Protein AF-0000000067512254 (afdb_homodimer)

Sequence (760 aa):
MDVDRLARFREVVAKAKAHPVYREKLRDVDPEKLTLKDLSSLPPTTREEWLAYLGENPKPPEGASLMHLTPSPVLGWMPEYLSQEDLHYQAEALAAHYRRLGLVGKKVLVAFSYHVFAGGWLFHQALWRAGNLVFPHGPGEAKRVAELGERYGFDVLVTNPSFALKVAQAGGRFPLLLAGGEPFTSVPGFRERVEEALGGVALDAYGTSELGIVAGERPEKDGLWEIPEMAVLEVLDPETLRPVADGEKGELVVTALSRTLMPMVRFRTGDLAVAERREGLTVLPRGVFGRTDQMVKVKGVKLYPTELAPVLAGFGLDPKGFQVVVERKLEGTDKLVLRLKAEKVPPGLFEAIQKATGLKVDEVELVETLEGGLLVDRRFMDVDRLARFREVVAKAKAHPVYREKLRDVDPEKLTLKDLSSLPPTTREEWLAYLGENPKPPEGASLMHLTPSPVLGWMPEYLSQEDLHYQAEALAAHYRRLGLVGKKVLVAFSYHVFAGGWLFHQALWRAGNLVFPHGPGEAKRVAELGERYGFDVLVTNPSFALKVAQAGGRFPLLLAGGEPFTSVPGFRERVEEALGGVALDAYGTSELGIVAGERPEKDGLWEIPEMAVLEVLDPETLRPVADGEKGELVVTALSRTLMPMVRFRTGDLAVAERREGLTVLPRGVFGRTDQMVKVKGVKLYPTELAPVLAGFGLDPKGFQVVVERKLEGTDKLVLRLKAEKVPPGLFEAIQKATGLKVDEVELVETLEGGLLVDRRF

Structure (mmCIF, N/CA/C/O backbone):
data_AF-0000000067512254-model_v1
#
loop_
_entity.id
_entity.type
_entity.pdbx_description
1 polymer 'Probable phenylaceate-CoA ligase/coenzyme F390 synthetase'
#
loop_
_atom_site.group_PDB
_atom_site.id
_atom_site.type_symbol
_atom_site.label_atom_id
_atom_site.label_alt_id
_atom_site.label_comp_id
_atom_site.label_asym_id
_atom_site.label_entity_id
_atom_site.label_seq_id
_atom_site.pdbx_PDB_ins_code
_atom_site.Cartn_x
_atom_site.Cartn_y
_atom_site.Cartn_z
_atom_site.occupancy
_atom_site.B_iso_or_equiv
_atom_site.auth_seq_id
_atom_site.auth_comp_id
_atom_site.auth_asym_id
_atom_site.auth_atom_id
_atom_site.pdbx_PDB_model_num
ATOM 1 N N . MET A 1 1 ? 7.281 -20.531 13.547 1 50.94 1 MET A N 1
ATOM 2 C CA . MET A 1 1 ? 6.059 -21.156 14.047 1 50.94 1 MET A CA 1
ATOM 3 C C . MET A 1 1 ? 6.008 -22.625 13.68 1 50.94 1 MET A C 1
ATOM 5 O O . MET A 1 1 ? 6.262 -23 12.531 1 50.94 1 MET A O 1
ATOM 9 N N . ASP A 1 2 ? 6.309 -23.438 14.492 1 59.41 2 ASP A N 1
ATOM 10 C CA . ASP A 1 2 ? 6.094 -24.844 14.234 1 59.41 2 ASP A CA 1
ATOM 11 C C . ASP A 1 2 ? 4.617 -25.156 13.992 1 59.41 2 ASP A C 1
ATOM 13 O O . ASP A 1 2 ? 3.822 -25.172 14.938 1 59.41 2 ASP A O 1
ATOM 17 N N . VAL A 1 3 ? 4.168 -24.781 12.734 1 67.31 3 VAL A N 1
ATOM 18 C CA . VAL A 1 3 ? 2.754 -24.984 12.438 1 67.31 3 VAL A CA 1
ATOM 19 C C . VAL A 1 3 ? 2.475 -26.484 12.297 1 67.31 3 VAL A C 1
ATOM 21 O O . VAL A 1 3 ? 3.207 -27.203 11.602 1 67.31 3 VAL A O 1
ATOM 24 N N . ASP A 1 4 ? 1.619 -26.984 13.211 1 86.56 4 ASP A N 1
ATOM 25 C CA . ASP A 1 4 ? 1.031 -28.297 12.969 1 86.56 4 ASP A CA 1
ATOM 26 C C . ASP A 1 4 ? 0.194 -28.297 11.688 1 86.56 4 ASP A C 1
ATOM 28 O O . ASP A 1 4 ? -0.979 -27.922 11.711 1 86.56 4 ASP A O 1
ATOM 32 N N . ARG A 1 5 ? 0.828 -28.734 10.625 1 93.19 5 ARG A N 1
ATOM 33 C CA . ARG A 1 5 ? 0.245 -28.703 9.289 1 93.19 5 ARG A CA 1
ATOM 34 C C . ARG A 1 5 ? -1.075 -29.469 9.242 1 93.19 5 ARG A C 1
ATOM 36 O O . ARG A 1 5 ? -2.041 -29.016 8.625 1 93.19 5 ARG A O 1
ATOM 43 N N . LEU A 1 6 ? -1.127 -30.578 9.914 1 94.81 6 LEU A N 1
ATOM 44 C CA . LEU A 1 6 ? -2.332 -31.406 9.922 1 94.81 6 LEU A CA 1
ATOM 45 C C . LEU A 1 6 ? -3.467 -30.703 10.656 1 94.81 6 LEU A C 1
ATOM 47 O O . LEU A 1 6 ? -4.602 -30.672 10.172 1 94.81 6 LEU A O 1
ATOM 51 N N . ALA A 1 7 ? -3.135 -30.141 11.789 1 96.06 7 ALA A N 1
ATOM 52 C CA . ALA A 1 7 ? -4.145 -29.406 12.547 1 96.06 7 ALA A CA 1
ATOM 53 C C . ALA A 1 7 ? -4.703 -28.25 11.727 1 96.06 7 ALA A C 1
ATOM 55 O O . ALA A 1 7 ? -5.914 -28 11.727 1 96.06 7 ALA A O 1
ATOM 56 N N . ARG A 1 8 ? -3.795 -27.547 11.094 1 96.75 8 ARG A N 1
ATOM 57 C CA . ARG A 1 8 ? -4.215 -26.406 10.281 1 96.75 8 ARG A CA 1
ATOM 58 C C . ARG A 1 8 ? -5.066 -26.875 9.102 1 96.75 8 ARG A C 1
ATOM 60 O O . ARG A 1 8 ? -6.066 -26.234 8.766 1 96.75 8 ARG A O 1
ATOM 67 N N . PHE A 1 9 ? -4.66 -27.984 8.5 1 97 9 PHE A N 1
ATOM 68 C CA . PHE A 1 9 ? -5.426 -28.562 7.41 1 97 9 PHE A CA 1
ATOM 69 C C . PHE A 1 9 ? -6.848 -28.891 7.855 1 97 9 PHE A C 1
ATOM 71 O O . PHE A 1 9 ? -7.812 -28.516 7.184 1 97 9 PHE A O 1
ATOM 78 N N . ARG A 1 10 ? -7 -29.453 8.984 1 97.69 10 ARG A N 1
ATOM 79 C CA . ARG A 1 10 ? -8.305 -29.812 9.516 1 97.69 10 ARG A CA 1
ATOM 80 C C . ARG A 1 10 ? -9.148 -28.562 9.797 1 97.69 10 ARG A C 1
ATOM 82 O O . ARG A 1 10 ? -10.352 -28.562 9.539 1 97.69 10 ARG A O 1
ATOM 89 N N . GLU A 1 11 ? -8.5 -27.562 10.281 1 97.62 11 GLU A N 1
ATOM 90 C CA . GLU A 1 11 ? -9.188 -26.297 10.539 1 97.62 11 GLU A CA 1
ATOM 91 C C . GLU A 1 11 ? -9.727 -25.688 9.25 1 97.62 11 GLU A C 1
ATOM 93 O O . GLU A 1 11 ? -10.867 -25.219 9.203 1 97.62 11 GLU A O 1
ATOM 98 N N . VAL A 1 12 ? -8.938 -25.688 8.195 1 98 12 VAL A N 1
ATOM 99 C CA . VAL A 1 12 ? -9.328 -25.125 6.91 1 98 12 VAL A CA 1
ATOM 100 C C . VAL A 1 12 ? -10.5 -25.906 6.332 1 98 12 VAL A C 1
ATOM 102 O O . VAL A 1 12 ? -11.477 -25.328 5.848 1 98 12 VAL A O 1
ATOM 105 N N . VAL A 1 13 ? -10.469 -27.219 6.422 1 98.25 13 VAL A N 1
ATOM 106 C CA . VAL A 1 13 ? -11.539 -28.062 5.891 1 98.25 13 VAL A CA 1
ATOM 107 C C . VAL A 1 13 ? -12.82 -27.844 6.691 1 98.25 13 VAL A C 1
ATOM 109 O O . VAL A 1 13 ? -13.914 -27.812 6.129 1 98.25 13 VAL A O 1
ATOM 112 N N . ALA A 1 14 ? -12.664 -27.688 8.016 1 98.31 14 ALA A N 1
ATOM 113 C CA . ALA A 1 14 ? -13.828 -27.422 8.852 1 98.31 14 ALA A CA 1
ATOM 114 C C . ALA A 1 14 ? -14.5 -26.109 8.453 1 98.31 14 ALA A C 1
ATOM 116 O O . ALA A 1 14 ? -15.727 -26.031 8.359 1 98.31 14 ALA A O 1
ATOM 117 N N . LYS A 1 15 ? -13.711 -25.094 8.242 1 98.19 15 LYS A N 1
ATOM 118 C CA . LYS A 1 15 ? -14.242 -23.812 7.793 1 98.19 15 LYS A CA 1
ATOM 119 C C . LYS A 1 15 ? -14.883 -23.922 6.414 1 98.19 15 LYS A C 1
ATOM 121 O O . LYS A 1 15 ? -15.922 -23.312 6.152 1 98.19 15 LYS A O 1
ATOM 126 N N . ALA A 1 16 ? -14.227 -24.75 5.527 1 98.31 16 ALA A N 1
ATOM 127 C CA . ALA A 1 16 ? -14.789 -24.984 4.203 1 98.31 16 ALA A CA 1
ATOM 128 C C . ALA A 1 16 ? -16.141 -25.672 4.301 1 98.31 16 ALA A C 1
ATOM 130 O O . ALA A 1 16 ? -17.109 -25.266 3.639 1 98.31 16 ALA A O 1
ATOM 131 N N . LYS A 1 17 ? -16.25 -26.641 5.125 1 98 17 LYS A N 1
ATOM 132 C CA . LYS A 1 17 ? -17.484 -27.391 5.285 1 98 17 LYS A CA 1
ATOM 133 C C . LYS A 1 17 ? -18.641 -26.484 5.707 1 98 17 LYS A C 1
ATOM 135 O O . LYS A 1 17 ? -19.781 -26.719 5.344 1 98 17 LYS A O 1
ATOM 140 N N . ALA A 1 18 ? -18.359 -25.438 6.422 1 97.19 18 ALA A N 1
ATOM 141 C CA . ALA A 1 18 ? -19.375 -24.5 6.918 1 97.19 18 ALA A CA 1
ATOM 142 C C . ALA A 1 18 ? -19.719 -23.469 5.859 1 97.19 18 ALA A C 1
ATOM 144 O O . ALA A 1 18 ? -20.719 -22.75 5.988 1 97.19 18 ALA A O 1
ATOM 145 N N . HIS A 1 19 ? -18.969 -23.344 4.844 1 97.75 19 HIS A N 1
ATOM 146 C CA . HIS A 1 19 ? -19.172 -22.328 3.82 1 97.75 19 HIS A CA 1
ATOM 147 C C . HIS A 1 19 ? -20.109 -22.812 2.727 1 97.75 19 HIS A C 1
ATOM 149 O O . HIS A 1 19 ? -20.031 -23.969 2.305 1 97.75 19 HIS A O 1
ATOM 155 N N . PRO A 1 20 ? -20.891 -21.938 2.137 1 97.38 20 PRO A N 1
ATOM 156 C CA . PRO A 1 20 ? -21.906 -22.328 1.146 1 97.38 20 PRO A CA 1
ATOM 157 C C . PRO A 1 20 ? -21.281 -22.953 -0.106 1 97.38 20 PRO A C 1
ATOM 159 O O . PRO A 1 20 ? -21.891 -23.828 -0.729 1 97.38 20 PRO A O 1
ATOM 162 N N . VAL A 1 21 ? -20.109 -22.609 -0.464 1 98 21 VAL A N 1
ATOM 163 C CA . VAL A 1 21 ? -19.469 -23.109 -1.672 1 98 21 VAL A CA 1
ATOM 164 C C . VAL A 1 21 ? -19.156 -24.594 -1.512 1 98 21 VAL A C 1
ATOM 166 O O . VAL A 1 21 ? -19.172 -25.344 -2.49 1 98 21 VAL A O 1
ATOM 169 N N . TYR A 1 22 ? -18.922 -25.047 -0.264 1 98.12 22 TYR A N 1
ATOM 170 C CA . TYR A 1 22 ? -18.406 -26.391 -0.027 1 98.12 22 TYR A CA 1
ATOM 171 C C . TYR A 1 22 ? -19.422 -27.234 0.715 1 98.12 22 TYR A C 1
ATOM 173 O O . TYR A 1 22 ? -19.297 -28.469 0.757 1 98.12 22 TYR A O 1
ATOM 181 N N . ARG A 1 23 ? -20.391 -26.656 1.334 1 96.25 23 ARG A N 1
ATOM 182 C CA . ARG A 1 23 ? -21.25 -27.297 2.316 1 96.25 23 ARG A CA 1
ATOM 183 C C . ARG A 1 23 ? -21.828 -28.594 1.767 1 96.25 23 ARG A C 1
ATOM 185 O O . ARG A 1 23 ? -21.812 -29.625 2.441 1 96.25 23 ARG A O 1
ATOM 192 N N . GLU A 1 24 ? -22.359 -28.578 0.513 1 96.62 24 GLU A N 1
ATOM 193 C CA . GLU A 1 24 ? -22.984 -29.766 -0.063 1 96.62 24 GLU A CA 1
ATOM 194 C C . GLU A 1 24 ? -21.938 -30.812 -0.409 1 96.62 24 GLU A C 1
ATOM 196 O O . GLU A 1 24 ? -22.109 -32 -0.099 1 96.62 24 GLU A O 1
ATOM 201 N N . LYS A 1 25 ? -20.828 -30.469 -0.958 1 95.5 25 LYS A N 1
ATOM 202 C CA . LYS A 1 25 ? -19.875 -31.453 -1.444 1 95.5 25 LYS A CA 1
ATOM 203 C C . LYS A 1 25 ? -19.047 -32.031 -0.3 1 95.5 25 LYS A C 1
ATOM 205 O O . LYS A 1 25 ? -18.469 -33.125 -0.421 1 95.5 25 LYS A O 1
ATOM 210 N N . LEU A 1 26 ? -18.984 -31.328 0.881 1 97.56 26 LEU A N 1
ATOM 211 C CA . LEU A 1 26 ? -18.234 -31.828 2.02 1 97.56 26 LEU A CA 1
ATOM 212 C C . LEU A 1 26 ? -19.156 -32.312 3.125 1 97.56 26 LEU A C 1
ATOM 214 O O . LEU A 1 26 ? -18.719 -32.531 4.258 1 97.56 26 LEU A O 1
ATOM 218 N N . ARG A 1 27 ? -20.438 -32.5 2.828 1 96.75 27 ARG A N 1
ATOM 219 C CA . ARG A 1 27 ? -21.453 -32.781 3.832 1 96.75 27 ARG A CA 1
ATOM 220 C C . ARG A 1 27 ? -21.109 -34.031 4.625 1 96.75 27 ARG A C 1
ATOM 222 O O . ARG A 1 27 ? -21.328 -34.094 5.836 1 96.75 27 ARG A O 1
ATOM 229 N N . ASP A 1 28 ? -20.469 -35 4.039 1 96.69 28 ASP A N 1
ATOM 230 C CA . ASP A 1 28 ? -20.219 -36.281 4.688 1 96.69 28 ASP A CA 1
ATOM 231 C C . ASP A 1 28 ? -18.781 -36.375 5.188 1 96.69 28 ASP A C 1
ATOM 233 O O . ASP A 1 28 ? -18.344 -37.438 5.625 1 96.69 28 ASP A O 1
ATOM 237 N N . VAL A 1 29 ? -18.078 -35.344 5.102 1 97.38 29 VAL A N 1
ATOM 238 C CA . VAL A 1 29 ? -16.672 -35.344 5.512 1 97.38 29 VAL A CA 1
ATOM 239 C C . VAL A 1 29 ? -16.578 -34.906 6.98 1 97.38 29 VAL A C 1
ATOM 241 O O . VAL A 1 29 ? -17.219 -33.969 7.41 1 97.38 29 VAL A O 1
ATOM 244 N N . ASP A 1 30 ? -15.867 -35.719 7.773 1 97.56 30 ASP A N 1
ATOM 245 C CA . ASP A 1 30 ? -15.508 -35.312 9.133 1 97.56 30 ASP A CA 1
ATOM 246 C C . ASP A 1 30 ? -14.086 -34.781 9.195 1 97.56 30 ASP A C 1
ATOM 248 O O . ASP A 1 30 ? -13.117 -35.531 9.195 1 97.56 30 ASP A O 1
ATOM 252 N N . PRO A 1 31 ? -13.953 -33.5 9.312 1 97.19 31 PRO A N 1
ATOM 253 C CA . PRO A 1 31 ? -12.625 -32.875 9.266 1 97.19 31 PRO A CA 1
ATOM 254 C C . PRO A 1 31 ? -11.672 -33.438 10.312 1 97.19 31 PRO A C 1
ATOM 256 O O . PRO A 1 31 ? -10.469 -33.562 10.07 1 97.19 31 PRO A O 1
ATOM 259 N N . GLU A 1 32 ? -12.133 -33.844 11.43 1 96.69 32 GLU A N 1
ATOM 260 C CA . GLU A 1 32 ? -11.297 -34.312 12.539 1 96.69 32 GLU A CA 1
ATOM 261 C C . GLU A 1 32 ? -10.648 -35.656 12.219 1 96.69 32 GLU A C 1
ATOM 263 O O . GLU A 1 32 ? -9.633 -36.031 12.812 1 96.69 32 GLU A O 1
ATOM 268 N N . LYS A 1 33 ? -11.172 -36.375 11.297 1 96.81 33 LYS A N 1
ATOM 269 C CA . LYS A 1 33 ? -10.68 -37.688 10.969 1 96.81 33 LYS A CA 1
ATOM 270 C C . LYS A 1 33 ? -9.758 -37.656 9.758 1 96.81 33 LYS A C 1
ATOM 272 O O . LYS A 1 33 ? -9.156 -38.688 9.398 1 96.81 33 LYS A O 1
ATOM 277 N N . LEU A 1 34 ? -9.609 -36.531 9.203 1 96.25 34 LEU A N 1
ATOM 278 C CA . LEU A 1 34 ? -8.82 -36.406 7.98 1 96.25 34 LEU A CA 1
ATOM 279 C C . LEU A 1 34 ? -7.328 -36.406 8.289 1 96.25 34 LEU A C 1
ATOM 281 O O . LEU A 1 34 ? -6.906 -35.875 9.328 1 96.25 34 LEU A O 1
ATOM 285 N N . THR A 1 35 ? -6.57 -37.031 7.473 1 94.94 35 THR A N 1
ATOM 286 C CA . THR A 1 35 ? -5.129 -36.844 7.352 1 94.94 35 THR A CA 1
ATOM 287 C C . THR A 1 35 ? -4.777 -36.219 6.004 1 94.94 35 THR A C 1
ATOM 289 O O . THR A 1 35 ? -5.645 -36.062 5.141 1 94.94 35 THR A O 1
ATOM 292 N N . LEU A 1 36 ? -3.559 -35.812 5.859 1 92.44 36 LEU A N 1
ATOM 293 C CA . LEU A 1 36 ? -3.145 -35.188 4.605 1 92.44 36 LEU A CA 1
ATOM 294 C C . LEU A 1 36 ? -3.25 -36.188 3.451 1 92.44 36 LEU A C 1
ATOM 296 O O . LEU A 1 36 ? -3.459 -35.781 2.303 1 92.44 36 LEU A O 1
ATOM 300 N N . LYS A 1 37 ? -3.207 -37.469 3.748 1 91.06 37 LYS A N 1
ATOM 301 C CA . LYS A 1 37 ? -3.311 -38.5 2.727 1 91.06 37 LYS A CA 1
ATOM 302 C C . LYS A 1 37 ? -4.73 -38.594 2.176 1 91.06 37 LYS A C 1
ATOM 304 O O . LYS A 1 37 ? -4.949 -39.125 1.091 1 91.06 37 LYS A O 1
ATOM 309 N N . ASP A 1 38 ? -5.648 -38.031 2.926 1 93.75 38 ASP A N 1
ATOM 310 C CA . ASP A 1 38 ? -7.055 -38.094 2.543 1 93.75 38 ASP A CA 1
ATOM 311 C C . ASP A 1 38 ? -7.418 -36.969 1.586 1 93.75 38 ASP A C 1
ATOM 313 O O . ASP A 1 38 ? -8.547 -36.906 1.092 1 93.75 38 ASP A O 1
ATOM 317 N N . LEU A 1 39 ? -6.473 -36.125 1.323 1 93.62 39 LEU A N 1
ATOM 318 C CA . LEU A 1 39 ? -6.742 -34.938 0.51 1 93.62 39 LEU A CA 1
ATOM 319 C C . LEU A 1 39 ? -7.324 -35.344 -0.843 1 93.62 39 LEU A C 1
ATOM 321 O O . LEU A 1 39 ? -8.266 -34.719 -1.327 1 93.62 39 LEU A O 1
ATOM 325 N N . SER A 1 40 ? -6.832 -36.438 -1.404 1 91.25 40 SER A N 1
ATOM 326 C CA . SER A 1 40 ? -7.242 -36.844 -2.742 1 91.25 40 SER A CA 1
ATOM 327 C C . SER A 1 40 ? -8.688 -37.312 -2.756 1 91.25 40 SER A C 1
ATOM 329 O O . SER A 1 40 ? -9.297 -37.438 -3.82 1 91.25 40 SER A O 1
ATOM 331 N N . SER A 1 41 ? -9.234 -37.594 -1.62 1 92.12 41 SER A N 1
ATOM 332 C CA . SER A 1 41 ? -10.609 -38.062 -1.537 1 92.12 41 SER A CA 1
ATOM 333 C C . SER A 1 41 ? -11.594 -36.906 -1.494 1 92.12 41 SER A C 1
ATOM 335 O O . SER A 1 41 ? -12.797 -37.094 -1.688 1 92.12 41 SER A O 1
ATOM 337 N N . LEU A 1 42 ? -11.133 -35.719 -1.23 1 96.62 42 LEU A N 1
ATOM 338 C CA . LEU A 1 42 ? -12 -34.562 -1.188 1 96.62 42 LEU A CA 1
ATOM 339 C C . LEU A 1 42 ? -12.266 -34.031 -2.594 1 96.62 42 LEU A C 1
ATOM 341 O O . LEU A 1 42 ? -11.375 -34.062 -3.447 1 96.62 42 LEU A O 1
ATOM 345 N N . PRO A 1 43 ? -13.445 -33.625 -2.838 1 95.94 43 PRO A N 1
ATOM 346 C CA . PRO A 1 43 ? -13.734 -33.062 -4.152 1 95.94 43 PRO A CA 1
ATOM 347 C C . PRO A 1 43 ? -12.984 -31.75 -4.418 1 95.94 43 PRO A C 1
ATOM 349 O O . PRO A 1 43 ? -12.805 -30.953 -3.504 1 95.94 43 PRO A O 1
ATOM 352 N N . PRO A 1 44 ? -12.523 -31.547 -5.629 1 97.12 44 PRO A N 1
ATOM 353 C CA . PRO A 1 44 ? -11.875 -30.266 -5.953 1 97.12 44 PRO A CA 1
ATOM 354 C C . PRO A 1 44 ? -12.875 -29.109 -6.059 1 97.12 44 PRO A C 1
ATOM 356 O O . PRO A 1 44 ? -14.086 -29.344 -6.082 1 97.12 44 PRO A O 1
ATOM 359 N N . THR A 1 45 ? -12.375 -27.953 -6.035 1 97.62 45 THR A N 1
ATOM 360 C CA . THR A 1 45 ? -13.148 -26.719 -6.199 1 97.62 45 THR A CA 1
ATOM 361 C C . THR A 1 45 ? -12.617 -25.906 -7.375 1 97.62 45 THR A C 1
ATOM 363 O O . THR A 1 45 ? -11.406 -25.859 -7.609 1 97.62 45 THR A O 1
ATOM 366 N N . THR A 1 46 ? -13.57 -25.25 -8.109 1 95.88 46 THR A N 1
ATOM 367 C CA . THR A 1 46 ? -13.18 -24.484 -9.289 1 95.88 46 THR A CA 1
ATOM 368 C C . THR A 1 46 ? -13.43 -23 -9.07 1 95.88 46 THR A C 1
ATOM 370 O O . THR A 1 46 ? -14.172 -22.609 -8.156 1 95.88 46 THR A O 1
ATOM 373 N N . ARG A 1 47 ? -12.781 -22.219 -9.867 1 94.81 47 ARG A N 1
ATOM 374 C CA . ARG A 1 47 ? -13 -20.781 -9.844 1 94.81 47 ARG A CA 1
ATOM 375 C C . ARG A 1 47 ? -14.453 -20.438 -10.172 1 94.81 47 ARG A C 1
ATOM 377 O O . ARG A 1 47 ? -15.023 -19.5 -9.609 1 94.81 47 ARG A O 1
ATOM 384 N N . GLU A 1 48 ? -15.062 -21.203 -11.07 1 95.06 48 GLU A N 1
ATOM 385 C CA . GLU A 1 48 ? -16.438 -20.984 -11.484 1 95.06 48 GLU A CA 1
ATOM 386 C C . GLU A 1 48 ? -17.406 -21.109 -10.297 1 95.06 48 GLU A C 1
ATOM 388 O O . GLU A 1 48 ? -18.375 -20.359 -10.203 1 95.06 48 GLU A O 1
ATOM 393 N N . GLU A 1 49 ? -17.109 -22.047 -9.445 1 97.06 49 GLU A N 1
ATOM 394 C CA . GLU A 1 49 ? -17.938 -22.219 -8.258 1 97.06 49 GLU A CA 1
ATOM 395 C C . GLU A 1 49 ? -17.875 -20.984 -7.355 1 97.06 49 GLU A C 1
ATOM 397 O O . GLU A 1 49 ? -18.891 -20.547 -6.836 1 97.06 49 GLU A O 1
ATOM 402 N N . TRP A 1 50 ? -16.719 -20.453 -7.18 1 96.88 50 TRP A N 1
ATOM 403 C CA . TRP A 1 50 ? -16.562 -19.25 -6.355 1 96.88 50 TRP A CA 1
ATOM 404 C C . TRP A 1 50 ? -17.188 -18.047 -7.027 1 96.88 50 TRP A C 1
ATOM 406 O O . TRP A 1 50 ? -17.828 -17.219 -6.367 1 96.88 50 TRP A O 1
ATOM 416 N N . LEU A 1 51 ? -17.016 -17.938 -8.32 1 96.56 51 LEU A N 1
ATOM 417 C CA . LEU A 1 51 ? -17.594 -16.812 -9.055 1 96.56 51 LEU A CA 1
ATOM 418 C C . LEU A 1 51 ? -19.109 -16.844 -8.969 1 96.56 51 LEU A C 1
ATOM 420 O O . LEU A 1 51 ? -19.75 -15.789 -8.836 1 96.56 51 LEU A O 1
ATOM 424 N N . ALA A 1 52 ? -19.672 -18.016 -9.086 1 97 52 ALA A N 1
ATOM 425 C CA . ALA A 1 52 ? -21.125 -18.141 -8.945 1 97 52 ALA A CA 1
ATOM 426 C C . ALA A 1 52 ? -21.594 -17.672 -7.574 1 97 52 ALA A C 1
ATOM 428 O O . ALA A 1 52 ? -22.547 -16.891 -7.469 1 97 52 ALA A O 1
ATOM 429 N N . TYR A 1 53 ? -20.906 -18.078 -6.559 1 97.5 53 TYR A N 1
ATOM 430 C CA . TYR A 1 53 ? -21.25 -17.688 -5.199 1 97.5 53 TYR A CA 1
ATOM 431 C C . TYR A 1 53 ? -21.109 -16.188 -5.012 1 97.5 53 TYR A C 1
ATOM 433 O O . TYR A 1 53 ? -22 -15.531 -4.473 1 97.5 53 TYR A O 1
ATOM 441 N N . LEU A 1 54 ? -20.016 -15.633 -5.449 1 96.88 54 LEU A N 1
ATOM 442 C CA . LEU A 1 54 ? -19.719 -14.211 -5.258 1 96.88 54 LEU A CA 1
ATOM 443 C C . LEU A 1 54 ? -20.672 -13.344 -6.066 1 96.88 54 LEU A C 1
ATOM 445 O O . LEU A 1 54 ? -21.016 -12.234 -5.652 1 96.88 54 LEU A O 1
ATOM 449 N N . GLY A 1 55 ? -21.062 -13.867 -7.25 1 95.88 55 GLY A N 1
ATOM 450 C CA . GLY A 1 55 ? -22.078 -13.172 -8.023 1 95.88 55 GLY A CA 1
ATOM 451 C C . GLY A 1 55 ? -23.406 -13.039 -7.293 1 95.88 55 GLY A C 1
ATOM 452 O O . GLY A 1 55 ? -24.047 -11.992 -7.363 1 95.88 55 GLY A O 1
ATOM 453 N N . GLU A 1 56 ? -23.734 -14.078 -6.547 1 96.69 56 GLU A N 1
ATOM 454 C CA . GLU A 1 56 ? -25 -14.109 -5.816 1 96.69 56 GLU A CA 1
ATOM 455 C C . GLU A 1 56 ? -24.875 -13.398 -4.473 1 96.69 56 GLU A C 1
ATOM 457 O O . GLU A 1 56 ? -25.891 -13.062 -3.848 1 96.69 56 GLU A O 1
ATOM 462 N N . ASN A 1 57 ? -23.672 -13.258 -4.043 1 96.38 57 ASN A N 1
ATOM 463 C CA . ASN A 1 57 ? -23.391 -12.617 -2.766 1 96.38 57 ASN A CA 1
ATOM 464 C C . ASN A 1 57 ? -22.344 -11.516 -2.92 1 96.38 57 ASN A C 1
ATOM 466 O O . ASN A 1 57 ? -21.219 -11.648 -2.436 1 96.38 57 ASN A O 1
ATOM 470 N N . PRO A 1 58 ? -22.688 -10.391 -3.416 1 93.75 58 PRO A N 1
ATOM 471 C CA . PRO A 1 58 ? -21.703 -9.375 -3.818 1 93.75 58 PRO A CA 1
ATOM 472 C C . PRO A 1 58 ? -21.141 -8.602 -2.631 1 93.75 58 PRO A C 1
ATOM 474 O O . PRO A 1 58 ? -20.078 -7.965 -2.754 1 93.75 58 PRO A O 1
ATOM 477 N N . LYS A 1 59 ? -21.766 -8.57 -1.478 1 95.81 59 LYS A N 1
ATOM 478 C CA . LYS A 1 59 ? -21.281 -7.809 -0.33 1 95.81 59 LYS A CA 1
ATOM 479 C C . LYS A 1 59 ? -20.203 -8.578 0.425 1 95.81 59 LYS A C 1
ATOM 481 O O . LYS A 1 59 ? -20.234 -9.812 0.483 1 95.81 59 LYS A O 1
ATOM 486 N N . PRO A 1 60 ? -19.266 -7.859 0.991 1 97.75 60 PRO A N 1
ATOM 487 C CA . PRO A 1 60 ? -18.234 -8.539 1.787 1 97.75 60 PRO A CA 1
ATOM 488 C C . PRO A 1 60 ? -18.828 -9.398 2.904 1 97.75 60 PRO A C 1
ATOM 490 O O . PRO A 1 60 ? -19.766 -8.977 3.574 1 97.75 60 PRO A O 1
ATOM 493 N N . PRO A 1 61 ? -18.297 -10.586 3.053 1 97.31 61 PRO A N 1
ATOM 494 C CA . PRO A 1 61 ? -18.797 -11.445 4.129 1 97.31 61 PRO A CA 1
ATOM 495 C C . PRO A 1 61 ? -18.422 -10.93 5.516 1 97.31 61 PRO A C 1
ATOM 497 O O . PRO A 1 61 ? -17.469 -10.172 5.664 1 97.31 61 PRO A O 1
ATOM 500 N N . GLU A 1 62 ? -19.203 -11.383 6.48 1 95.62 62 GLU A N 1
ATOM 501 C CA . GLU A 1 62 ? -18.891 -11.078 7.871 1 95.62 62 GLU A CA 1
ATOM 502 C C . GLU A 1 62 ? -17.5 -11.609 8.25 1 95.62 62 GLU A C 1
ATOM 504 O O . GLU A 1 62 ? -17.141 -12.719 7.871 1 95.62 62 GLU A O 1
ATOM 509 N N . GLY A 1 63 ? -16.734 -10.812 8.914 1 96.56 63 GLY A N 1
ATOM 510 C CA . GLY A 1 63 ? -15.414 -11.234 9.367 1 96.56 63 GLY A CA 1
ATOM 511 C C . GLY A 1 63 ? -14.297 -10.789 8.445 1 96.56 63 GLY A C 1
ATOM 512 O O . GLY A 1 63 ? -13.117 -10.906 8.781 1 96.56 63 GLY A O 1
ATOM 513 N N . ALA A 1 64 ? -14.695 -10.211 7.262 1 98.31 64 ALA A N 1
ATOM 514 C CA . ALA A 1 64 ? -13.68 -9.711 6.344 1 98.31 64 ALA A CA 1
ATOM 515 C C . ALA A 1 64 ? -12.945 -8.508 6.938 1 98.31 64 ALA A C 1
ATOM 517 O O . ALA A 1 64 ? -13.57 -7.633 7.551 1 98.31 64 ALA A O 1
ATOM 518 N N . SER A 1 65 ? -11.633 -8.5 6.797 1 98.19 65 SER A N 1
ATOM 519 C CA . SER A 1 65 ? -10.812 -7.414 7.34 1 98.19 65 SER A CA 1
ATOM 520 C C . SER A 1 65 ? -10.016 -6.723 6.238 1 98.19 65 SER A C 1
ATOM 522 O O . SER A 1 65 ? -9.617 -5.566 6.387 1 98.19 65 SER A O 1
ATOM 524 N N . LEU A 1 66 ? -9.711 -7.426 5.215 1 98.25 66 LEU A N 1
ATOM 525 C CA . LEU A 1 66 ? -9.008 -6.895 4.055 1 98.25 66 LEU A CA 1
ATOM 526 C C . LEU A 1 66 ? -9.617 -7.418 2.758 1 98.25 66 LEU A C 1
ATOM 528 O O . LEU A 1 66 ? -9.992 -8.586 2.674 1 98.25 66 LEU A O 1
ATOM 532 N N . MET A 1 67 ? -9.719 -6.543 1.82 1 97.88 67 MET A N 1
ATOM 533 C CA . MET A 1 67 ? -10.297 -6.863 0.517 1 97.88 67 MET A CA 1
ATOM 534 C C . MET A 1 67 ? -9.344 -6.469 -0.609 1 97.88 67 MET A C 1
ATOM 536 O O . MET A 1 67 ? -8.703 -5.418 -0.546 1 97.88 67 MET A O 1
ATOM 540 N N . HIS A 1 68 ? -9.141 -7.277 -1.557 1 97.94 68 HIS A N 1
ATOM 541 C CA . HIS A 1 68 ? -8.5 -6.988 -2.834 1 97.94 68 HIS A CA 1
ATOM 542 C C . HIS A 1 68 ? -9.375 -7.426 -4.004 1 97.94 68 HIS A C 1
ATOM 544 O O . HIS A 1 68 ? -10.398 -8.086 -3.805 1 97.94 68 HIS A O 1
ATOM 550 N N . LEU A 1 69 ? -9 -6.949 -5.16 1 96.88 69 LEU A N 1
ATOM 551 C CA . LEU A 1 69 ? -9.727 -7.32 -6.363 1 96.88 69 LEU A CA 1
ATOM 552 C C . LEU A 1 69 ? -8.789 -7.898 -7.414 1 96.88 69 LEU A C 1
ATOM 554 O O . LEU A 1 69 ? -7.637 -7.469 -7.527 1 96.88 69 LEU A O 1
ATOM 558 N N . THR A 1 70 ? -9.242 -8.844 -8.078 1 93.81 70 THR A N 1
ATOM 559 C CA . THR A 1 70 ? -8.547 -9.414 -9.227 1 93.81 70 THR A CA 1
ATOM 560 C C . THR A 1 70 ? -9.438 -9.391 -10.469 1 93.81 70 THR A C 1
ATOM 562 O O . THR A 1 70 ? -10.641 -9.625 -10.375 1 93.81 70 THR A O 1
ATOM 565 N N . PRO A 1 71 ? -8.891 -9.102 -11.562 1 89.44 71 PRO A N 1
ATOM 566 C CA . PRO A 1 71 ? -9.711 -9.07 -12.781 1 89.44 71 PRO A CA 1
ATOM 567 C C . PRO A 1 71 ? -10.422 -10.398 -13.047 1 89.44 71 PRO A C 1
ATOM 569 O O . PRO A 1 71 ? -9.844 -11.469 -12.82 1 89.44 71 PRO A O 1
ATOM 572 N N . SER A 1 72 ? -11.633 -10.32 -13.453 1 90.44 72 SER A N 1
ATOM 573 C CA . SER A 1 72 ? -12.477 -11.477 -13.75 1 90.44 72 SER A CA 1
ATOM 574 C C . SER A 1 72 ? -13.344 -11.211 -14.977 1 90.44 72 SER A C 1
ATOM 576 O O . SER A 1 72 ? -14.109 -10.25 -15.008 1 90.44 72 SER A O 1
ATOM 578 N N . PRO A 1 73 ? -13.195 -12.055 -16.031 1 84.75 73 PRO A N 1
ATOM 579 C CA . PRO A 1 73 ? -14.062 -11.875 -17.188 1 84.75 73 PRO A CA 1
ATOM 580 C C . PRO A 1 73 ? -15.547 -12.016 -16.844 1 84.75 73 PRO A C 1
ATOM 582 O O . PRO A 1 73 ? -16.406 -11.414 -17.5 1 84.75 73 PRO A O 1
ATOM 585 N N . VAL A 1 74 ? -15.844 -12.734 -15.773 1 86.19 74 VAL A N 1
ATOM 586 C CA . VAL A 1 74 ? -17.219 -13.047 -15.422 1 86.19 74 VAL A CA 1
ATOM 587 C C . VAL A 1 74 ? -17.812 -11.922 -14.57 1 86.19 74 VAL A C 1
ATOM 589 O O . VAL A 1 74 ? -18.891 -11.422 -14.852 1 86.19 74 VAL A O 1
ATOM 592 N N . LEU A 1 75 ? -17.109 -11.453 -13.664 1 90 75 LEU A N 1
ATOM 593 C CA . LEU A 1 75 ? -17.641 -10.492 -12.703 1 90 75 LEU A CA 1
ATOM 594 C C . LEU A 1 75 ? -17.047 -9.102 -12.938 1 90 75 LEU A C 1
ATOM 596 O O . LEU A 1 75 ? -17.469 -8.133 -12.312 1 90 75 LEU A O 1
ATOM 600 N N . GLY A 1 76 ? -16.125 -8.992 -13.961 1 90.25 76 GLY A N 1
ATOM 601 C CA . GLY A 1 76 ? -15.305 -7.793 -14.039 1 90.25 76 GLY A CA 1
ATOM 602 C C . GLY A 1 76 ? -14.156 -7.797 -13.047 1 90.25 76 GLY A C 1
ATOM 603 O O . GLY A 1 76 ? -12.984 -7.816 -13.438 1 90.25 76 GLY A O 1
ATOM 604 N N . TRP A 1 77 ? -14.578 -7.844 -11.727 1 92.25 77 TRP A N 1
ATOM 605 C CA . TRP A 1 77 ? -13.633 -8.008 -10.625 1 92.25 77 TRP A CA 1
ATOM 606 C C . TRP A 1 77 ? -14.078 -9.125 -9.688 1 92.25 77 TRP A C 1
ATOM 608 O O . TRP A 1 77 ? -15.242 -9.195 -9.305 1 92.25 77 TRP A O 1
ATOM 618 N N . MET A 1 78 ? -13.125 -9.945 -9.398 1 94.12 78 MET A N 1
ATOM 619 C CA . MET A 1 78 ? -13.383 -10.914 -8.336 1 94.12 78 MET A CA 1
ATOM 620 C C . MET A 1 78 ? -12.797 -10.438 -7.016 1 94.12 78 MET A C 1
ATOM 622 O O . MET A 1 78 ? -11.594 -10.188 -6.918 1 94.12 78 MET A O 1
ATOM 626 N N . PRO A 1 79 ? -13.641 -10.312 -6.023 1 96.94 79 PRO A N 1
ATOM 627 C CA . PRO A 1 79 ? -13.109 -9.898 -4.723 1 96.94 79 PRO A CA 1
ATOM 628 C C . PRO A 1 79 ? -12.453 -11.047 -3.957 1 96.94 79 PRO A C 1
ATOM 630 O O . PRO A 1 79 ? -12.891 -12.195 -4.078 1 96.94 79 PRO A O 1
ATOM 633 N N . GLU A 1 80 ? -11.469 -10.742 -3.305 1 96.38 80 GLU A N 1
ATOM 634 C CA . GLU A 1 80 ? -10.805 -11.609 -2.34 1 96.38 80 GLU A CA 1
ATOM 635 C C . GLU A 1 80 ? -10.836 -11.008 -0.938 1 96.38 80 GLU A C 1
ATOM 637 O O . GLU A 1 80 ? -10.477 -9.844 -0.747 1 96.38 80 GLU A O 1
ATOM 642 N N . TYR A 1 81 ? -11.297 -11.805 -0.001 1 97.69 81 TYR A N 1
ATOM 643 C CA . TYR A 1 81 ? -11.453 -11.344 1.373 1 97.69 81 TYR A CA 1
ATOM 644 C C . TYR A 1 81 ? -10.562 -12.141 2.322 1 97.69 81 TYR A C 1
ATOM 646 O O . TYR A 1 81 ? -10.43 -13.359 2.178 1 97.69 81 TYR A O 1
ATOM 654 N N . LEU A 1 82 ? -9.969 -11.477 3.215 1 98.06 82 LEU A N 1
ATOM 655 C CA . LEU A 1 82 ? -9.203 -12.102 4.289 1 98.06 82 LEU A CA 1
ATOM 656 C C . LEU A 1 82 ? -9.703 -11.641 5.652 1 98.06 82 LEU A C 1
ATOM 658 O O . LEU A 1 82 ? -10.039 -10.469 5.832 1 98.06 82 LEU A O 1
ATOM 662 N N . SER A 1 83 ? -9.789 -12.609 6.574 1 97.75 83 SER A N 1
ATOM 663 C CA . SER A 1 83 ? -10.07 -12.266 7.965 1 97.75 83 SER A CA 1
ATOM 664 C C . SER A 1 83 ? -8.805 -11.812 8.688 1 97.75 83 SER A C 1
ATOM 666 O O . SER A 1 83 ? -7.699 -11.945 8.164 1 97.75 83 SER A O 1
ATOM 668 N N . GLN A 1 84 ? -8.969 -11.305 9.891 1 96.62 84 GLN A N 1
ATOM 669 C CA . GLN A 1 84 ? -7.828 -10.969 10.734 1 96.62 84 GLN A CA 1
ATOM 670 C C . GLN A 1 84 ? -6.953 -12.195 10.984 1 96.62 84 GLN A C 1
ATOM 672 O O . GLN A 1 84 ? -5.723 -12.102 10.969 1 96.62 84 GLN A O 1
ATOM 677 N N . GLU A 1 85 ? -7.598 -13.25 11.195 1 96.44 85 GLU A N 1
ATOM 678 C CA . GLU A 1 85 ? -6.875 -14.492 11.453 1 96.44 85 GLU A CA 1
ATOM 679 C C . GLU A 1 85 ? -6.09 -14.938 10.219 1 96.44 85 GLU A C 1
ATOM 681 O O . GLU A 1 85 ? -4.938 -15.367 10.336 1 96.44 85 GLU A O 1
ATOM 686 N N . ASP A 1 86 ? -6.734 -14.852 9.031 1 97.25 86 ASP A N 1
ATOM 687 C CA . ASP A 1 86 ? -6.059 -15.203 7.789 1 97.25 86 ASP A CA 1
ATOM 688 C C . ASP A 1 86 ? -4.797 -14.359 7.594 1 97.25 86 ASP A C 1
ATOM 690 O O . ASP A 1 86 ? -3.74 -14.891 7.246 1 97.25 86 ASP A O 1
ATOM 694 N N . LEU A 1 87 ? -4.965 -13.094 7.867 1 96.38 87 LEU A N 1
ATOM 695 C CA . LEU A 1 87 ? -3.863 -12.156 7.68 1 96.38 87 LEU A CA 1
ATOM 696 C C . LEU A 1 87 ? -2.713 -12.469 8.633 1 96.38 87 LEU A C 1
ATOM 698 O O . LEU A 1 87 ? -1.551 -12.5 8.219 1 96.38 87 LEU A O 1
ATOM 702 N N . HIS A 1 88 ? -3.033 -12.711 9.828 1 95.62 88 HIS A N 1
ATOM 703 C CA . HIS A 1 88 ? -2.02 -13.039 10.828 1 95.62 88 HIS A CA 1
ATOM 704 C C . HIS A 1 88 ? -1.301 -14.344 10.469 1 95.62 88 HIS A C 1
ATOM 706 O O . HIS A 1 88 ? -0.069 -14.391 10.469 1 95.62 88 HIS A O 1
ATOM 712 N N . TYR A 1 89 ? -2.049 -15.336 10.148 1 97.06 89 TYR A N 1
ATOM 713 C CA . TYR A 1 89 ? -1.47 -16.625 9.82 1 97.06 89 TYR A CA 1
ATOM 714 C C . TYR A 1 89 ? -0.558 -16.531 8.602 1 97.06 89 TYR A C 1
ATOM 716 O O . TYR A 1 89 ? 0.584 -16.984 8.633 1 97.06 89 TYR A O 1
ATOM 724 N N . GLN A 1 90 ? -1.062 -15.93 7.582 1 97 90 GLN A N 1
ATOM 725 C CA . GLN A 1 90 ? -0.314 -15.812 6.332 1 97 90 GLN A CA 1
ATOM 726 C C . GLN A 1 90 ? 1.007 -15.078 6.547 1 97 90 GLN A C 1
ATOM 728 O O . GLN A 1 90 ? 2.051 -15.516 6.059 1 97 90 GLN A O 1
ATOM 733 N N . ALA A 1 91 ? 0.923 -13.992 7.266 1 96.38 91 ALA A N 1
ATOM 734 C CA . ALA A 1 91 ? 2.125 -13.203 7.52 1 96.38 91 ALA A CA 1
ATOM 735 C C . ALA A 1 91 ? 3.158 -14.008 8.305 1 96.38 91 ALA A C 1
ATOM 737 O O . ALA A 1 91 ? 4.34 -14.016 7.953 1 96.38 91 ALA A O 1
ATOM 738 N N . GLU A 1 92 ? 2.689 -14.703 9.305 1 96.88 92 GLU A N 1
ATOM 739 C CA . GLU A 1 92 ? 3.602 -15.492 10.133 1 96.88 92 GLU A CA 1
ATOM 740 C C . GLU A 1 92 ? 4.176 -16.672 9.352 1 96.88 92 GLU A C 1
ATOM 742 O O . GLU A 1 92 ? 5.367 -16.969 9.445 1 96.88 92 GLU A O 1
ATOM 747 N N . ALA A 1 93 ? 3.311 -17.297 8.617 1 96.94 93 ALA A N 1
ATOM 748 C CA . ALA A 1 93 ? 3.725 -18.469 7.844 1 96.94 93 ALA A CA 1
ATOM 749 C C . ALA A 1 93 ? 4.773 -18.094 6.801 1 96.94 93 ALA A C 1
ATOM 751 O O . ALA A 1 93 ? 5.824 -18.734 6.715 1 96.94 93 ALA A O 1
ATOM 752 N N . LEU A 1 94 ? 4.543 -17.078 6.105 1 97.38 94 LEU A N 1
ATOM 753 C CA . LEU A 1 94 ? 5.473 -16.656 5.062 1 97.38 94 LEU A CA 1
ATOM 754 C C . LEU A 1 94 ? 6.73 -16.047 5.668 1 97.38 94 LEU A C 1
ATOM 756 O O . LEU A 1 94 ? 7.82 -16.172 5.105 1 97.38 94 LEU A O 1
ATOM 760 N N . ALA A 1 95 ? 6.578 -15.383 6.801 1 97.81 95 ALA A N 1
ATOM 761 C CA . ALA A 1 95 ? 7.758 -14.891 7.504 1 97.81 95 ALA A CA 1
ATOM 762 C C . ALA A 1 95 ? 8.703 -16.031 7.867 1 97.81 95 ALA A C 1
ATOM 764 O O . ALA A 1 95 ? 9.922 -15.914 7.73 1 97.81 95 ALA A O 1
ATOM 765 N N . ALA A 1 96 ? 8.125 -17.125 8.359 1 96.56 96 ALA A N 1
ATOM 766 C CA . ALA A 1 96 ? 8.93 -18.297 8.695 1 96.56 96 ALA A CA 1
ATOM 767 C C . ALA A 1 96 ? 9.672 -18.812 7.465 1 96.56 96 ALA A C 1
ATOM 769 O O . ALA A 1 96 ? 10.852 -19.156 7.547 1 96.56 96 ALA A O 1
ATOM 770 N N . HIS A 1 97 ? 8.984 -18.844 6.371 1 96 97 HIS A N 1
ATOM 771 C CA . HIS A 1 97 ? 9.586 -19.25 5.109 1 96 97 HIS A CA 1
ATOM 772 C C . HIS A 1 97 ? 10.766 -18.359 4.742 1 96 97 HIS A C 1
ATOM 774 O O . HIS A 1 97 ? 11.859 -18.875 4.449 1 96 97 HIS A O 1
ATOM 780 N N . TYR A 1 98 ? 10.633 -17.094 4.828 1 97.75 98 TYR A N 1
ATOM 781 C CA . TYR A 1 98 ? 11.68 -16.172 4.41 1 97.75 98 TYR A CA 1
ATOM 782 C C . TYR A 1 98 ? 12.82 -16.156 5.414 1 97.75 98 TYR A C 1
ATOM 784 O O . TYR A 1 98 ? 13.984 -15.969 5.039 1 97.75 98 TYR A O 1
ATOM 792 N N . ARG A 1 99 ? 12.547 -16.375 6.707 1 97.44 99 ARG A N 1
ATOM 793 C CA . ARG A 1 99 ? 13.609 -16.531 7.688 1 97.44 99 ARG A CA 1
ATOM 794 C C . ARG A 1 99 ? 14.492 -17.734 7.352 1 97.44 99 ARG A C 1
ATOM 796 O O . ARG A 1 99 ? 15.711 -17.672 7.461 1 97.44 99 ARG A O 1
ATOM 803 N N . ARG A 1 100 ? 13.836 -18.812 6.906 1 95.31 100 ARG A N 1
ATOM 804 C CA . ARG A 1 100 ? 14.586 -20 6.523 1 95.31 100 ARG A CA 1
ATOM 805 C C . ARG A 1 100 ? 15.469 -19.719 5.312 1 95.31 100 ARG A C 1
ATOM 807 O O . ARG A 1 100 ? 16.516 -20.344 5.145 1 95.31 100 ARG A O 1
ATOM 814 N N . LEU A 1 101 ? 15.031 -18.797 4.512 1 95.75 101 LEU A N 1
ATOM 815 C CA . LEU A 1 101 ? 15.812 -18.422 3.336 1 95.75 101 LEU A CA 1
ATOM 816 C C . LEU A 1 101 ? 16.891 -17.406 3.695 1 95.75 101 LEU A C 1
ATOM 818 O O . LEU A 1 101 ? 17.609 -16.922 2.818 1 95.75 101 LEU A O 1
ATOM 822 N N . GLY A 1 102 ? 16.969 -17 4.953 1 96.56 102 GLY A N 1
ATOM 823 C CA . GLY A 1 102 ? 18 -16.078 5.426 1 96.56 102 GLY A CA 1
ATOM 824 C C . GLY A 1 102 ? 17.641 -14.625 5.246 1 96.56 102 GLY A C 1
ATOM 825 O O . GLY A 1 102 ? 18.5 -13.75 5.305 1 96.56 102 GLY A O 1
ATOM 826 N N . LEU A 1 103 ? 16.391 -14.336 5.016 1 97.62 103 LEU A N 1
ATOM 827 C CA . LEU A 1 103 ? 15.969 -12.961 4.797 1 97.62 103 LEU A CA 1
ATOM 828 C C . LEU A 1 103 ? 15.516 -12.32 6.105 1 97.62 103 LEU A C 1
ATOM 830 O O . LEU A 1 103 ? 14.32 -12.109 6.32 1 97.62 103 LEU A O 1
ATOM 834 N N . VAL A 1 104 ? 16.453 -11.953 6.898 1 97.62 104 VAL A N 1
ATOM 835 C CA . VAL A 1 104 ? 16.297 -11.258 8.172 1 97.62 104 VAL A CA 1
ATOM 836 C C . VAL A 1 104 ? 17.281 -10.094 8.25 1 97.62 104 VAL A C 1
ATOM 838 O O . VAL A 1 104 ? 18.453 -10.242 7.895 1 97.62 104 VAL A O 1
ATOM 841 N N . GLY A 1 105 ? 16.75 -8.922 8.68 1 97.88 105 GLY A N 1
ATOM 842 C CA . GLY A 1 105 ? 17.625 -7.766 8.812 1 97.88 105 GLY A CA 1
ATOM 843 C C . GLY A 1 105 ? 18.062 -7.191 7.48 1 97.88 105 GLY A C 1
ATOM 844 O O . GLY A 1 105 ? 19.109 -6.566 7.387 1 97.88 105 GLY A O 1
ATOM 845 N N . LYS A 1 106 ? 17.312 -7.492 6.441 1 98.56 106 LYS A N 1
ATOM 846 C CA . LYS A 1 106 ? 17.625 -6.992 5.105 1 98.56 106 LYS A CA 1
ATOM 847 C C . LYS A 1 106 ? 16.828 -5.719 4.801 1 98.56 106 LYS A C 1
ATOM 849 O O . LYS A 1 106 ? 15.859 -5.402 5.488 1 98.56 106 LYS A O 1
ATOM 854 N N . LYS A 1 107 ? 17.344 -4.957 3.863 1 98.75 107 LYS A N 1
ATOM 855 C CA . LYS A 1 107 ? 16.609 -3.84 3.277 1 98.75 107 LYS A CA 1
ATOM 856 C C . LYS A 1 107 ? 15.914 -4.258 1.985 1 98.75 107 LYS A C 1
ATOM 858 O O . LYS A 1 107 ? 16.578 -4.594 0.999 1 98.75 107 LYS A O 1
ATOM 863 N N . VAL A 1 108 ? 14.609 -4.191 2.008 1 98.88 108 VAL A N 1
ATOM 864 C CA . VAL A 1 108 ? 13.812 -4.762 0.925 1 98.88 108 VAL A CA 1
ATOM 865 C C . VAL A 1 108 ? 13.047 -3.656 0.208 1 98.88 108 VAL A C 1
ATOM 867 O O . VAL A 1 108 ? 12.352 -2.861 0.846 1 98.88 108 VAL A O 1
ATOM 870 N N . LEU A 1 109 ? 13.188 -3.545 -1.068 1 98.88 109 LEU A N 1
ATOM 871 C CA . LEU A 1 109 ? 12.383 -2.672 -1.917 1 98.88 109 LEU A CA 1
ATOM 872 C C . LEU A 1 109 ? 11.336 -3.473 -2.682 1 98.88 109 LEU A C 1
ATOM 874 O O . LEU A 1 109 ? 11.672 -4.355 -3.471 1 98.88 109 LEU A O 1
ATOM 878 N N . VAL A 1 110 ? 10.039 -3.203 -2.438 1 98.88 110 VAL A N 1
ATOM 879 C CA . VAL A 1 110 ? 8.953 -3.916 -3.1 1 98.88 110 VAL A CA 1
ATOM 880 C C . VAL A 1 110 ? 8.406 -3.072 -4.246 1 98.88 110 VAL A C 1
ATOM 882 O O . VAL A 1 110 ? 7.855 -1.99 -4.023 1 98.88 110 VAL A O 1
ATOM 885 N N . ALA A 1 111 ? 8.5 -3.602 -5.418 1 98.69 111 ALA A N 1
ATOM 886 C CA . ALA A 1 111 ? 8.07 -2.869 -6.605 1 98.69 111 ALA A CA 1
ATOM 887 C C . ALA A 1 111 ? 6.828 -3.504 -7.227 1 98.69 111 ALA A C 1
ATOM 889 O O . ALA A 1 111 ? 6.594 -3.383 -8.43 1 98.69 111 ALA A O 1
ATOM 890 N N . PHE A 1 112 ? 6.023 -4.23 -6.445 1 97.94 112 PHE A N 1
ATOM 891 C CA . PHE A 1 112 ? 4.676 -4.656 -6.801 1 97.94 112 PHE A CA 1
ATOM 892 C C . PHE A 1 112 ? 3.645 -3.631 -6.336 1 97.94 112 PHE A C 1
ATOM 894 O O . PHE A 1 112 ? 3.908 -2.848 -5.422 1 97.94 112 PHE A O 1
ATOM 901 N N . SER A 1 113 ? 2.518 -3.686 -7.008 1 97.12 113 SER A N 1
ATOM 902 C CA . SER A 1 113 ? 1.471 -2.727 -6.672 1 97.12 113 SER A CA 1
ATOM 903 C C . SER A 1 113 ? 0.832 -3.055 -5.324 1 97.12 113 SER A C 1
ATOM 905 O O . SER A 1 113 ? 0.621 -4.223 -5 1 97.12 113 SER A O 1
ATOM 907 N N . TYR A 1 114 ? 0.476 -1.972 -4.598 1 97.81 114 TYR A N 1
ATOM 908 C CA . TYR A 1 114 ? -0.284 -2.059 -3.357 1 97.81 114 TYR A CA 1
ATOM 909 C C . TYR A 1 114 ? -1.725 -1.606 -3.568 1 97.81 114 TYR A C 1
ATOM 911 O O . TYR A 1 114 ? -2.518 -1.58 -2.623 1 97.81 114 TYR A O 1
ATOM 919 N N . HIS A 1 115 ? -2.086 -1.218 -4.84 1 97.94 115 HIS A N 1
ATOM 920 C CA . HIS A 1 115 ? -3.414 -0.683 -5.117 1 97.94 115 HIS A CA 1
ATOM 921 C C . HIS A 1 115 ? -4.305 -1.733 -5.77 1 97.94 115 HIS A C 1
ATOM 923 O O . HIS A 1 115 ? -3.934 -2.32 -6.793 1 97.94 115 HIS A O 1
ATOM 929 N N . VAL A 1 116 ? -5.445 -1.968 -5.148 1 97.38 116 VAL A N 1
ATOM 930 C CA . VAL A 1 116 ? -6.504 -2.811 -5.695 1 97.38 116 VAL A CA 1
ATOM 931 C C . VAL A 1 116 ? -6.078 -4.277 -5.637 1 97.38 116 VAL A C 1
ATOM 933 O O . VAL A 1 116 ? -6.84 -5.133 -5.188 1 97.38 116 VAL A O 1
ATOM 936 N N . PHE A 1 117 ? -4.766 -4.57 -5.91 1 94.44 117 PHE A N 1
ATOM 937 C CA . PHE A 1 117 ? -4.246 -5.926 -6.012 1 94.44 117 PHE A CA 1
ATOM 938 C C . PHE A 1 117 ? -3.504 -6.32 -4.738 1 94.44 117 PHE A C 1
ATOM 940 O O . PHE A 1 117 ? -3.117 -5.457 -3.949 1 94.44 117 PHE A O 1
ATOM 947 N N . ALA A 1 118 ? -3.225 -7.625 -4.66 1 94.81 118 ALA A N 1
ATOM 948 C CA . ALA A 1 118 ? -2.654 -8.141 -3.42 1 94.81 118 ALA A CA 1
ATOM 949 C C . ALA A 1 118 ? -1.14 -8.297 -3.533 1 94.81 118 ALA A C 1
ATOM 951 O O . ALA A 1 118 ? -0.455 -8.516 -2.533 1 94.81 118 ALA A O 1
ATOM 952 N N . GLY A 1 119 ? -0.599 -8.133 -4.691 1 94.06 119 GLY A N 1
ATOM 953 C CA . GLY A 1 119 ? 0.766 -8.547 -4.973 1 94.06 119 GLY A CA 1
ATOM 954 C C . GLY A 1 119 ? 1.777 -7.98 -3.994 1 94.06 119 GLY A C 1
ATOM 955 O O . GLY A 1 119 ? 2.496 -8.734 -3.332 1 94.06 119 GLY A O 1
ATOM 956 N N . GLY A 1 120 ? 1.813 -6.66 -3.887 1 96.94 120 GLY A N 1
ATOM 957 C CA . GLY A 1 120 ? 2.756 -6.016 -2.984 1 96.94 120 GLY A CA 1
ATOM 958 C C . GLY A 1 120 ? 2.537 -6.387 -1.529 1 96.94 120 GLY A C 1
ATOM 959 O O . GLY A 1 120 ? 3.5 -6.57 -0.781 1 96.94 120 GLY A O 1
ATOM 960 N N . TRP A 1 121 ? 1.345 -6.602 -1.136 1 97 121 TRP A N 1
ATOM 961 C CA . TRP A 1 121 ? 0.959 -6.879 0.244 1 97 121 TRP A CA 1
ATOM 962 C C . TRP A 1 121 ? 1.475 -8.242 0.69 1 97 121 TRP A C 1
ATOM 964 O O . TRP A 1 121 ? 1.951 -8.398 1.817 1 97 121 TRP A O 1
ATOM 974 N N . LEU A 1 122 ? 1.411 -9.219 -0.175 1 95.75 122 LEU A N 1
ATOM 975 C CA . LEU A 1 122 ? 1.804 -10.586 0.159 1 95.75 122 LEU A CA 1
ATOM 976 C C . LEU A 1 122 ? 3.271 -10.648 0.565 1 95.75 122 LEU A C 1
ATOM 978 O O . LEU A 1 122 ? 3.615 -11.25 1.585 1 95.75 122 LEU A O 1
ATOM 982 N N . PHE A 1 123 ? 4.086 -9.969 -0.189 1 97.75 123 PHE A N 1
ATOM 983 C CA . PHE A 1 123 ? 5.512 -9.961 0.109 1 97.75 123 PHE A CA 1
ATOM 984 C C . PHE A 1 123 ? 5.812 -9.031 1.283 1 97.75 123 PHE A C 1
ATOM 986 O O . PHE A 1 123 ? 6.566 -9.398 2.188 1 97.75 123 PHE A O 1
ATOM 993 N N . HIS A 1 124 ? 5.199 -7.883 1.28 1 98.06 124 HIS A N 1
ATOM 994 C CA . HIS A 1 124 ? 5.465 -6.852 2.279 1 98.06 124 HIS A CA 1
ATOM 995 C C . HIS A 1 124 ? 5.23 -7.383 3.691 1 98.06 124 HIS A C 1
ATOM 997 O O . HIS A 1 124 ? 6.117 -7.301 4.543 1 98.06 124 HIS A O 1
ATOM 1003 N N . GLN A 1 125 ? 4.062 -7.918 3.961 1 96.81 125 GLN A N 1
ATOM 1004 C CA . GLN A 1 125 ? 3.695 -8.352 5.305 1 96.81 125 GLN A CA 1
ATOM 1005 C C . GLN A 1 125 ? 4.617 -9.461 5.797 1 96.81 125 GLN A C 1
ATOM 1007 O O . GLN A 1 125 ? 5.02 -9.469 6.965 1 96.81 125 GLN A O 1
ATOM 1012 N N . ALA A 1 126 ? 4.941 -10.352 4.867 1 97.5 126 ALA A N 1
ATOM 1013 C CA . ALA A 1 126 ? 5.789 -11.484 5.223 1 97.5 126 ALA A CA 1
ATOM 1014 C C . ALA A 1 126 ? 7.207 -11.031 5.551 1 97.5 126 ALA A C 1
ATOM 1016 O O . ALA A 1 126 ? 7.77 -11.414 6.578 1 97.5 126 ALA A O 1
ATOM 1017 N N . LEU A 1 127 ? 7.77 -10.211 4.695 1 98.5 127 LEU A N 1
ATOM 1018 C CA . LEU A 1 127 ? 9.156 -9.781 4.84 1 98.5 127 LEU A CA 1
ATOM 1019 C C . LEU A 1 127 ? 9.297 -8.805 6.004 1 98.5 127 LEU A C 1
ATOM 1021 O O . LEU A 1 127 ? 10.32 -8.812 6.703 1 98.5 127 LEU A O 1
ATOM 1025 N N . TRP A 1 128 ? 8.258 -7.996 6.16 1 97.88 128 TRP A N 1
ATOM 1026 C CA . TRP A 1 128 ? 8.219 -7.125 7.332 1 97.88 128 TRP A CA 1
ATOM 1027 C C . TRP A 1 128 ? 8.195 -7.945 8.617 1 97.88 128 TRP A C 1
ATOM 1029 O O . TRP A 1 128 ? 8.992 -7.699 9.531 1 97.88 128 TRP A O 1
ATOM 1039 N N . ARG A 1 129 ? 7.316 -8.938 8.727 1 96.94 129 ARG A N 1
ATOM 1040 C CA . ARG A 1 129 ? 7.176 -9.797 9.898 1 96.94 129 ARG A CA 1
ATOM 1041 C C . ARG A 1 129 ? 8.445 -10.602 10.141 1 96.94 129 ARG A C 1
ATOM 1043 O O . ARG A 1 129 ? 8.773 -10.93 11.281 1 96.94 129 ARG A O 1
ATOM 1050 N N . ALA A 1 130 ? 9.188 -10.867 9.109 1 97.81 130 ALA A N 1
ATOM 1051 C CA . ALA A 1 130 ? 10.422 -11.641 9.219 1 97.81 130 ALA A CA 1
ATOM 1052 C C . ALA A 1 130 ? 11.539 -10.797 9.836 1 97.81 130 ALA A C 1
ATOM 1054 O O . ALA A 1 130 ? 12.602 -11.32 10.156 1 97.81 130 ALA A O 1
ATOM 1055 N N . GLY A 1 131 ? 11.328 -9.484 9.984 1 97.5 131 GLY A N 1
ATOM 1056 C CA . GLY A 1 131 ? 12.297 -8.648 10.672 1 97.5 131 GLY A CA 1
ATOM 1057 C C . GLY A 1 131 ? 13.117 -7.789 9.734 1 97.5 131 GLY A C 1
ATOM 1058 O O . GLY A 1 131 ? 14.234 -7.391 10.078 1 97.5 131 GLY A O 1
ATOM 1059 N N . ASN A 1 132 ? 12.594 -7.52 8.539 1 98.62 132 ASN A N 1
ATOM 1060 C CA . ASN A 1 132 ? 13.305 -6.719 7.555 1 98.62 132 ASN A CA 1
ATOM 1061 C C . ASN A 1 132 ? 12.789 -5.285 7.516 1 98.62 132 ASN A C 1
ATOM 1063 O O . ASN A 1 132 ? 11.719 -4.992 8.039 1 98.62 132 ASN A O 1
ATOM 1067 N N . LEU A 1 133 ? 13.625 -4.355 6.965 1 98.75 133 LEU A N 1
ATOM 1068 C CA . LEU A 1 133 ? 13.148 -3.053 6.516 1 98.75 133 LEU A CA 1
ATOM 1069 C C . LEU A 1 133 ? 12.492 -3.16 5.141 1 98.75 133 LEU A C 1
ATOM 1071 O O . LEU A 1 133 ? 13.086 -3.699 4.203 1 98.75 133 LEU A O 1
ATOM 1075 N N . VAL A 1 134 ? 11.273 -2.684 5.02 1 98.88 134 VAL A N 1
ATOM 1076 C CA . VAL A 1 134 ? 10.578 -2.773 3.74 1 98.88 134 VAL A CA 1
ATOM 1077 C C . VAL A 1 134 ? 10.219 -1.373 3.246 1 98.88 134 VAL A C 1
ATOM 1079 O O . VAL A 1 134 ? 9.789 -0.522 4.027 1 98.88 134 VAL A O 1
ATOM 1082 N N . PHE A 1 135 ? 10.5 -1.104 1.984 1 98.88 135 PHE A N 1
ATOM 1083 C CA . PHE A 1 135 ? 10.125 0.116 1.279 1 98.88 135 PHE A CA 1
ATOM 1084 C C . PHE A 1 135 ? 9.109 -0.181 0.186 1 98.88 135 PHE A C 1
ATOM 1086 O O . PHE A 1 135 ? 9.438 -0.794 -0.83 1 98.88 135 PHE A O 1
ATOM 1093 N N . PRO A 1 136 ? 7.824 0.304 0.39 1 98.62 136 PRO A N 1
ATOM 1094 C CA . PRO A 1 136 ? 6.789 0.072 -0.619 1 98.62 136 PRO A CA 1
ATOM 1095 C C . PRO A 1 136 ? 6.883 1.041 -1.795 1 98.62 136 PRO A C 1
ATOM 1097 O O . PRO A 1 136 ? 6.125 2.012 -1.861 1 98.62 136 PRO A O 1
ATOM 1100 N N . HIS A 1 137 ? 7.711 0.737 -2.73 1 98.56 137 HIS A N 1
ATOM 1101 C CA . HIS A 1 137 ? 7.941 1.61 -3.877 1 98.56 137 HIS A CA 1
ATOM 1102 C C . HIS A 1 137 ? 6.75 1.6 -4.828 1 98.56 137 HIS A C 1
ATOM 1104 O O . HIS A 1 137 ? 6.328 2.65 -5.316 1 98.56 137 HIS A O 1
ATOM 1110 N N . GLY A 1 138 ? 6.215 0.425 -5.09 1 97.88 138 GLY A N 1
ATOM 1111 C CA . GLY A 1 138 ? 5.207 0.298 -6.129 1 97.88 138 GLY A CA 1
ATOM 1112 C C . GLY A 1 138 ? 5.797 0.112 -7.516 1 97.88 138 GLY A C 1
ATOM 1113 O O . GLY A 1 138 ? 7.016 0.188 -7.691 1 97.88 138 GLY A O 1
ATOM 1114 N N . PRO A 1 139 ? 4.961 -0.176 -8.445 1 96 139 PRO A N 1
ATOM 1115 C CA . PRO A 1 139 ? 5.445 -0.49 -9.789 1 96 139 PRO A CA 1
ATOM 1116 C C . PRO A 1 139 ? 5.926 0.747 -10.547 1 96 139 PRO A C 1
ATOM 1118 O O . PRO A 1 139 ? 5.629 1.875 -10.148 1 96 139 PRO A O 1
ATOM 1121 N N . GLY A 1 140 ? 6.75 0.476 -11.539 1 92.75 140 GLY A N 1
ATOM 1122 C CA . GLY A 1 140 ? 7.18 1.508 -12.469 1 92.75 140 GLY A CA 1
ATOM 1123 C C . GLY A 1 140 ? 8.391 2.279 -11.984 1 92.75 140 GLY A C 1
ATOM 1124 O O . GLY A 1 140 ? 9.031 1.891 -11.008 1 92.75 140 GLY A O 1
ATOM 1125 N N . GLU A 1 141 ? 8.883 3.174 -12.797 1 95.94 141 GLU A N 1
ATOM 1126 C CA . GLU A 1 141 ? 9.984 4.086 -12.523 1 95.94 141 GLU A CA 1
ATOM 1127 C C . GLU A 1 141 ? 11.273 3.318 -12.227 1 95.94 141 GLU A C 1
ATOM 1129 O O . GLU A 1 141 ? 11.883 3.494 -11.164 1 95.94 141 GLU A O 1
ATOM 1134 N N . ALA A 1 142 ? 11.727 2.57 -13.188 1 98.44 142 ALA A N 1
ATOM 1135 C CA . ALA A 1 142 ? 12.914 1.732 -13.055 1 98.44 142 ALA A CA 1
ATOM 1136 C C . ALA A 1 142 ? 14.125 2.562 -12.648 1 98.44 142 ALA A C 1
ATOM 1138 O O . ALA A 1 142 ? 14.938 2.127 -11.828 1 98.44 142 ALA A O 1
ATOM 1139 N N . LYS A 1 143 ? 14.219 3.75 -13.242 1 98.19 143 LYS A N 1
ATOM 1140 C CA . LYS A 1 143 ? 15.344 4.621 -12.914 1 98.19 143 LYS A CA 1
ATOM 1141 C C . LYS A 1 143 ? 15.32 5.012 -11.438 1 98.19 143 LYS A C 1
ATOM 1143 O O . LYS A 1 143 ? 16.359 5.016 -10.781 1 98.19 143 LYS A O 1
ATOM 1148 N N . ARG A 1 144 ? 14.156 5.352 -10.906 1 97.44 144 ARG A N 1
ATOM 1149 C CA . ARG A 1 144 ? 14.047 5.688 -9.492 1 97.44 144 ARG A CA 1
ATOM 1150 C C . ARG A 1 144 ? 14.445 4.508 -8.609 1 97.44 144 ARG A C 1
ATOM 1152 O O . ARG A 1 144 ? 15.148 4.68 -7.617 1 97.44 144 ARG A O 1
ATOM 1159 N N . VAL A 1 145 ? 13.992 3.352 -9 1 98.62 145 VAL A N 1
ATOM 1160 C CA . VAL A 1 145 ? 14.32 2.148 -8.242 1 98.62 145 VAL A CA 1
ATOM 1161 C C . VAL A 1 145 ? 15.836 1.953 -8.211 1 98.62 145 VAL A C 1
ATOM 1163 O O . VAL A 1 145 ? 16.406 1.659 -7.16 1 98.62 145 VAL A O 1
ATOM 1166 N N . ALA A 1 146 ? 16.469 2.117 -9.367 1 98.62 146 ALA A N 1
ATOM 1167 C CA . ALA A 1 146 ? 17.922 1.979 -9.453 1 98.62 146 ALA A CA 1
ATOM 1168 C C . ALA A 1 146 ? 18.625 2.984 -8.547 1 98.62 146 ALA A C 1
ATOM 1170 O O . ALA A 1 146 ? 19.516 2.619 -7.781 1 98.62 146 ALA A O 1
ATOM 1171 N N . GLU A 1 147 ? 18.141 4.199 -8.602 1 97.06 147 GLU A N 1
ATOM 1172 C CA . GLU A 1 147 ? 18.75 5.27 -7.809 1 97.06 147 GLU A CA 1
ATOM 1173 C C . GLU A 1 147 ? 18.562 5.023 -6.312 1 97.06 147 GLU A C 1
ATOM 1175 O O . GLU A 1 147 ? 19.5 5.188 -5.531 1 97.06 147 GLU A O 1
ATOM 1180 N N . LEU A 1 148 ? 17.406 4.66 -5.926 1 97.25 148 LEU A N 1
ATOM 1181 C CA . LEU A 1 148 ? 17.125 4.402 -4.52 1 97.25 148 LEU A CA 1
ATOM 1182 C C . LEU A 1 148 ? 17.906 3.195 -4.016 1 97.25 148 LEU A C 1
ATOM 1184 O O . LEU A 1 148 ? 18.375 3.184 -2.875 1 97.25 148 LEU A O 1
ATOM 1188 N N . GLY A 1 149 ? 17.953 2.18 -4.891 1 97.62 149 GLY A N 1
ATOM 1189 C CA . GLY A 1 149 ? 18.734 1.003 -4.535 1 97.62 149 GLY A CA 1
ATOM 1190 C C . GLY A 1 149 ? 20.156 1.326 -4.145 1 97.62 149 GLY A C 1
ATOM 1191 O O . GLY A 1 149 ? 20.656 0.827 -3.133 1 97.62 149 GLY A O 1
ATOM 1192 N N . GLU A 1 150 ? 20.734 2.115 -4.941 1 96.38 150 GLU A N 1
ATOM 1193 C CA . GLU A 1 150 ? 22.125 2.518 -4.691 1 96.38 150 GLU A CA 1
ATOM 1194 C C . GLU A 1 150 ? 22.219 3.443 -3.482 1 96.38 150 GLU A C 1
ATOM 1196 O O . GLU A 1 150 ? 23.047 3.229 -2.596 1 96.38 150 GLU A O 1
ATOM 1201 N N . ARG A 1 151 ? 21.391 4.422 -3.369 1 95.81 151 ARG A N 1
ATOM 1202 C CA . ARG A 1 151 ? 21.453 5.465 -2.354 1 95.81 151 ARG A CA 1
ATOM 1203 C C . ARG A 1 151 ? 21.266 4.883 -0.957 1 95.81 151 ARG A C 1
ATOM 1205 O O . ARG A 1 151 ? 21.984 5.242 -0.025 1 95.81 151 ARG A O 1
ATOM 1212 N N . TYR A 1 152 ? 20.312 3.949 -0.826 1 97.19 152 TYR A N 1
ATOM 1213 C CA . TYR A 1 152 ? 19.953 3.475 0.506 1 97.19 152 TYR A CA 1
ATOM 1214 C C . TYR A 1 152 ? 20.516 2.08 0.756 1 97.19 152 TYR A C 1
ATOM 1216 O O . TYR A 1 152 ? 20.422 1.554 1.867 1 97.19 152 TYR A O 1
ATOM 1224 N N . GLY A 1 153 ? 21.062 1.467 -0.297 1 97.44 153 GLY A N 1
ATOM 1225 C CA . GLY A 1 153 ? 21.719 0.182 -0.131 1 97.44 153 GLY A CA 1
ATOM 1226 C C . GLY A 1 153 ? 20.75 -0.968 0.055 1 97.44 153 GLY A C 1
ATOM 1227 O O . GLY A 1 153 ? 20.938 -1.798 0.949 1 97.44 153 GLY A O 1
ATOM 1228 N N . PHE A 1 154 ? 19.75 -1.035 -0.751 1 98.5 154 PHE A N 1
ATOM 1229 C CA . PHE A 1 154 ? 18.781 -2.115 -0.656 1 98.5 154 PHE A CA 1
ATOM 1230 C C . PHE A 1 154 ? 19.406 -3.451 -1.029 1 98.5 154 PHE A C 1
ATOM 1232 O O . PHE A 1 154 ? 20.203 -3.525 -1.968 1 98.5 154 PHE A O 1
ATOM 1239 N N . ASP A 1 155 ? 19 -4.512 -0.301 1 98.44 155 ASP A N 1
ATOM 1240 C CA . ASP A 1 155 ? 19.547 -5.859 -0.487 1 98.44 155 ASP A CA 1
ATOM 1241 C C . ASP A 1 155 ? 18.672 -6.664 -1.447 1 98.44 155 ASP A C 1
ATOM 1243 O O . ASP A 1 155 ? 19.172 -7.539 -2.158 1 98.44 155 ASP A O 1
ATOM 1247 N N . VAL A 1 156 ? 17.422 -6.453 -1.374 1 98.81 156 VAL A N 1
ATOM 1248 C CA . VAL A 1 156 ? 16.453 -7.316 -2.025 1 98.81 156 VAL A CA 1
ATOM 1249 C C . VAL A 1 156 ? 15.492 -6.473 -2.869 1 98.81 156 VAL A C 1
ATOM 1251 O O . VAL A 1 156 ? 14.961 -5.465 -2.396 1 98.81 156 VAL A O 1
ATOM 1254 N N . LEU A 1 157 ? 15.336 -6.809 -4.074 1 98.88 157 LEU A N 1
ATOM 1255 C CA . LEU A 1 157 ? 14.289 -6.277 -4.945 1 98.88 157 LEU A CA 1
ATOM 1256 C C . LEU A 1 157 ? 13.172 -7.297 -5.129 1 98.88 157 LEU A C 1
ATOM 1258 O O . LEU A 1 157 ? 13.43 -8.469 -5.402 1 98.88 157 LEU A O 1
ATOM 1262 N N . VAL A 1 158 ? 11.945 -6.91 -4.895 1 98.88 158 VAL A N 1
ATOM 1263 C CA . VAL A 1 158 ? 10.766 -7.754 -5.094 1 98.88 158 VAL A CA 1
ATOM 1264 C C . VAL A 1 158 ? 9.945 -7.227 -6.27 1 98.88 158 VAL A C 1
ATOM 1266 O O . VAL A 1 158 ? 9.367 -6.141 -6.191 1 98.88 158 VAL A O 1
ATOM 1269 N N . THR A 1 159 ? 9.922 -7.961 -7.34 1 98.56 159 THR A N 1
ATOM 1270 C CA . THR A 1 159 ? 9.195 -7.516 -8.523 1 98.56 159 THR A CA 1
ATOM 1271 C C . THR A 1 159 ? 9.109 -8.633 -9.555 1 98.56 159 THR A C 1
ATOM 1273 O O . THR A 1 159 ? 9.586 -9.75 -9.32 1 98.56 159 THR A O 1
ATOM 1276 N N . ASN A 1 160 ? 8.391 -8.406 -10.57 1 97.12 160 ASN A N 1
ATOM 1277 C CA . ASN A 1 160 ? 8.43 -9.359 -11.672 1 97.12 160 ASN A CA 1
ATOM 1278 C C . ASN A 1 160 ? 9.758 -9.312 -12.422 1 97.12 160 ASN A C 1
ATOM 1280 O O . ASN A 1 160 ? 10.414 -8.266 -12.461 1 97.12 160 ASN A O 1
ATOM 1284 N N . PRO A 1 161 ? 10.172 -10.406 -13.055 1 96.19 161 PRO A N 1
ATOM 1285 C CA . PRO A 1 161 ? 11.492 -10.469 -13.688 1 96.19 161 PRO A CA 1
ATOM 1286 C C . PRO A 1 161 ? 11.648 -9.461 -14.828 1 96.19 161 PRO A C 1
ATOM 1288 O O . PRO A 1 161 ? 12.727 -8.883 -15 1 96.19 161 PRO A O 1
ATOM 1291 N N . SER A 1 162 ? 10.625 -9.195 -15.633 1 94.12 162 SER A N 1
ATOM 1292 C CA . SER A 1 162 ? 10.727 -8.242 -16.734 1 94.12 162 SER A CA 1
ATOM 1293 C C . SER A 1 162 ? 11.055 -6.844 -16.234 1 94.12 162 SER A C 1
ATOM 1295 O O . SER A 1 162 ? 11.844 -6.125 -16.844 1 94.12 162 SER A O 1
ATOM 1297 N N . PHE A 1 163 ? 10.453 -6.438 -15.117 1 98.12 163 PHE A N 1
ATOM 1298 C CA . PHE A 1 163 ? 10.742 -5.125 -14.547 1 98.12 163 PHE A CA 1
ATOM 1299 C C . PHE A 1 163 ? 12.133 -5.098 -13.93 1 98.12 163 PHE A C 1
ATOM 1301 O O . PHE A 1 163 ? 12.828 -4.082 -13.992 1 98.12 163 PHE A O 1
ATOM 1308 N N . ALA A 1 164 ? 12.523 -6.191 -13.32 1 98.31 164 ALA A N 1
ATOM 1309 C CA . ALA A 1 164 ? 13.875 -6.277 -12.773 1 98.31 164 ALA A CA 1
ATOM 1310 C C . ALA A 1 164 ? 14.922 -6.012 -13.859 1 98.31 164 ALA A C 1
ATOM 1312 O O . ALA A 1 164 ? 15.93 -5.348 -13.602 1 98.31 164 ALA A O 1
ATOM 1313 N N . LEU A 1 165 ? 14.688 -6.516 -15.023 1 96.62 165 LEU A N 1
ATOM 1314 C CA . LEU A 1 165 ? 15.594 -6.273 -16.141 1 96.62 165 LEU A CA 1
ATOM 1315 C C . LEU A 1 165 ? 15.656 -4.789 -16.484 1 96.62 165 LEU A C 1
ATOM 1317 O O . LEU A 1 165 ? 16.734 -4.25 -16.766 1 96.62 165 LEU A O 1
ATOM 1321 N N . LYS A 1 166 ? 14.508 -4.148 -16.484 1 97.94 166 LYS A N 1
ATOM 1322 C CA . LYS A 1 166 ? 14.469 -2.713 -16.75 1 97.94 166 LYS A CA 1
ATOM 1323 C C . LYS A 1 166 ? 15.242 -1.942 -15.68 1 97.94 166 LYS A C 1
ATOM 1325 O O . LYS A 1 166 ? 15.93 -0.968 -15.992 1 97.94 166 LYS A O 1
ATOM 1330 N N . VAL A 1 167 ? 15.078 -2.336 -14.43 1 98.75 167 VAL A N 1
ATOM 1331 C CA . VAL A 1 167 ? 15.82 -1.721 -13.328 1 98.75 167 VAL A CA 1
ATOM 1332 C C . VAL A 1 167 ? 17.312 -1.888 -13.555 1 98.75 167 VAL A C 1
ATOM 1334 O O . VAL A 1 167 ? 18.094 -0.941 -13.383 1 98.75 167 VAL A O 1
ATOM 1337 N N . ALA A 1 168 ? 17.719 -3.053 -13.977 1 98.44 168 ALA A N 1
ATOM 1338 C CA . ALA A 1 168 ? 19.125 -3.326 -14.25 1 98.44 168 ALA A CA 1
ATOM 1339 C C . ALA A 1 168 ? 19.641 -2.457 -15.398 1 98.44 168 ALA A C 1
ATOM 1341 O O . ALA A 1 168 ? 20.766 -1.935 -15.336 1 98.44 168 ALA A O 1
ATOM 1342 N N . GLN A 1 169 ? 18.844 -2.363 -16.391 1 97.88 169 GLN A N 1
ATOM 1343 C CA . GLN A 1 169 ? 19.203 -1.547 -17.547 1 97.88 169 GLN A CA 1
ATOM 1344 C C . GLN A 1 169 ? 19.359 -0.081 -17.156 1 97.88 169 GLN A C 1
ATOM 1346 O O . GLN A 1 169 ? 20.156 0.644 -17.75 1 97.88 169 GLN A O 1
ATOM 1351 N N . ALA A 1 170 ? 18.625 0.306 -16.156 1 98.38 170 ALA A N 1
ATOM 1352 C CA . ALA A 1 170 ? 18.719 1.675 -15.656 1 98.38 170 ALA A CA 1
ATOM 1353 C C . ALA A 1 170 ? 19.891 1.837 -14.703 1 98.38 170 ALA A C 1
ATOM 1355 O O . ALA A 1 170 ? 20.094 2.906 -14.125 1 98.38 170 ALA A O 1
ATOM 1356 N N . GLY A 1 171 ? 20.609 0.79 -14.516 1 98.19 171 GLY A N 1
ATOM 1357 C CA . GLY A 1 171 ? 21.812 0.859 -13.703 1 98.19 171 GLY A CA 1
ATOM 1358 C C . GLY A 1 171 ? 21.641 0.25 -12.32 1 98.19 171 GLY A C 1
ATOM 1359 O O . GLY A 1 171 ? 22.547 0.313 -11.492 1 98.19 171 GLY A O 1
ATOM 1360 N N . GLY A 1 172 ? 20.484 -0.295 -12.078 1 98.5 172 GLY A N 1
ATOM 1361 C CA . GLY A 1 172 ? 20.219 -0.874 -10.773 1 98.5 172 GLY A CA 1
ATOM 1362 C C . GLY A 1 172 ? 20.938 -2.189 -10.547 1 98.5 172 GLY A C 1
ATOM 1363 O O . GLY A 1 172 ? 21.062 -3.004 -11.461 1 98.5 172 GLY A O 1
ATOM 1364 N N . ARG A 1 173 ? 21.438 -2.375 -9.367 1 98.31 173 ARG A N 1
ATOM 1365 C CA . ARG A 1 173 ? 22.047 -3.621 -8.914 1 98.31 173 ARG A CA 1
ATOM 1366 C C . ARG A 1 173 ? 21.453 -4.074 -7.59 1 98.31 173 ARG A C 1
ATOM 1368 O O . ARG A 1 173 ? 21.266 -3.268 -6.68 1 98.31 173 ARG A O 1
ATOM 1375 N N . PHE A 1 174 ? 21.094 -5.277 -7.512 1 98.62 174 PHE A N 1
ATOM 1376 C CA . PHE A 1 174 ? 20.531 -5.867 -6.305 1 98.62 174 PHE A CA 1
ATOM 1377 C C . PHE A 1 174 ? 21.109 -7.258 -6.062 1 98.62 174 PHE A C 1
ATOM 1379 O O . PHE A 1 174 ? 21.078 -8.109 -6.949 1 98.62 174 PHE A O 1
ATOM 1386 N N . PRO A 1 175 ? 21.562 -7.508 -4.867 1 98.31 175 PRO A N 1
ATOM 1387 C CA . PRO A 1 175 ? 22.125 -8.828 -4.547 1 98.31 175 PRO A CA 1
ATOM 1388 C C . PRO A 1 175 ? 21.094 -9.945 -4.699 1 98.31 175 PRO A C 1
ATOM 1390 O O . PRO A 1 175 ? 21.453 -11.078 -5.035 1 98.31 175 PRO A O 1
ATOM 1393 N N . LEU A 1 176 ? 19.828 -9.656 -4.438 1 98.69 176 LEU A N 1
ATOM 1394 C CA . LEU A 1 176 ? 18.797 -10.68 -4.473 1 98.69 176 LEU A CA 1
ATOM 1395 C C . LEU A 1 176 ? 17.516 -10.133 -5.098 1 98.69 176 LEU A C 1
ATOM 1397 O O . LEU A 1 176 ? 17.062 -9.047 -4.738 1 98.69 176 LEU A O 1
ATOM 1401 N N . LEU A 1 177 ? 17.016 -10.859 -6.039 1 98.69 177 LEU A N 1
ATOM 1402 C CA . LEU A 1 177 ? 15.68 -10.641 -6.59 1 98.69 177 LEU A CA 1
ATOM 1403 C C . LEU A 1 177 ? 14.711 -11.727 -6.125 1 98.69 177 LEU A C 1
ATOM 1405 O O . LEU A 1 177 ? 14.984 -12.914 -6.293 1 98.69 177 LEU A O 1
ATOM 1409 N N . LEU A 1 178 ? 13.703 -11.336 -5.43 1 98.62 178 LEU A N 1
ATOM 1410 C CA . LEU A 1 178 ? 12.531 -12.188 -5.258 1 98.62 178 LEU A CA 1
ATOM 1411 C C . LEU A 1 178 ? 11.5 -11.914 -6.344 1 98.62 178 LEU A C 1
ATOM 1413 O O . LEU A 1 178 ? 10.852 -10.867 -6.336 1 98.62 178 LEU A O 1
ATOM 1417 N N . ALA A 1 179 ? 11.336 -12.852 -7.207 1 97.81 179 ALA A N 1
ATOM 1418 C CA . ALA A 1 179 ? 10.547 -12.641 -8.414 1 97.81 179 ALA A CA 1
ATOM 1419 C C . ALA A 1 179 ? 9.203 -13.359 -8.328 1 97.81 179 ALA A C 1
ATOM 1421 O O . ALA A 1 179 ? 9.102 -14.414 -7.703 1 97.81 179 ALA A O 1
ATOM 1422 N N . GLY A 1 180 ? 8.188 -12.789 -8.898 1 95.75 180 GLY A N 1
ATOM 1423 C CA . GLY A 1 180 ? 6.855 -13.359 -9.047 1 95.75 180 GLY A CA 1
ATOM 1424 C C . GLY A 1 180 ? 6.012 -12.641 -10.086 1 95.75 180 GLY A C 1
ATOM 1425 O O . GLY A 1 180 ? 6.477 -11.688 -10.719 1 95.75 180 GLY A O 1
ATOM 1426 N N . GLY A 1 181 ? 4.852 -13.133 -10.312 1 92.5 181 GLY A N 1
ATOM 1427 C CA . GLY A 1 181 ? 3.863 -12.43 -11.117 1 92.5 181 GLY A CA 1
ATOM 1428 C C . GLY A 1 181 ? 3.926 -12.789 -12.586 1 92.5 181 GLY A C 1
ATOM 1429 O O . GLY A 1 181 ? 3.059 -12.391 -13.367 1 92.5 181 GLY A O 1
ATOM 1430 N N . GLU A 1 182 ? 5 -13.414 -13.062 1 89.5 182 GLU A N 1
ATOM 1431 C CA . GLU A 1 182 ? 5.113 -13.922 -14.422 1 89.5 182 GLU A CA 1
ATOM 1432 C C . GLU A 1 182 ? 6.055 -15.125 -14.484 1 89.5 182 GLU A C 1
ATOM 1434 O O . GLU A 1 182 ? 6.855 -15.336 -13.578 1 89.5 182 GLU A O 1
ATOM 1439 N N . PRO A 1 183 ? 5.926 -15.891 -15.578 1 88.19 183 PRO A N 1
ATOM 1440 C CA . PRO A 1 183 ? 6.793 -17.062 -15.711 1 88.19 183 PRO A CA 1
ATOM 1441 C C . PRO A 1 183 ? 8.273 -16.703 -15.625 1 88.19 183 PRO A C 1
ATOM 1443 O O . PRO A 1 183 ? 8.711 -15.703 -16.203 1 88.19 183 PRO A O 1
ATOM 1446 N N . PHE A 1 184 ? 9.023 -17.531 -14.883 1 91.88 184 PHE A N 1
ATOM 1447 C CA . PHE A 1 184 ? 10.438 -17.266 -14.641 1 91.88 184 PHE A CA 1
ATOM 1448 C C . PHE A 1 184 ? 11.242 -18.562 -14.68 1 91.88 184 PHE A C 1
ATOM 1450 O O . PHE A 1 184 ? 11.898 -18.859 -15.68 1 91.88 184 PHE A O 1
ATOM 1457 N N . THR A 1 185 ? 10.984 -19.438 -13.805 1 84.62 185 THR A N 1
ATOM 1458 C CA . THR A 1 185 ? 11.625 -20.734 -13.758 1 84.62 185 THR A CA 1
ATOM 1459 C C . THR A 1 185 ? 11.375 -21.516 -15.047 1 84.62 185 THR A C 1
ATOM 1461 O O . THR A 1 185 ? 12.25 -22.25 -15.516 1 84.62 185 THR A O 1
ATOM 1464 N N . SER A 1 186 ? 10.305 -21.266 -15.641 1 87.75 186 SER A N 1
ATOM 1465 C CA . SER A 1 186 ? 9.852 -22.062 -16.781 1 87.75 186 SER A CA 1
ATOM 1466 C C . SER A 1 186 ? 10.438 -21.531 -18.094 1 87.75 186 SER A C 1
ATOM 1468 O O . SER A 1 186 ? 10.297 -22.172 -19.141 1 87.75 186 SER A O 1
ATOM 1470 N N . VAL A 1 187 ? 11.094 -20.453 -18.047 1 87.12 187 VAL A N 1
ATOM 1471 C CA . VAL A 1 187 ? 11.602 -19.828 -19.266 1 87.12 187 VAL A CA 1
ATOM 1472 C C . VAL A 1 187 ? 13.117 -20.031 -19.344 1 87.12 187 VAL A C 1
ATOM 1474 O O . VAL A 1 187 ? 13.883 -19.359 -18.656 1 87.12 187 VAL A O 1
ATOM 1477 N N . PRO A 1 188 ? 13.555 -20.844 -20.234 1 86.5 188 PRO A N 1
ATOM 1478 C CA . PRO A 1 188 ? 14.984 -21.141 -20.312 1 86.5 188 PRO A CA 1
ATOM 1479 C C . PRO A 1 188 ? 15.836 -19.891 -20.547 1 86.5 188 PRO A C 1
ATOM 1481 O O . PRO A 1 188 ? 15.508 -19.078 -21.422 1 86.5 188 PRO A O 1
ATOM 1484 N N . GLY A 1 189 ? 16.844 -19.734 -19.656 1 90.44 189 GLY A N 1
ATOM 1485 C CA . GLY A 1 189 ? 17.844 -18.703 -19.844 1 90.44 189 GLY A CA 1
ATOM 1486 C C . GLY A 1 189 ? 17.422 -17.359 -19.266 1 90.44 189 GLY A C 1
ATOM 1487 O O . GLY A 1 189 ? 18.25 -16.453 -19.141 1 90.44 189 GLY A O 1
ATOM 1488 N N . PHE A 1 190 ? 16.156 -17.234 -18.984 1 91.56 190 PHE A N 1
ATOM 1489 C CA . PHE A 1 190 ? 15.664 -15.938 -18.531 1 91.56 190 PHE A CA 1
ATOM 1490 C C . PHE A 1 190 ? 16.266 -15.57 -17.172 1 91.56 190 PHE A C 1
ATOM 1492 O O . PHE A 1 190 ? 16.719 -14.438 -16.984 1 91.56 190 PHE A O 1
ATOM 1499 N N . ARG A 1 191 ? 16.375 -16.453 -16.297 1 94.19 191 ARG A N 1
ATOM 1500 C CA . ARG A 1 191 ? 16.938 -16.219 -14.969 1 94.19 191 ARG A CA 1
ATOM 1501 C C . ARG A 1 191 ? 18.391 -15.773 -15.062 1 94.19 191 ARG A C 1
ATOM 1503 O O . ARG A 1 191 ? 18.797 -14.805 -14.414 1 94.19 191 ARG A O 1
ATOM 1510 N N . GLU A 1 192 ? 19.125 -16.5 -15.844 1 94.62 192 GLU A N 1
ATOM 1511 C CA . GLU A 1 192 ? 20.547 -16.188 -16 1 94.62 192 GLU A CA 1
ATOM 1512 C C . GLU A 1 192 ? 20.75 -14.773 -16.531 1 94.62 192 GLU A C 1
ATOM 1514 O O . GLU A 1 192 ? 21.625 -14.047 -16.078 1 94.62 192 GLU A O 1
ATOM 1519 N N . ARG A 1 193 ? 19.891 -14.422 -17.438 1 94.69 193 ARG A N 1
ATOM 1520 C CA . ARG A 1 193 ? 19.969 -13.086 -18.016 1 94.69 193 ARG A CA 1
ATOM 1521 C C . ARG A 1 193 ? 19.672 -12.023 -16.953 1 94.69 193 ARG A C 1
ATOM 1523 O O . ARG A 1 193 ? 20.359 -11.008 -16.875 1 94.69 193 ARG A O 1
ATOM 1530 N N . VAL A 1 194 ? 18.656 -12.227 -16.172 1 96.62 194 VAL A N 1
ATOM 1531 C CA . VAL A 1 194 ? 18.266 -11.273 -15.141 1 96.62 194 VAL A CA 1
ATOM 1532 C C . VAL A 1 194 ? 19.344 -11.18 -14.07 1 96.62 194 VAL A C 1
ATOM 1534 O O . VAL A 1 194 ? 19.719 -10.086 -13.648 1 96.62 194 VAL A O 1
ATOM 1537 N N . GLU A 1 195 ? 19.875 -12.328 -13.695 1 98 195 GLU A N 1
ATOM 1538 C CA . GLU A 1 195 ? 20.938 -12.367 -12.688 1 98 195 GLU A CA 1
ATOM 1539 C C . GLU A 1 195 ? 22.172 -11.625 -13.172 1 98 195 GLU A C 1
ATOM 1541 O O . GLU A 1 195 ? 22.781 -10.852 -12.422 1 98 195 GLU A O 1
ATOM 1546 N N . GLU A 1 196 ? 22.516 -11.859 -14.367 1 97.88 196 GLU A N 1
ATOM 1547 C CA . GLU A 1 196 ? 23.672 -11.172 -14.945 1 97.88 196 GLU A CA 1
ATOM 1548 C C . GLU A 1 196 ? 23.453 -9.664 -14.969 1 97.88 196 GLU A C 1
ATOM 1550 O O . GLU A 1 196 ? 24.344 -8.898 -14.609 1 97.88 196 GLU A O 1
ATOM 1555 N N . ALA A 1 197 ? 22.297 -9.289 -15.367 1 97.69 197 ALA A N 1
ATOM 1556 C CA . ALA A 1 197 ? 22 -7.867 -15.5 1 97.69 197 ALA A CA 1
ATOM 1557 C C . ALA A 1 197 ? 21.969 -7.184 -14.133 1 97.69 197 ALA A C 1
ATOM 1559 O O . ALA A 1 197 ? 22.5 -6.09 -13.969 1 97.69 197 ALA A O 1
ATOM 1560 N N . LEU A 1 198 ? 21.406 -7.805 -13.125 1 97.81 198 LEU A N 1
ATOM 1561 C CA . LEU A 1 198 ? 21.234 -7.23 -11.797 1 97.81 198 LEU A CA 1
ATOM 1562 C C . LEU A 1 198 ? 22.516 -7.383 -10.977 1 97.81 198 LEU A C 1
ATOM 1564 O O . LEU A 1 198 ? 22.703 -6.672 -9.984 1 97.81 198 LEU A O 1
ATOM 1568 N N . GLY A 1 199 ? 23.297 -8.328 -11.367 1 97.88 199 GLY A N 1
ATOM 1569 C CA . GLY A 1 199 ? 24.484 -8.625 -10.586 1 97.88 199 GLY A CA 1
ATOM 1570 C C . GLY A 1 199 ? 24.188 -9.344 -9.289 1 97.88 199 GLY A C 1
ATOM 1571 O O . GLY A 1 199 ? 24.812 -9.086 -8.258 1 97.88 199 GLY A O 1
ATOM 1572 N N . GLY A 1 200 ? 23.219 -10.195 -9.273 1 97.81 200 GLY A N 1
ATOM 1573 C CA . GLY A 1 200 ? 22.812 -10.906 -8.078 1 97.81 200 GLY A CA 1
ATOM 1574 C C . GLY A 1 200 ? 22.125 -12.219 -8.367 1 97.81 200 GLY A C 1
ATOM 1575 O O . GLY A 1 200 ? 22.25 -12.766 -9.469 1 97.81 200 GLY A O 1
ATOM 1576 N N . VAL A 1 201 ? 21.438 -12.758 -7.367 1 97.88 201 VAL A N 1
ATOM 1577 C CA . VAL A 1 201 ? 20.719 -14.016 -7.438 1 97.88 201 VAL A CA 1
ATOM 1578 C C . VAL A 1 201 ? 19.219 -13.742 -7.57 1 97.88 201 VAL A C 1
ATOM 1580 O O . VAL A 1 201 ? 18.703 -12.773 -7.004 1 97.88 201 VAL A O 1
ATOM 1583 N N . ALA A 1 202 ? 18.547 -14.531 -8.352 1 98.12 202 ALA A N 1
ATOM 1584 C CA . ALA A 1 202 ? 17.109 -14.375 -8.531 1 98.12 202 ALA A CA 1
ATOM 1585 C C . ALA A 1 202 ? 16.359 -15.648 -8.133 1 98.12 202 ALA A C 1
ATOM 1587 O O . ALA A 1 202 ? 16.703 -16.734 -8.594 1 98.12 202 ALA A O 1
ATOM 1588 N N . LEU A 1 203 ? 15.406 -15.523 -7.266 1 98.25 203 LEU A N 1
ATOM 1589 C CA . LEU A 1 203 ? 14.57 -16.625 -6.824 1 98.25 203 LEU A CA 1
ATOM 1590 C C . LEU A 1 203 ? 13.117 -16.422 -7.238 1 98.25 203 LEU A C 1
ATOM 1592 O O . LEU A 1 203 ? 12.586 -15.312 -7.109 1 98.25 203 LEU A O 1
ATOM 1596 N N . ASP A 1 204 ? 12.5 -17.438 -7.672 1 97.88 204 ASP A N 1
ATOM 1597 C CA . ASP A 1 204 ? 11.117 -17.422 -8.148 1 97.88 204 ASP A CA 1
ATOM 1598 C C . ASP A 1 204 ? 10.148 -17.781 -7.027 1 97.88 204 ASP A C 1
ATOM 1600 O O . ASP A 1 204 ? 10.5 -18.516 -6.098 1 97.88 204 ASP A O 1
ATOM 1604 N N . ALA A 1 205 ? 8.969 -17.188 -7.086 1 97.81 205 ALA A N 1
ATOM 1605 C CA . ALA A 1 205 ? 7.852 -17.516 -6.207 1 97.81 205 ALA A CA 1
ATOM 1606 C C . ALA A 1 205 ? 6.555 -17.656 -6.996 1 97.81 205 ALA A C 1
ATOM 1608 O O . ALA A 1 205 ? 6.367 -16.984 -8.016 1 97.81 205 ALA A O 1
ATOM 1609 N N . TYR A 1 206 ? 5.73 -18.547 -6.535 1 97.69 206 TYR A N 1
ATOM 1610 C CA . TYR A 1 206 ? 4.418 -18.734 -7.137 1 97.69 206 TYR A CA 1
ATOM 1611 C C . TYR A 1 206 ? 3.307 -18.453 -6.133 1 97.69 206 TYR A C 1
ATOM 1613 O O . TYR A 1 206 ? 3.318 -18.969 -5.016 1 97.69 206 TYR A O 1
ATOM 1621 N N . GLY A 1 207 ? 2.441 -17.625 -6.59 1 95.88 207 GLY A N 1
ATOM 1622 C CA . GLY A 1 207 ? 1.271 -17.25 -5.805 1 95.88 207 GLY A CA 1
ATOM 1623 C C . GLY A 1 207 ? 0.196 -16.562 -6.621 1 95.88 207 GLY A C 1
ATOM 1624 O O . GLY A 1 207 ? 0.447 -16.141 -7.75 1 95.88 207 GLY A O 1
ATOM 1625 N N . THR A 1 208 ? -0.996 -16.594 -6.145 1 92.38 208 THR A N 1
ATOM 1626 C CA . THR A 1 208 ? -2.129 -15.852 -6.68 1 92.38 208 THR A CA 1
ATOM 1627 C C . THR A 1 208 ? -2.834 -15.062 -5.578 1 92.38 208 THR A C 1
ATOM 1629 O O . THR A 1 208 ? -2.564 -15.273 -4.395 1 92.38 208 THR A O 1
ATOM 1632 N N . SER A 1 209 ? -3.627 -14.148 -5.98 1 88.75 209 SER A N 1
ATOM 1633 C CA . SER A 1 209 ? -4.363 -13.352 -5.004 1 88.75 209 SER A CA 1
ATOM 1634 C C . SER A 1 209 ? -5.25 -14.234 -4.133 1 88.75 209 SER A C 1
ATOM 1636 O O . SER A 1 209 ? -5.434 -13.961 -2.943 1 88.75 209 SER A O 1
ATOM 1638 N N . GLU A 1 210 ? -5.738 -15.336 -4.684 1 90.94 210 GLU A N 1
ATOM 1639 C CA . GLU A 1 210 ? -6.668 -16.219 -3.988 1 90.94 210 GLU A CA 1
ATOM 1640 C C . GLU A 1 210 ? -5.938 -17.109 -2.992 1 90.94 210 GLU A C 1
ATOM 1642 O O . GLU A 1 210 ? -6.488 -17.469 -1.947 1 90.94 210 GLU A O 1
ATOM 1647 N N . LEU A 1 211 ? -4.688 -17.359 -3.322 1 95.75 211 LEU A N 1
ATOM 1648 C CA . LEU A 1 211 ? -4.016 -18.422 -2.582 1 95.75 211 LEU A CA 1
ATOM 1649 C C . LEU A 1 211 ? -2.91 -17.859 -1.696 1 95.75 211 LEU A C 1
ATOM 1651 O O . LEU A 1 211 ? -2.488 -18.5 -0.732 1 95.75 211 LEU A O 1
ATOM 1655 N N . GLY A 1 212 ? -2.41 -16.656 -2.057 1 96.19 212 GLY A N 1
ATOM 1656 C CA . GLY A 1 212 ? -1.143 -16.219 -1.493 1 96.19 212 GLY A CA 1
ATOM 1657 C C . GLY A 1 212 ? 0.061 -16.859 -2.158 1 96.19 212 GLY A C 1
ATOM 1658 O O . GLY A 1 212 ? -0.065 -17.484 -3.219 1 96.19 212 GLY A O 1
ATOM 1659 N N . ILE A 1 213 ? 1.177 -16.625 -1.624 1 98.12 213 ILE A N 1
ATOM 1660 C CA . ILE A 1 213 ? 2.381 -17.297 -2.115 1 98.12 213 ILE A CA 1
ATOM 1661 C C . ILE A 1 213 ? 2.445 -18.719 -1.569 1 98.12 213 ILE A C 1
ATOM 1663 O O . ILE A 1 213 ? 2.525 -18.922 -0.355 1 98.12 213 ILE A O 1
ATOM 1667 N N . VAL A 1 214 ? 2.48 -19.703 -2.455 1 98.31 214 VAL A N 1
ATOM 1668 C CA . VAL A 1 214 ? 2.297 -21.062 -1.973 1 98.31 214 VAL A CA 1
ATOM 1669 C C . VAL A 1 214 ? 3.518 -21.906 -2.33 1 98.31 214 VAL A C 1
ATOM 1671 O O . VAL A 1 214 ? 3.689 -23.016 -1.811 1 98.31 214 VAL A O 1
ATOM 1674 N N . ALA A 1 215 ? 4.367 -21.422 -3.197 1 98.31 215 ALA A N 1
ATOM 1675 C CA . ALA A 1 215 ? 5.605 -22.109 -3.566 1 98.31 215 ALA A CA 1
ATOM 1676 C C . ALA A 1 215 ? 6.723 -21.109 -3.855 1 98.31 215 ALA A C 1
ATOM 1678 O O . ALA A 1 215 ? 6.457 -19.969 -4.25 1 98.31 215 ALA A O 1
ATOM 1679 N N . GLY A 1 216 ? 7.941 -21.516 -3.627 1 97.94 216 GLY A N 1
ATOM 1680 C CA . GLY A 1 216 ? 9.094 -20.656 -3.865 1 97.94 216 GLY A CA 1
ATOM 1681 C C . GLY A 1 216 ? 10.383 -21.438 -4.039 1 97.94 216 GLY A C 1
ATOM 1682 O O . GLY A 1 216 ? 10.484 -22.594 -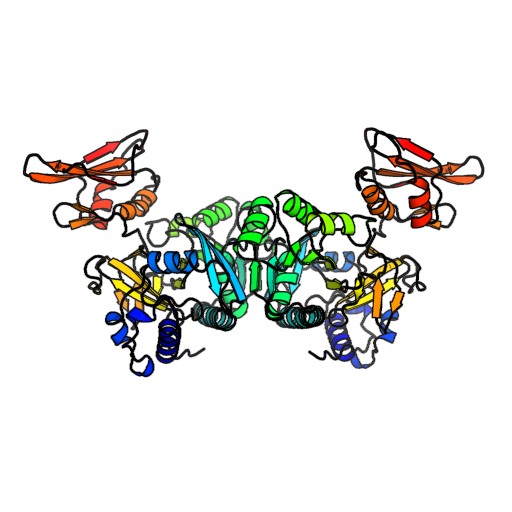3.621 1 97.94 216 GLY A O 1
ATOM 1683 N N . GLU A 1 217 ? 11.305 -20.797 -4.652 1 97.75 217 GLU A N 1
ATOM 1684 C CA . GLU A 1 217 ? 12.609 -21.406 -4.855 1 97.75 217 GLU A CA 1
ATOM 1685 C C . GLU A 1 217 ? 13.508 -21.219 -3.637 1 97.75 217 GLU A C 1
ATOM 1687 O O . GLU A 1 217 ? 13.336 -20.25 -2.885 1 97.75 217 GLU A O 1
ATOM 1692 N N . ARG A 1 218 ? 14.422 -22.156 -3.502 1 96.12 218 ARG A N 1
ATOM 1693 C CA . ARG A 1 218 ? 15.562 -22.047 -2.6 1 96.12 218 ARG A CA 1
ATOM 1694 C C . ARG A 1 218 ? 16.828 -21.641 -3.354 1 96.12 218 ARG A C 1
ATOM 1696 O O . ARG A 1 218 ? 16.812 -21.531 -4.582 1 96.12 218 ARG A O 1
ATOM 1703 N N . PRO A 1 219 ? 17.859 -21.297 -2.605 1 95.12 219 PRO A N 1
ATOM 1704 C CA . PRO A 1 219 ? 19.078 -20.844 -3.271 1 95.12 219 PRO A CA 1
ATOM 1705 C C . PRO A 1 219 ? 19.609 -21.859 -4.285 1 95.12 219 PRO A C 1
ATOM 1707 O O . PRO A 1 219 ? 20.281 -21.469 -5.246 1 95.12 219 PRO A O 1
ATOM 1710 N N . GLU A 1 220 ? 19.219 -23.109 -4.172 1 95.31 220 GLU A N 1
ATOM 1711 C CA . GLU A 1 220 ? 19.672 -24.172 -5.078 1 95.31 220 GLU A CA 1
ATOM 1712 C C . GLU A 1 220 ? 18.969 -24.047 -6.438 1 95.31 220 GLU A C 1
ATOM 1714 O O . GLU A 1 220 ? 19.406 -24.656 -7.414 1 95.31 220 GLU A O 1
ATOM 1719 N N . LYS A 1 221 ? 17.891 -23.312 -6.5 1 95.94 221 LYS A N 1
ATOM 1720 C CA . LYS A 1 221 ? 17.156 -23.062 -7.73 1 95.94 221 LYS A CA 1
ATOM 1721 C C . LYS A 1 221 ? 16.797 -24.359 -8.438 1 95.94 221 LYS A C 1
ATOM 1723 O O . LYS A 1 221 ? 16.969 -24.484 -9.648 1 95.94 221 LYS A O 1
ATOM 1728 N N . ASP A 1 222 ? 16.344 -25.297 -7.656 1 95.31 222 ASP A N 1
ATOM 1729 C CA . ASP A 1 222 ? 16.016 -26.625 -8.188 1 95.31 222 ASP A CA 1
ATOM 1730 C C . ASP A 1 222 ? 14.508 -26.812 -8.289 1 95.31 222 ASP A C 1
ATOM 1732 O O . ASP A 1 222 ? 14.008 -27.938 -8.133 1 95.31 222 ASP A O 1
ATOM 1736 N N . GLY A 1 223 ? 13.758 -25.734 -8.484 1 96.19 223 GLY A N 1
ATOM 1737 C CA . GLY A 1 223 ? 12.312 -25.797 -8.648 1 96.19 223 GLY A CA 1
ATOM 1738 C C . GLY A 1 223 ? 11.555 -25 -7.605 1 96.19 223 GLY A C 1
ATOM 1739 O O . GLY A 1 223 ? 12.156 -24.484 -6.664 1 96.19 223 GLY A O 1
ATOM 1740 N N . LEU A 1 224 ? 10.297 -24.859 -7.844 1 97.75 224 LEU A N 1
ATOM 1741 C CA . LEU A 1 224 ? 9.406 -24.234 -6.879 1 97.75 224 LEU A CA 1
ATOM 1742 C C . LEU A 1 224 ? 8.977 -25.234 -5.812 1 97.75 224 LEU A C 1
ATOM 1744 O O . LEU A 1 224 ? 8.25 -26.188 -6.109 1 97.75 224 LEU A O 1
ATOM 1748 N N . TRP A 1 225 ? 9.422 -24.984 -4.633 1 97.88 225 TRP A N 1
ATOM 1749 C CA . TRP A 1 225 ? 9.078 -25.844 -3.516 1 97.88 225 TRP A CA 1
ATOM 1750 C C . TRP A 1 225 ? 7.777 -25.406 -2.857 1 97.88 225 TRP A C 1
ATOM 1752 O O . TRP A 1 225 ? 7.582 -24.219 -2.588 1 97.88 225 TRP A O 1
ATOM 1762 N N . GLU A 1 226 ? 6.996 -26.391 -2.627 1 97.5 226 GLU A N 1
ATOM 1763 C CA . GLU A 1 226 ? 5.84 -26.156 -1.76 1 97.5 226 GLU A CA 1
ATOM 1764 C C . GLU A 1 226 ? 6.258 -25.5 -0.445 1 97.5 226 GLU A C 1
ATOM 1766 O O . GLU A 1 226 ? 7.27 -25.891 0.15 1 97.5 226 GLU A O 1
ATOM 1771 N N . ILE A 1 227 ? 5.531 -24.422 -0.065 1 97.38 227 ILE A N 1
ATOM 1772 C CA . ILE A 1 227 ? 5.703 -23.859 1.267 1 97.38 227 ILE A CA 1
ATOM 1773 C C . ILE A 1 227 ? 4.754 -24.531 2.248 1 97.38 227 ILE A C 1
ATOM 1775 O O . ILE A 1 227 ? 3.547 -24.281 2.232 1 97.38 227 ILE A O 1
ATOM 1779 N N . PRO A 1 228 ? 5.25 -25.312 3.1 1 95.62 228 PRO A N 1
ATOM 1780 C CA . PRO A 1 228 ? 4.391 -26.234 3.842 1 95.62 228 PRO A CA 1
ATOM 1781 C C . PRO A 1 228 ? 3.402 -25.516 4.758 1 95.62 228 PRO A C 1
ATOM 1783 O O . PRO A 1 228 ? 2.305 -26.031 5.008 1 95.62 228 PRO A O 1
ATOM 1786 N N . GLU A 1 229 ? 3.775 -24.344 5.215 1 95.81 229 GLU A N 1
ATOM 1787 C CA . GLU A 1 229 ? 2.883 -23.594 6.094 1 95.81 229 GLU A CA 1
ATOM 1788 C C . GLU A 1 229 ? 1.756 -22.938 5.305 1 95.81 229 GLU A C 1
ATOM 1790 O O . GLU A 1 229 ? 0.75 -22.516 5.883 1 95.81 229 GLU A O 1
ATOM 1795 N N . MET A 1 230 ? 1.89 -22.891 4.023 1 97.69 230 MET A N 1
ATOM 1796 C CA . MET A 1 230 ? 0.968 -22.078 3.242 1 97.69 230 MET A CA 1
ATOM 1797 C C . MET A 1 230 ? 0.007 -22.953 2.441 1 97.69 230 MET A C 1
ATOM 1799 O O . MET A 1 230 ? -1.112 -22.531 2.141 1 97.69 230 MET A O 1
ATOM 1803 N N . ALA A 1 231 ? 0.501 -24.203 2.064 1 97.56 231 ALA A N 1
ATOM 1804 C CA . ALA A 1 231 ? -0.374 -24.938 1.151 1 97.56 231 ALA A CA 1
ATOM 1805 C C . ALA A 1 231 ? 0.034 -26.406 1.058 1 97.56 231 ALA A C 1
ATOM 1807 O O . ALA A 1 231 ? 1.12 -26.781 1.502 1 97.56 231 ALA A O 1
ATOM 1808 N N . VAL A 1 232 ? -0.877 -27.172 0.559 1 97.12 232 VAL A N 1
ATOM 1809 C CA . VAL A 1 232 ? -0.623 -28.5 0.005 1 97.12 232 VAL A CA 1
ATOM 1810 C C . VAL A 1 232 ? -0.842 -28.469 -1.506 1 97.12 232 VAL A C 1
ATOM 1812 O O . VAL A 1 232 ? -1.928 -28.125 -1.978 1 97.12 232 VAL A O 1
ATOM 1815 N N . LEU A 1 233 ? 0.232 -28.844 -2.221 1 97.69 233 LEU A N 1
ATOM 1816 C CA . LEU A 1 233 ? 0.162 -28.812 -3.678 1 97.69 233 LEU A CA 1
ATOM 1817 C C . LEU A 1 233 ? -0.082 -30.219 -4.238 1 97.69 233 LEU A C 1
ATOM 1819 O O . LEU A 1 233 ? 0.489 -31.188 -3.752 1 97.69 233 LEU A O 1
ATOM 1823 N N . GLU A 1 234 ? -0.919 -30.266 -5.207 1 97.19 234 GLU A N 1
ATOM 1824 C CA . GLU A 1 234 ? -1.136 -31.453 -6.023 1 97.19 234 GLU A CA 1
ATOM 1825 C C . GLU A 1 234 ? -1.047 -31.125 -7.512 1 97.19 234 GLU A C 1
ATOM 1827 O O . GLU A 1 234 ? -1.319 -30 -7.918 1 97.19 234 GLU A O 1
ATOM 1832 N N . VAL A 1 235 ? -0.593 -32.062 -8.211 1 97.62 235 VAL A N 1
ATOM 1833 C CA . VAL A 1 235 ? -0.713 -32 -9.664 1 97.62 235 VAL A CA 1
ATOM 1834 C C . VAL A 1 235 ? -1.57 -33.156 -10.156 1 97.62 235 VAL A C 1
ATOM 1836 O O . VAL A 1 235 ? -1.234 -34.344 -9.93 1 97.62 235 VAL A O 1
ATOM 1839 N N . LEU A 1 236 ? -2.66 -32.781 -10.812 1 97.19 236 LEU A N 1
ATOM 1840 C CA . LEU A 1 236 ? -3.656 -33.781 -11.188 1 97.19 236 LEU A CA 1
ATOM 1841 C C . LEU A 1 236 ? -3.83 -33.812 -12.703 1 97.19 236 LEU A C 1
ATOM 1843 O O . LEU A 1 236 ? -3.623 -32.812 -13.391 1 97.19 236 LEU A O 1
ATOM 1847 N N . ASP A 1 237 ? -4.191 -35.031 -13.117 1 94.56 237 ASP A N 1
ATOM 1848 C CA . ASP A 1 237 ? -4.723 -35.094 -14.477 1 94.56 237 ASP A CA 1
ATOM 1849 C C . ASP A 1 237 ? -6.016 -34.281 -14.602 1 94.56 237 ASP A C 1
ATOM 1851 O O . ASP A 1 237 ? -6.965 -34.5 -13.844 1 94.56 237 ASP A O 1
ATOM 1855 N N . PRO A 1 238 ? -6.02 -33.375 -15.539 1 93.5 238 PRO A N 1
ATOM 1856 C CA . PRO A 1 238 ? -7.164 -32.469 -15.586 1 93.5 238 PRO A CA 1
ATOM 1857 C C . PRO A 1 238 ? -8.469 -33.156 -15.93 1 93.5 238 PRO A C 1
ATOM 1859 O O . PRO A 1 238 ? -9.555 -32.625 -15.656 1 93.5 238 PRO A O 1
ATOM 1862 N N . GLU A 1 239 ? -8.438 -34.312 -16.547 1 91.19 239 GLU A N 1
ATOM 1863 C CA . GLU A 1 239 ? -9.641 -35.031 -16.938 1 91.19 239 GLU A CA 1
ATOM 1864 C C . GLU A 1 239 ? -10.086 -35.969 -15.844 1 91.19 239 GLU A C 1
ATOM 1866 O O . GLU A 1 239 ? -11.258 -36 -15.461 1 91.19 239 GLU A O 1
ATOM 1871 N N . THR A 1 240 ? -9.188 -36.75 -15.305 1 92.12 240 THR A N 1
ATOM 1872 C CA . THR A 1 240 ? -9.555 -37.781 -14.344 1 92.12 240 THR A CA 1
ATOM 1873 C C . THR A 1 240 ? -9.539 -37.219 -12.922 1 92.12 240 THR A C 1
ATOM 1875 O O . THR A 1 240 ? -10.102 -37.812 -12.008 1 92.12 240 THR A O 1
ATOM 1878 N N . LEU A 1 241 ? -8.797 -36.094 -12.742 1 94.25 241 LEU A N 1
ATOM 1879 C CA . LEU A 1 241 ? -8.633 -35.438 -11.461 1 94.25 241 LEU A CA 1
ATOM 1880 C C . LEU A 1 241 ? -7.906 -36.344 -10.469 1 94.25 241 LEU A C 1
ATOM 1882 O O . LEU A 1 241 ? -8.109 -36.219 -9.258 1 94.25 241 LEU A O 1
ATOM 1886 N N . ARG A 1 242 ? -7.141 -37.25 -11.031 1 93.62 242 ARG A N 1
ATOM 1887 C CA . ARG A 1 242 ? -6.254 -38.094 -10.234 1 93.62 242 ARG A CA 1
ATOM 1888 C C . ARG A 1 242 ? -4.82 -37.562 -10.273 1 93.62 242 ARG A C 1
ATOM 1890 O O . ARG A 1 242 ? -4.406 -36.969 -11.258 1 93.62 242 ARG A O 1
ATOM 1897 N N . PRO A 1 243 ? -4.137 -37.812 -9.156 1 93.38 243 PRO A N 1
ATOM 1898 C CA . PRO A 1 243 ? -2.738 -37.375 -9.156 1 93.38 243 PRO A CA 1
ATOM 1899 C C . PRO A 1 243 ? -1.931 -38 -10.289 1 93.38 243 PRO A C 1
ATOM 1901 O O . PRO A 1 243 ? -2.119 -39.156 -10.617 1 93.38 243 PRO A O 1
ATOM 1904 N N . VAL A 1 244 ? -1.138 -37.25 -10.906 1 93.69 244 VAL A N 1
ATOM 1905 C CA . VAL A 1 244 ? -0.254 -37.75 -11.953 1 93.69 244 VAL A CA 1
ATOM 1906 C C . VAL A 1 244 ? 1.005 -38.344 -11.32 1 93.69 244 VAL A C 1
ATOM 1908 O O . VAL A 1 244 ? 1.327 -38.031 -10.164 1 93.69 244 VAL A O 1
ATOM 1911 N N . ALA A 1 245 ? 1.7 -39.188 -12.062 1 93 245 ALA A N 1
ATOM 1912 C CA . ALA A 1 245 ? 2.982 -39.719 -11.609 1 93 245 ALA A CA 1
ATOM 1913 C C . ALA A 1 245 ? 4.051 -38.625 -11.594 1 93 245 ALA A C 1
ATOM 1915 O O . ALA A 1 245 ? 3.918 -37.625 -12.281 1 93 245 ALA A O 1
ATOM 1916 N N . ASP A 1 246 ? 5.066 -38.844 -10.734 1 93.62 246 ASP A N 1
ATOM 1917 C CA . ASP A 1 246 ? 6.188 -37.906 -10.719 1 93.62 246 ASP A CA 1
ATOM 1918 C C . ASP A 1 246 ? 6.746 -37.688 -12.125 1 93.62 246 ASP A C 1
ATOM 1920 O O . ASP A 1 246 ? 6.938 -38.656 -12.875 1 93.62 246 ASP A O 1
ATOM 1924 N N . GLY A 1 247 ? 6.906 -36.469 -12.445 1 92.25 247 GLY A N 1
ATOM 1925 C CA . GLY A 1 247 ? 7.5 -36.125 -13.727 1 92.25 247 GLY A CA 1
ATOM 1926 C C . GLY A 1 247 ? 6.477 -35.938 -14.828 1 92.25 247 GLY A C 1
ATOM 1927 O O . GLY A 1 247 ? 6.809 -35.469 -15.914 1 92.25 247 GLY A O 1
ATOM 1928 N N . GLU A 1 248 ? 5.27 -36.25 -14.555 1 92.38 248 GLU A N 1
ATOM 1929 C CA . GLU A 1 248 ? 4.215 -36.062 -15.539 1 92.38 248 GLU A CA 1
ATOM 1930 C C . GLU A 1 248 ? 3.51 -34.719 -15.359 1 92.38 248 GLU A C 1
ATOM 1932 O O . GLU A 1 248 ? 3.371 -34.25 -14.227 1 92.38 248 GLU A O 1
ATOM 1937 N N . LYS A 1 249 ? 3.16 -34.188 -16.5 1 93.5 249 LYS A N 1
ATOM 1938 C CA . LYS A 1 249 ? 2.486 -32.875 -16.438 1 93.5 249 LYS A CA 1
ATOM 1939 C C . LYS A 1 249 ? 1.02 -33.031 -16.047 1 93.5 249 LYS A C 1
ATOM 1941 O O . LYS A 1 249 ? 0.398 -34.062 -16.359 1 93.5 249 LYS A O 1
ATOM 1946 N N . GLY A 1 250 ? 0.469 -32.062 -15.43 1 96.25 250 GLY A N 1
ATOM 1947 C CA . GLY A 1 250 ? -0.923 -31.984 -15.016 1 96.25 250 GLY A CA 1
ATOM 1948 C C . GLY A 1 250 ? -1.309 -30.594 -14.516 1 96.25 250 GLY A C 1
ATOM 1949 O O . GLY A 1 250 ? -0.557 -29.641 -14.688 1 96.25 250 GLY A O 1
ATOM 1950 N N . GLU A 1 251 ? -2.506 -30.531 -14 1 97.81 251 GLU A N 1
ATOM 1951 C CA . GLU A 1 251 ? -3.021 -29.281 -13.461 1 97.81 251 GLU A CA 1
ATOM 1952 C C . GLU A 1 251 ? -2.623 -29.094 -12 1 97.81 251 GLU A C 1
ATOM 1954 O O . GLU A 1 251 ? -2.809 -30 -11.18 1 97.81 251 GLU A O 1
ATOM 1959 N N . LEU A 1 252 ? -2.053 -27.938 -11.719 1 98.06 252 LEU A N 1
ATOM 1960 C CA . LEU A 1 252 ? -1.73 -27.594 -10.344 1 98.06 252 LEU A CA 1
ATOM 1961 C C . LEU A 1 252 ? -2.998 -27.328 -9.531 1 98.06 252 LEU A C 1
ATOM 1963 O O . LEU A 1 252 ? -3.811 -26.484 -9.906 1 98.06 252 LEU A O 1
ATOM 1967 N N . VAL A 1 253 ? -3.197 -28.078 -8.508 1 98.31 253 VAL A N 1
ATOM 1968 C CA . VAL A 1 253 ? -4.312 -27.938 -7.578 1 98.31 253 VAL A CA 1
ATOM 1969 C C . VAL A 1 253 ? -3.785 -27.625 -6.184 1 98.31 253 VAL A C 1
ATOM 1971 O O . VAL A 1 253 ? -2.828 -28.25 -5.715 1 98.31 253 VAL A O 1
ATOM 1974 N N . VAL A 1 254 ? -4.391 -26.641 -5.52 1 98.56 254 VAL A N 1
ATOM 1975 C CA . VAL A 1 254 ? -3.807 -26.109 -4.289 1 98.56 254 VAL A CA 1
ATOM 1976 C C . VAL A 1 254 ? -4.848 -26.125 -3.172 1 98.56 254 VAL A C 1
ATOM 1978 O O . VAL A 1 254 ? -5.984 -25.688 -3.363 1 98.56 254 VAL A O 1
ATOM 1981 N N . THR A 1 255 ? -4.516 -26.688 -2.107 1 98.38 255 THR A N 1
ATOM 1982 C CA . THR A 1 255 ? -5.211 -26.453 -0.849 1 98.38 255 THR A CA 1
ATOM 1983 C C . THR A 1 255 ? -4.473 -25.406 -0.013 1 98.38 255 THR A C 1
ATOM 1985 O O . THR A 1 255 ? -3.387 -25.688 0.506 1 98.38 255 THR A O 1
ATOM 1988 N N . ALA A 1 256 ? -5.047 -24.25 0.087 1 98.25 256 ALA A N 1
ATOM 1989 C CA . ALA A 1 256 ? -4.418 -23.156 0.831 1 98.25 256 ALA A CA 1
ATOM 1990 C C . ALA A 1 256 ? -4.652 -23.312 2.33 1 98.25 256 ALA A C 1
ATOM 1992 O O . ALA A 1 256 ? -5.785 -23.531 2.77 1 98.25 256 ALA A O 1
ATOM 1993 N N . LEU A 1 257 ? -3.596 -23.156 3.062 1 97.94 257 LEU A N 1
ATOM 1994 C CA . LEU A 1 257 ? -3.693 -23.312 4.508 1 97.94 257 LEU A CA 1
ATOM 1995 C C . LEU A 1 257 ? -3.838 -21.953 5.199 1 97.94 257 LEU A C 1
ATOM 1997 O O . LEU A 1 257 ? -4.113 -21.891 6.398 1 97.94 257 LEU A O 1
ATOM 2001 N N . SER A 1 258 ? -3.742 -20.891 4.438 1 97.12 258 SER A N 1
ATOM 2002 C CA . SER A 1 258 ? -3.803 -19.562 5.008 1 97.12 258 SER A CA 1
ATOM 2003 C C . SER A 1 258 ? -5.18 -18.938 4.812 1 97.12 258 SER A C 1
ATOM 2005 O O . SER A 1 258 ? -5.387 -17.75 5.125 1 97.12 258 SER A O 1
ATOM 2007 N N . ARG A 1 259 ? -6.109 -19.641 4.281 1 97.12 259 ARG A N 1
ATOM 2008 C CA . ARG A 1 259 ? -7.426 -19.109 3.945 1 97.12 259 ARG A CA 1
ATOM 2009 C C . ARG A 1 259 ? -8.523 -19.828 4.73 1 97.12 259 ARG A C 1
ATOM 2011 O O . ARG A 1 259 ? -8.781 -21 4.504 1 97.12 259 ARG A O 1
ATOM 2018 N N . THR A 1 260 ? -9.242 -19.109 5.582 1 97.44 260 THR A N 1
ATOM 2019 C CA . THR A 1 260 ? -10.344 -19.719 6.312 1 97.44 260 THR A CA 1
ATOM 2020 C C . THR A 1 260 ? -11.648 -18.984 6.035 1 97.44 260 THR A C 1
ATOM 2022 O O . THR A 1 260 ? -12.734 -19.562 6.09 1 97.44 260 THR A O 1
ATOM 2025 N N . LEU A 1 261 ? -11.586 -17.672 5.738 1 98.06 261 LEU A N 1
ATOM 2026 C CA . LEU A 1 261 ? -12.773 -16.906 5.391 1 98.06 261 LEU A CA 1
ATOM 2027 C C . LEU A 1 261 ? -13.281 -17.297 4.004 1 98.06 261 LEU A C 1
ATOM 2029 O O . LEU A 1 261 ? -14.477 -17.547 3.824 1 98.06 261 LEU A O 1
ATOM 2033 N N . MET A 1 262 ? -12.352 -17.328 3.047 1 97.81 262 MET A N 1
ATOM 2034 C CA . MET A 1 262 ? -12.562 -17.891 1.712 1 97.81 262 MET A CA 1
ATOM 2035 C C . MET A 1 262 ? -11.672 -19.094 1.485 1 97.81 262 MET A C 1
ATOM 2037 O O . MET A 1 262 ? -10.672 -19.016 0.774 1 97.81 262 MET A O 1
ATOM 2041 N N . PRO A 1 263 ? -12.156 -20.219 2.033 1 98.12 263 PRO A N 1
ATOM 2042 C CA . PRO A 1 263 ? -11.289 -21.406 1.97 1 98.12 263 PRO A CA 1
ATOM 2043 C C . PRO A 1 263 ? -11.062 -21.891 0.542 1 98.12 263 PRO A C 1
ATOM 2045 O O . PRO A 1 263 ? -11.984 -21.859 -0.277 1 98.12 263 PRO A O 1
ATOM 2048 N N . MET A 1 264 ? -9.883 -22.234 0.258 1 98.12 264 MET A N 1
ATOM 2049 C CA . MET A 1 264 ? -9.5 -22.828 -1.021 1 98.12 264 MET A CA 1
ATOM 2050 C C . MET A 1 264 ? -8.992 -24.25 -0.833 1 98.12 264 MET A C 1
ATOM 2052 O O . MET A 1 264 ? -7.793 -24.469 -0.672 1 98.12 264 MET A O 1
ATOM 2056 N N . VAL A 1 265 ? -9.922 -25.172 -0.891 1 98.31 265 VAL A N 1
ATOM 2057 C CA . VAL A 1 265 ? -9.602 -26.594 -0.72 1 98.31 265 VAL A CA 1
ATOM 2058 C C . VAL A 1 265 ? -9.586 -27.281 -2.078 1 98.31 265 VAL A C 1
ATOM 2060 O O . VAL A 1 265 ? -10.594 -27.281 -2.791 1 98.31 265 VAL A O 1
ATOM 2063 N N . ARG A 1 266 ? -8.383 -27.828 -2.383 1 98.19 266 ARG A N 1
ATOM 2064 C CA . ARG A 1 266 ? -8.148 -28.453 -3.676 1 98.19 266 ARG A CA 1
ATOM 2065 C C . ARG A 1 266 ? -8.648 -27.578 -4.816 1 98.19 266 ARG A C 1
ATOM 2067 O O . ARG A 1 266 ? -9.406 -28.047 -5.672 1 98.19 266 ARG A O 1
ATOM 2074 N N . PHE A 1 267 ? -8.273 -26.391 -4.73 1 98.25 267 PHE A N 1
ATOM 2075 C CA . PHE A 1 267 ? -8.633 -25.391 -5.723 1 98.25 267 PHE A CA 1
ATOM 2076 C C . PHE A 1 267 ? -7.891 -25.625 -7.031 1 98.25 267 PHE A C 1
ATOM 2078 O O . PHE A 1 267 ? -6.66 -25.641 -7.059 1 98.25 267 PHE A O 1
ATOM 2085 N N . ARG A 1 268 ? -8.641 -25.812 -8.07 1 97.62 268 ARG A N 1
ATOM 2086 C CA . ARG A 1 268 ? -8.07 -25.984 -9.398 1 97.62 268 ARG A CA 1
ATOM 2087 C C . ARG A 1 268 ? -7.617 -24.656 -9.984 1 97.62 268 ARG A C 1
ATOM 2089 O O . ARG A 1 268 ? -8.445 -23.797 -10.32 1 97.62 268 ARG A O 1
ATOM 2096 N N . THR A 1 269 ? -6.309 -24.5 -10.172 1 96.75 269 THR A N 1
ATOM 2097 C CA . THR A 1 269 ? -5.754 -23.203 -10.57 1 96.75 269 THR A CA 1
ATOM 2098 C C . THR A 1 269 ? -5.859 -23 -12.078 1 96.75 269 THR A C 1
ATOM 2100 O O . THR A 1 269 ? -5.82 -21.875 -12.562 1 96.75 269 THR A O 1
ATOM 2103 N N . GLY A 1 270 ? -5.914 -24.078 -12.758 1 95.88 270 GLY A N 1
ATOM 2104 C CA . GLY A 1 270 ? -5.824 -24.016 -14.211 1 95.88 270 GLY A CA 1
ATOM 2105 C C . GLY A 1 270 ? -4.398 -23.906 -14.719 1 95.88 270 GLY A C 1
ATOM 2106 O O . GLY A 1 270 ? -4.164 -23.844 -15.922 1 95.88 270 GLY A O 1
ATOM 2107 N N . ASP A 1 271 ? -3.428 -23.969 -13.883 1 96.06 271 ASP A N 1
ATOM 2108 C CA . ASP A 1 271 ? -2.021 -23.844 -14.25 1 96.06 271 ASP A CA 1
ATOM 2109 C C . ASP A 1 271 ? -1.403 -25.219 -14.523 1 96.06 271 ASP A C 1
ATOM 2111 O O . ASP A 1 271 ? -1.699 -26.188 -13.828 1 96.06 271 ASP A O 1
ATOM 2115 N N . LEU A 1 272 ? -0.558 -25.234 -15.5 1 96.62 272 LEU A N 1
ATOM 2116 C CA . LEU A 1 272 ? 0.121 -26.469 -15.906 1 96.62 272 LEU A CA 1
ATOM 2117 C C . LEU A 1 272 ? 1.487 -26.578 -15.242 1 96.62 272 LEU A C 1
ATOM 2119 O O . LEU A 1 272 ? 2.268 -25.625 -15.25 1 96.62 272 LEU A O 1
ATOM 2123 N N . ALA A 1 273 ? 1.749 -27.75 -14.625 1 96.5 273 ALA A N 1
ATOM 2124 C CA . ALA A 1 273 ? 3.027 -27.969 -13.953 1 96.5 273 ALA A CA 1
ATOM 2125 C C . ALA A 1 273 ? 3.395 -29.453 -13.945 1 96.5 273 ALA A C 1
ATOM 2127 O O . ALA A 1 273 ? 2.58 -30.312 -14.312 1 96.5 273 ALA A O 1
ATOM 2128 N N . VAL A 1 274 ? 4.645 -29.734 -13.688 1 95.44 274 VAL A N 1
ATOM 2129 C CA . VAL A 1 274 ? 5.156 -31.062 -13.359 1 95.44 274 VAL A CA 1
ATOM 2130 C C . VAL A 1 274 ? 5.512 -31.125 -11.875 1 95.44 274 VAL A C 1
ATOM 2132 O O . VAL A 1 274 ? 6.035 -30.156 -11.312 1 95.44 274 VAL A O 1
ATOM 2135 N N . ALA A 1 275 ? 5.137 -32.219 -11.242 1 95.75 275 ALA A N 1
ATOM 2136 C CA . ALA A 1 275 ? 5.426 -32.312 -9.812 1 95.75 275 ALA A CA 1
ATOM 2137 C C . ALA A 1 275 ? 6.383 -33.469 -9.531 1 95.75 275 ALA A C 1
ATOM 2139 O O . ALA A 1 275 ? 6.375 -34.5 -10.234 1 95.75 275 ALA A O 1
ATOM 2140 N N . GLU A 1 276 ? 7.207 -33.25 -8.609 1 96.12 276 GLU A N 1
ATOM 2141 C CA . GLU A 1 276 ? 8.055 -34.25 -7.98 1 96.12 276 GLU A CA 1
ATOM 2142 C C . GLU A 1 276 ? 7.953 -34.188 -6.457 1 96.12 276 GLU A C 1
ATOM 2144 O O . GLU A 1 276 ? 7.844 -33.094 -5.883 1 96.12 276 GLU A O 1
ATOM 2149 N N . ARG A 1 277 ? 7.953 -35.406 -5.84 1 93.94 277 ARG A N 1
ATOM 2150 C CA . ARG A 1 277 ? 7.984 -35.438 -4.383 1 93.94 277 ARG A CA 1
ATOM 2151 C C . ARG A 1 277 ? 9.414 -35.531 -3.867 1 93.94 277 ARG A C 1
ATOM 2153 O O . ARG A 1 277 ? 10.148 -36.469 -4.227 1 93.94 277 ARG A O 1
ATOM 2160 N N . ARG A 1 278 ? 9.812 -34.5 -3.193 1 94 278 ARG A N 1
ATOM 2161 C CA . ARG A 1 278 ? 11.125 -34.469 -2.559 1 94 278 ARG A CA 1
ATOM 2162 C C . ARG A 1 278 ? 11.008 -34.062 -1.088 1 94 278 ARG A C 1
ATOM 2164 O O . ARG A 1 278 ? 10.391 -33.062 -0.756 1 94 278 ARG A O 1
ATOM 2171 N N . GLU A 1 279 ? 11.578 -34.875 -0.095 1 92.62 279 GLU A N 1
ATOM 2172 C CA . GLU A 1 279 ? 11.602 -34.562 1.332 1 92.62 279 GLU A CA 1
ATOM 2173 C C . GLU A 1 279 ? 10.195 -34.375 1.884 1 92.62 279 GLU A C 1
ATOM 2175 O O . GLU A 1 279 ? 9.953 -33.469 2.689 1 92.62 279 GLU A O 1
ATOM 2180 N N . GLY A 1 280 ? 9.258 -35.094 1.316 1 90.31 280 GLY A N 1
ATOM 2181 C CA . GLY A 1 280 ? 7.891 -35.062 1.81 1 90.31 280 GLY A CA 1
ATOM 2182 C C . GLY A 1 280 ? 7.094 -33.875 1.303 1 90.31 280 GLY A C 1
ATOM 2183 O O . GLY A 1 280 ? 5.957 -33.656 1.727 1 90.31 280 GLY A O 1
ATOM 2184 N N . LEU A 1 281 ? 7.723 -33.094 0.39 1 94.38 281 LEU A N 1
ATOM 2185 C CA . LEU A 1 281 ? 7.059 -31.922 -0.163 1 94.38 281 LEU A CA 1
ATOM 2186 C C . LEU A 1 281 ? 6.945 -32.031 -1.681 1 94.38 281 LEU A C 1
ATOM 2188 O O . LEU A 1 281 ? 7.691 -32.781 -2.312 1 94.38 281 LEU A O 1
ATOM 2192 N N . THR A 1 282 ? 5.992 -31.359 -2.139 1 95.88 282 THR A N 1
ATOM 2193 C CA . THR A 1 282 ? 5.863 -31.25 -3.588 1 95.88 282 THR A CA 1
ATOM 2194 C C . THR A 1 282 ? 6.785 -30.172 -4.141 1 95.88 282 THR A C 1
ATOM 2196 O O . THR A 1 282 ? 6.836 -29.062 -3.604 1 95.88 282 THR A O 1
ATOM 2199 N N . VAL A 1 283 ? 7.496 -30.5 -5.18 1 97.44 283 VAL A N 1
ATOM 2200 C CA . VAL A 1 283 ? 8.352 -29.562 -5.898 1 97.44 283 VAL A CA 1
ATOM 2201 C C . VAL A 1 283 ? 7.918 -29.484 -7.359 1 97.44 283 VAL A C 1
ATOM 2203 O O . VAL A 1 283 ? 7.59 -30.5 -7.977 1 97.44 283 VAL A O 1
ATOM 2206 N N . LEU A 1 284 ? 7.828 -28.281 -7.812 1 97.69 284 LEU A N 1
ATOM 2207 C CA . LEU A 1 284 ? 7.598 -28.047 -9.234 1 97.69 284 LEU A CA 1
ATOM 2208 C C . LEU A 1 284 ? 8.898 -27.688 -9.945 1 97.69 284 LEU A C 1
ATOM 2210 O O . LEU A 1 284 ? 9.25 -26.516 -10.062 1 97.69 284 LEU A O 1
ATOM 2214 N N . PRO A 1 285 ? 9.594 -28.688 -10.445 1 95.75 285 PRO A N 1
ATOM 2215 C CA . PRO A 1 285 ? 10.953 -28.469 -10.945 1 95.75 285 PRO A CA 1
ATOM 2216 C C . PRO A 1 285 ? 10.984 -27.531 -12.156 1 95.75 285 PRO A C 1
ATOM 2218 O O . PRO A 1 285 ? 11.984 -26.844 -12.383 1 95.75 285 PRO A O 1
ATOM 2221 N N . ARG A 1 286 ? 9.891 -27.453 -12.914 1 93.31 286 ARG A N 1
ATOM 2222 C CA . ARG A 1 286 ? 9.828 -26.594 -14.094 1 93.31 286 ARG A CA 1
ATOM 2223 C C . ARG A 1 286 ? 8.953 -25.375 -13.844 1 93.31 286 ARG A C 1
ATOM 2225 O O . ARG A 1 286 ? 8.586 -24.672 -14.781 1 93.31 286 ARG A O 1
ATOM 2232 N N . GLY A 1 287 ? 8.547 -25.203 -12.578 1 94.75 287 GLY A N 1
ATOM 2233 C CA . GLY A 1 287 ? 7.594 -24.141 -12.297 1 94.75 287 GLY A CA 1
ATOM 2234 C C . GLY A 1 287 ? 6.254 -24.344 -12.977 1 94.75 287 GLY A C 1
ATOM 2235 O O . GLY A 1 287 ? 5.824 -25.484 -13.188 1 94.75 287 GLY A O 1
ATOM 2236 N N . VAL A 1 288 ? 5.547 -23.297 -13.102 1 95.19 288 VAL A N 1
ATOM 2237 C CA . VAL A 1 288 ? 4.301 -23.266 -13.859 1 95.19 288 VAL A CA 1
ATOM 2238 C C . VAL A 1 288 ? 4.57 -22.766 -15.281 1 95.19 288 VAL A C 1
ATOM 2240 O O . VAL A 1 288 ? 5.172 -21.719 -15.477 1 95.19 288 VAL A O 1
ATOM 2243 N N . PHE A 1 289 ? 4.148 -23.531 -16.281 1 92 289 PHE A N 1
ATOM 2244 C CA . PHE A 1 289 ? 4.648 -23.219 -17.609 1 92 289 PHE A CA 1
ATOM 2245 C C . PHE A 1 289 ? 3.508 -23.172 -18.625 1 92 289 PHE A C 1
ATOM 2247 O O . PHE A 1 289 ? 3.738 -23.219 -19.828 1 92 289 PHE A O 1
ATOM 2254 N N . GLY A 1 290 ? 2.281 -23.094 -18.141 1 92.44 290 GLY 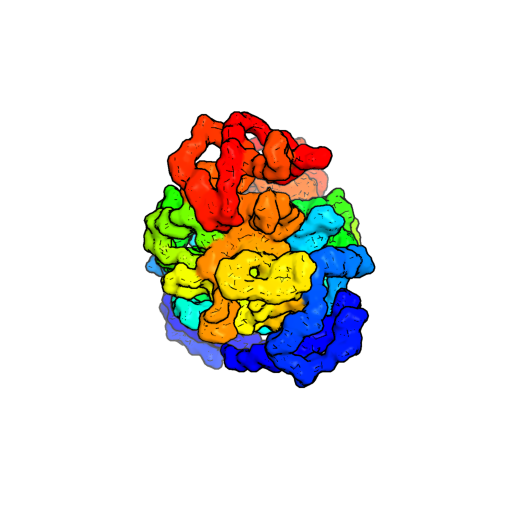A N 1
ATOM 2255 C CA . GLY A 1 290 ? 1.144 -22.969 -19.047 1 92.44 290 GLY A CA 1
ATOM 2256 C C . GLY A 1 290 ? -0.192 -23.047 -18.328 1 92.44 290 GLY A C 1
ATOM 2257 O O . GLY A 1 290 ? -0.255 -22.938 -17.094 1 92.44 290 GLY A O 1
ATOM 2258 N N . ARG A 1 291 ? -1.241 -23.156 -19.188 1 92.81 291 ARG A N 1
ATOM 2259 C CA . ARG A 1 291 ? -2.623 -23.297 -18.734 1 92.81 291 ARG A CA 1
ATOM 2260 C C . ARG A 1 291 ? -3.242 -24.594 -19.25 1 92.81 291 ARG A C 1
ATOM 2262 O O . ARG A 1 291 ? -2.85 -25.094 -20.297 1 92.81 291 ARG A O 1
ATOM 2269 N N . THR A 1 292 ? -4.215 -25.062 -18.5 1 93.12 292 THR A N 1
ATOM 2270 C CA . THR A 1 292 ? -4.789 -26.344 -18.875 1 93.12 292 THR A CA 1
ATOM 2271 C C . THR A 1 292 ? -6.094 -26.156 -19.641 1 93.12 292 THR A C 1
ATOM 2273 O O . THR A 1 292 ? -6.645 -27.109 -20.188 1 93.12 292 THR A O 1
ATOM 2276 N N . ASP A 1 293 ? -6.656 -24.969 -19.703 1 85.94 293 ASP A N 1
ATOM 2277 C CA . ASP A 1 293 ? -7.996 -24.734 -20.234 1 85.94 293 ASP A CA 1
ATOM 2278 C C . ASP A 1 293 ? -8.055 -25 -21.734 1 85.94 293 ASP A C 1
ATOM 2280 O O . ASP A 1 293 ? -9.125 -25.297 -22.266 1 85.94 293 ASP A O 1
ATOM 2284 N N . GLN A 1 294 ? -7.027 -24.891 -22.578 1 83.19 294 GLN A N 1
ATOM 2285 C CA . GLN A 1 294 ? -7.117 -25.109 -24.016 1 83.19 294 GLN A CA 1
ATOM 2286 C C . GLN A 1 294 ? -6.371 -26.359 -24.438 1 83.19 294 GLN A C 1
ATOM 2288 O O . GLN A 1 294 ? -5.746 -26.406 -25.5 1 83.19 294 GLN A O 1
ATOM 2293 N N . MET A 1 295 ? -6.488 -27.297 -23.625 1 89.19 295 MET A N 1
ATOM 2294 C CA . MET A 1 295 ? -5.82 -28.562 -23.922 1 89.19 295 MET A CA 1
ATOM 2295 C C . MET A 1 295 ? -6.453 -29.234 -25.141 1 89.19 295 MET A C 1
ATOM 2297 O O . MET A 1 295 ? -7.68 -29.234 -25.281 1 89.19 295 MET A O 1
ATOM 2301 N N . VAL A 1 296 ? -5.656 -29.75 -26.047 1 89.31 296 VAL A N 1
ATOM 2302 C CA . VAL A 1 296 ? -6.141 -30.469 -27.219 1 89.31 296 VAL A CA 1
ATOM 2303 C C . VAL A 1 296 ? -5.355 -31.766 -27.391 1 89.31 296 VAL A C 1
ATOM 2305 O O . VAL A 1 296 ? -4.148 -31.812 -27.141 1 89.31 296 VAL A O 1
ATOM 2308 N N . LYS A 1 297 ? -6.023 -32.781 -27.719 1 88.75 297 LYS A N 1
ATOM 2309 C CA . LYS A 1 297 ? -5.348 -34.031 -27.984 1 88.75 297 LYS A CA 1
ATOM 2310 C C . LYS A 1 297 ? -4.898 -34.125 -29.453 1 88.75 297 LYS A C 1
ATOM 2312 O O . LYS A 1 297 ? -5.695 -33.906 -30.359 1 88.75 297 LYS A O 1
ATOM 2317 N N . VAL A 1 298 ? -3.65 -34.281 -29.656 1 87.81 298 VAL A N 1
ATOM 2318 C CA . VAL A 1 298 ? -3.057 -34.406 -30.984 1 87.81 298 VAL A CA 1
ATOM 2319 C C . VAL A 1 298 ? -2.281 -35.719 -31.062 1 87.81 298 VAL A C 1
ATOM 2321 O O . VAL A 1 298 ? -1.338 -35.938 -30.297 1 87.81 298 VAL A O 1
ATOM 2324 N N . LYS A 1 299 ? -2.629 -36.625 -31.984 1 83.81 299 LYS A N 1
ATOM 2325 C CA . LYS A 1 299 ? -1.965 -37.906 -32.125 1 83.81 299 LYS A CA 1
ATOM 2326 C C . LYS A 1 299 ? -1.948 -38.688 -30.828 1 83.81 299 LYS A C 1
ATOM 2328 O O . LYS A 1 299 ? -0.923 -39.25 -30.453 1 83.81 299 LYS A O 1
ATOM 2333 N N . GLY A 1 300 ? -3.025 -38.531 -30 1 82.38 300 GLY A N 1
ATOM 2334 C CA . GLY A 1 300 ? -3.176 -39.281 -28.766 1 82.38 300 GLY A CA 1
ATOM 2335 C C . GLY A 1 300 ? -2.441 -38.656 -27.594 1 82.38 300 GLY A C 1
ATOM 2336 O O . GLY A 1 300 ? -2.443 -39.188 -26.484 1 82.38 300 GLY A O 1
ATOM 2337 N N . VAL A 1 301 ? -1.786 -37.594 -27.875 1 87.06 301 VAL A N 1
ATOM 2338 C CA . VAL A 1 301 ? -1.012 -36.938 -26.844 1 87.06 301 VAL A CA 1
ATOM 2339 C C . VAL A 1 301 ? -1.697 -35.625 -26.469 1 87.06 301 VAL A C 1
ATOM 2341 O O . VAL A 1 301 ? -2.197 -34.906 -27.328 1 87.06 301 VAL A O 1
ATOM 2344 N N . LYS A 1 302 ? -1.706 -35.406 -25.188 1 89.25 302 LYS A N 1
ATOM 2345 C CA . LYS A 1 302 ? -2.266 -34.125 -24.719 1 89.25 302 LYS A CA 1
ATOM 2346 C C . LYS A 1 302 ? -1.31 -32.969 -24.984 1 89.25 302 LYS A C 1
ATOM 2348 O O . LYS A 1 302 ? -0.155 -33 -24.562 1 89.25 302 LYS A O 1
ATOM 2353 N N . LEU A 1 303 ? -1.791 -32.031 -25.734 1 91.25 303 LEU A N 1
ATOM 2354 C CA . LEU A 1 303 ? -1.052 -30.797 -25.984 1 91.25 303 LEU A CA 1
ATOM 2355 C C . LEU A 1 303 ? -1.713 -29.609 -25.281 1 91.25 303 LEU A C 1
ATOM 2357 O O . LEU A 1 303 ? -2.92 -29.406 -25.422 1 91.25 303 LEU A O 1
ATOM 2361 N N . TYR A 1 304 ? -0.882 -28.953 -24.5 1 94.19 304 TYR A N 1
ATOM 2362 C CA . TYR A 1 304 ? -1.289 -27.672 -23.938 1 94.19 304 TYR A CA 1
ATOM 2363 C C . TYR A 1 304 ? -0.651 -26.5 -24.672 1 94.19 304 TYR A C 1
ATOM 2365 O O . TYR A 1 304 ? 0.514 -26.172 -24.453 1 94.19 304 TYR A O 1
ATOM 2373 N N . PRO A 1 305 ? -1.43 -25.812 -25.484 1 92.44 305 PRO A N 1
ATOM 2374 C CA . PRO A 1 305 ? -0.835 -24.828 -26.375 1 92.44 305 PRO A CA 1
ATOM 2375 C C . PRO A 1 305 ? -0.01 -23.781 -25.641 1 92.44 305 PRO A C 1
ATOM 2377 O O . PRO A 1 305 ? 1.055 -23.375 -26.109 1 92.44 305 PRO A O 1
ATOM 2380 N N . THR A 1 306 ? -0.46 -23.375 -24.438 1 91.75 306 THR A N 1
ATOM 2381 C CA . THR A 1 306 ? 0.18 -22.281 -23.719 1 91.75 306 THR A CA 1
ATOM 2382 C C . THR A 1 306 ? 1.555 -22.703 -23.203 1 91.75 306 THR A C 1
ATOM 2384 O O . THR A 1 306 ? 2.365 -21.859 -22.812 1 91.75 306 THR A O 1
ATOM 2387 N N . GLU A 1 307 ? 1.872 -23.938 -23.219 1 92.31 307 GLU A N 1
ATOM 2388 C CA . GLU A 1 307 ? 3.184 -24.391 -22.766 1 92.31 307 GLU A CA 1
ATOM 2389 C C . GLU A 1 307 ? 4.273 -24.016 -23.75 1 92.31 307 GLU A C 1
ATOM 2391 O O . GLU A 1 307 ? 5.465 -24.094 -23.438 1 92.31 307 GLU A O 1
ATOM 2396 N N . LEU A 1 308 ? 3.865 -23.562 -24.906 1 92.56 308 LEU A N 1
ATOM 2397 C CA . LEU A 1 308 ? 4.82 -23.156 -25.922 1 92.56 308 LEU A CA 1
ATOM 2398 C C . LEU A 1 308 ? 5.34 -21.75 -25.656 1 92.56 308 LEU A C 1
ATOM 2400 O O . LEU A 1 308 ? 6.43 -21.375 -26.094 1 92.56 308 LEU A O 1
ATOM 2404 N N . ALA A 1 309 ? 4.582 -21.031 -24.891 1 92.19 309 ALA A N 1
ATOM 2405 C CA . ALA A 1 309 ? 4.902 -19.609 -24.672 1 92.19 309 ALA A CA 1
ATOM 2406 C C . ALA A 1 309 ? 6.266 -19.453 -24.016 1 92.19 309 ALA A C 1
ATOM 2408 O O . ALA A 1 309 ? 7.133 -18.75 -24.531 1 92.19 309 ALA A O 1
ATOM 2409 N N . PRO A 1 310 ? 6.531 -20.141 -22.984 1 89.5 310 PRO A N 1
ATOM 2410 C CA . PRO A 1 310 ? 7.855 -20 -22.391 1 89.5 310 PRO A CA 1
ATOM 2411 C C . PRO A 1 310 ? 8.977 -20.469 -23.297 1 89.5 310 PRO A C 1
ATOM 2413 O O . PRO A 1 310 ? 10.086 -19.922 -23.266 1 89.5 310 PRO A O 1
ATOM 2416 N N . VAL A 1 311 ? 8.75 -21.453 -24.062 1 89.94 311 VAL A N 1
ATOM 2417 C CA . VAL A 1 311 ? 9.75 -21.953 -25 1 89.94 311 VAL A CA 1
ATOM 2418 C C . VAL A 1 311 ? 10.086 -20.875 -26.031 1 89.94 311 VAL A C 1
ATOM 2420 O O . VAL A 1 311 ? 11.258 -20.578 -26.281 1 89.94 311 VAL A O 1
ATOM 2423 N N . LEU A 1 312 ? 9.008 -20.297 -26.547 1 92.38 312 LEU A N 1
ATOM 2424 C CA . LEU A 1 312 ? 9.195 -19.25 -27.547 1 92.38 312 LEU A CA 1
ATOM 2425 C C . LEU A 1 312 ? 9.938 -18.062 -26.953 1 92.38 312 LEU A C 1
ATOM 2427 O O . LEU A 1 312 ? 10.844 -17.516 -27.578 1 92.38 312 LEU A O 1
ATOM 2431 N N . ALA A 1 313 ? 9.578 -17.75 -25.766 1 89.94 313 ALA A N 1
ATOM 2432 C CA . ALA A 1 313 ? 10.234 -16.641 -25.078 1 89.94 313 ALA A CA 1
ATOM 2433 C C . ALA A 1 313 ? 11.727 -16.906 -24.906 1 89.94 313 ALA A C 1
ATOM 2435 O O . ALA A 1 313 ? 12.547 -16 -25.031 1 89.94 313 ALA A O 1
ATOM 2436 N N . GLY A 1 314 ? 12.094 -18.047 -24.656 1 86.44 314 GLY A N 1
ATOM 2437 C CA . GLY A 1 314 ? 13.484 -18.438 -24.516 1 86.44 314 GLY A CA 1
ATOM 2438 C C . GLY A 1 314 ? 14.289 -18.234 -25.781 1 86.44 314 GLY A C 1
ATOM 2439 O O . GLY A 1 314 ? 15.508 -18.047 -25.734 1 86.44 314 GLY A O 1
ATOM 2440 N N . PHE A 1 315 ? 13.594 -18.234 -26.891 1 89.31 315 PHE A N 1
ATOM 2441 C CA . PHE A 1 315 ? 14.234 -18.047 -28.188 1 89.31 315 PHE A CA 1
ATOM 2442 C C . PHE A 1 315 ? 14.117 -16.594 -28.641 1 89.31 315 PHE A C 1
ATOM 2444 O O . PHE A 1 315 ? 14.383 -16.281 -29.812 1 89.31 315 PHE A O 1
ATOM 2451 N N . GLY A 1 316 ? 13.586 -15.812 -27.719 1 87.75 316 GLY A N 1
ATOM 2452 C CA . GLY A 1 316 ? 13.492 -14.391 -28.016 1 87.75 316 GLY A CA 1
ATOM 2453 C C . GLY A 1 316 ? 12.258 -14.039 -28.828 1 87.75 316 GLY A C 1
ATOM 2454 O O . GLY A 1 316 ? 12.164 -12.938 -29.375 1 87.75 316 GLY A O 1
ATOM 2455 N N . LEU A 1 317 ? 11.359 -14.953 -28.969 1 91.75 317 LEU A N 1
ATOM 2456 C CA . LEU A 1 317 ? 10.117 -14.711 -29.688 1 91.75 317 LEU A CA 1
ATOM 2457 C C . LEU A 1 317 ? 9.039 -14.164 -28.75 1 91.75 317 LEU A C 1
ATOM 2459 O O . LEU A 1 317 ? 9.156 -14.273 -27.531 1 91.75 317 LEU A O 1
ATOM 2463 N N . ASP A 1 318 ? 8.102 -13.523 -29.312 1 91.75 318 ASP A N 1
ATOM 2464 C CA . ASP A 1 318 ? 6.953 -13.047 -28.547 1 91.75 318 ASP A CA 1
ATOM 2465 C C . ASP A 1 318 ? 6.148 -14.211 -27.969 1 91.75 318 ASP A C 1
ATOM 2467 O O . ASP A 1 318 ? 5.59 -15.016 -28.719 1 91.75 318 ASP A O 1
ATOM 2471 N N . PRO A 1 319 ? 6.055 -14.258 -26.719 1 90.81 319 PRO A N 1
ATOM 2472 C CA . PRO A 1 319 ? 5.309 -15.367 -26.109 1 90.81 319 PRO A CA 1
ATOM 2473 C C . PRO A 1 319 ? 3.82 -15.328 -26.453 1 90.81 319 PRO A C 1
ATOM 2475 O O . PRO A 1 319 ? 3.111 -16.312 -26.25 1 90.81 319 PRO A O 1
ATOM 2478 N N . LYS A 1 320 ? 3.363 -14.289 -26.953 1 89.62 320 LYS A N 1
ATOM 2479 C CA . LYS A 1 320 ? 1.96 -14.18 -27.344 1 89.62 320 LYS A CA 1
ATOM 2480 C C . LYS A 1 320 ? 1.809 -14.203 -28.859 1 89.62 320 LYS A C 1
ATOM 2482 O O . LYS A 1 320 ? 0.695 -14.109 -29.375 1 89.62 320 LYS A O 1
ATOM 2487 N N . GLY A 1 321 ? 2.859 -14.383 -29.578 1 92.81 321 GLY A N 1
ATOM 2488 C CA . GLY A 1 321 ? 2.873 -14.25 -31.031 1 92.81 321 GLY A CA 1
ATOM 2489 C C . GLY A 1 321 ? 2.797 -15.586 -31.75 1 92.81 321 GLY A C 1
ATOM 2490 O O . GLY A 1 321 ? 3.541 -15.828 -32.688 1 92.81 321 GLY A O 1
ATOM 2491 N N . PHE A 1 322 ? 1.925 -16.422 -31.297 1 95.06 322 PHE A N 1
ATOM 2492 C CA . PHE A 1 322 ? 1.847 -17.703 -31.969 1 95.06 322 PHE A CA 1
ATOM 2493 C C . PHE A 1 322 ? 0.43 -18.266 -31.906 1 95.06 322 PHE A C 1
ATOM 2495 O O . PHE A 1 322 ? -0.409 -17.766 -31.156 1 95.06 322 PHE A O 1
ATOM 2502 N N . GLN A 1 323 ? 0.194 -19.172 -32.75 1 95.81 323 GLN A N 1
ATOM 2503 C CA . GLN A 1 323 ? -1.05 -19.938 -32.844 1 95.81 323 GLN A CA 1
ATOM 2504 C C . GLN A 1 323 ? -0.779 -21.406 -33.125 1 95.81 323 GLN A C 1
ATOM 2506 O O . GLN A 1 323 ? 0.146 -21.734 -33.875 1 95.81 323 GLN A O 1
ATOM 2511 N N . VAL A 1 324 ? -1.547 -22.25 -32.5 1 94.75 324 VAL A N 1
ATOM 2512 C CA . VAL A 1 324 ? -1.45 -23.688 -32.75 1 94.75 324 VAL A CA 1
ATOM 2513 C C . VAL A 1 324 ? -2.619 -24.141 -33.625 1 94.75 324 VAL A C 1
ATOM 2515 O O . VAL A 1 324 ? -3.783 -23.938 -33.281 1 94.75 324 VAL A O 1
ATOM 2518 N N . VAL A 1 325 ? -2.27 -24.734 -34.719 1 93.69 325 VAL A N 1
ATOM 2519 C CA . VAL A 1 325 ? -3.281 -25.219 -35.656 1 93.69 325 VAL A CA 1
ATOM 2520 C C . VAL A 1 325 ? -3.195 -26.75 -35.75 1 93.69 325 VAL A C 1
ATOM 2522 O O . VAL A 1 325 ? -2.119 -27.297 -36 1 93.69 325 VAL A O 1
ATOM 2525 N N . VAL A 1 326 ? -4.27 -27.406 -35.562 1 92.81 326 VAL A N 1
ATOM 2526 C CA . VAL A 1 326 ? -4.34 -28.859 -35.688 1 92.81 326 VAL A CA 1
ATOM 2527 C C . VAL A 1 326 ? -5.23 -29.219 -36.875 1 92.81 326 VAL A C 1
ATOM 2529 O O . VAL A 1 326 ? -6.379 -28.781 -36.969 1 92.81 326 VAL A O 1
ATOM 2532 N N . GLU A 1 327 ? -4.633 -29.984 -37.75 1 91.19 327 GLU A N 1
ATOM 2533 C CA . GLU A 1 327 ? -5.332 -30.406 -38.969 1 91.19 327 GLU A CA 1
ATOM 2534 C C . GLU A 1 327 ? -5.234 -31.922 -39.156 1 91.19 327 GLU A C 1
ATOM 2536 O O . GLU A 1 327 ? -4.457 -32.594 -38.469 1 91.19 327 GLU A O 1
ATOM 2541 N N . ARG A 1 328 ? -6.227 -32.5 -40 1 85.19 328 ARG A N 1
ATOM 2542 C CA . ARG A 1 328 ? -6.152 -33.906 -40.375 1 85.19 328 ARG A CA 1
ATOM 2543 C C . ARG A 1 328 ? -5.238 -34.125 -41.562 1 85.19 328 ARG A C 1
ATOM 2545 O O . ARG A 1 328 ? -5.324 -33.375 -42.562 1 85.19 328 ARG A O 1
ATOM 2552 N N . LYS A 1 329 ? -4.277 -35.062 -41.344 1 76.25 329 LYS A N 1
ATOM 2553 C CA . LYS A 1 329 ? -3.461 -35.438 -42.5 1 76.25 329 LYS A CA 1
ATOM 2554 C C . LYS A 1 329 ? -4.246 -36.312 -43.469 1 76.25 329 LYS A C 1
ATOM 2556 O O . LYS A 1 329 ? -5.258 -36.906 -43.094 1 76.25 329 LYS A O 1
ATOM 2561 N N . LEU A 1 330 ? -3.693 -36.344 -44.562 1 65.38 330 LEU A N 1
ATOM 2562 C CA . LEU A 1 330 ? -4.285 -37.219 -45.594 1 65.38 330 LEU A CA 1
ATOM 2563 C C . LEU A 1 330 ? -4.262 -38.656 -45.156 1 65.38 330 LEU A C 1
ATOM 2565 O O . LEU A 1 330 ? -5.184 -39.438 -45.438 1 65.38 330 LEU A O 1
ATOM 2569 N N . GLU A 1 331 ? -3.291 -39.062 -44.375 1 71.75 331 GLU A N 1
ATOM 2570 C CA . GLU A 1 331 ? -3.141 -40.469 -43.969 1 71.75 331 GLU A CA 1
ATOM 2571 C C . GLU A 1 331 ? -3.9 -40.75 -42.688 1 71.75 331 GLU A C 1
ATOM 2573 O O . GLU A 1 331 ? -3.789 -41.844 -42.094 1 71.75 331 GLU A O 1
ATOM 2578 N N . GLY A 1 332 ? -4.652 -39.812 -42.188 1 73.38 332 GLY A N 1
ATOM 2579 C CA . GLY A 1 332 ? -5.539 -40.031 -41.062 1 73.38 332 GLY A CA 1
ATOM 2580 C C . GLY A 1 332 ? -4.945 -39.594 -39.75 1 73.38 332 GLY A C 1
ATOM 2581 O O . GLY A 1 332 ? -5.617 -39.625 -38.719 1 73.38 332 GLY A O 1
ATOM 2582 N N . THR A 1 333 ? -3.68 -39.188 -39.812 1 82.44 333 THR A N 1
ATOM 2583 C CA . THR A 1 333 ? -3.084 -38.75 -38.562 1 82.44 333 THR A CA 1
ATOM 2584 C C . THR A 1 333 ? -3.158 -37.219 -38.406 1 82.44 333 THR A C 1
ATOM 2586 O O . THR A 1 333 ? -3.375 -36.531 -39.406 1 82.44 333 THR A O 1
ATOM 2589 N N . ASP A 1 334 ? -3.148 -36.719 -37.219 1 89.94 334 ASP A N 1
ATOM 2590 C CA . ASP A 1 334 ? -3.234 -35.281 -36.969 1 89.94 334 ASP A CA 1
ATOM 2591 C C . ASP A 1 334 ? -1.955 -34.562 -37.375 1 89.94 334 ASP A C 1
ATOM 2593 O O . ASP A 1 334 ? -0.859 -35.125 -37.281 1 89.94 334 ASP A O 1
ATOM 2597 N N . LYS A 1 335 ? -2.129 -33.469 -38 1 91.06 335 LYS A N 1
ATOM 2598 C CA . LYS A 1 335 ? -1.032 -32.562 -38.344 1 91.06 335 LYS A CA 1
ATOM 2599 C C . LYS A 1 335 ? -0.985 -31.375 -37.406 1 91.06 335 LYS A C 1
ATOM 2601 O O . LYS A 1 335 ? -2.002 -30.719 -37.156 1 91.06 335 LYS A O 1
ATOM 2606 N N . LEU A 1 336 ? 0.161 -31.141 -36.781 1 92.56 336 LEU A N 1
ATOM 2607 C CA . LEU A 1 336 ? 0.365 -30 -35.875 1 92.56 336 LEU A CA 1
ATOM 2608 C C . LEU A 1 336 ? 1.112 -28.875 -36.594 1 92.56 336 LEU A C 1
ATOM 2610 O O . LEU A 1 336 ? 2.273 -29.047 -36.969 1 92.56 336 LEU A O 1
ATOM 2614 N N . VAL A 1 337 ? 0.437 -27.75 -36.75 1 93.94 337 VAL A N 1
ATOM 2615 C CA . VAL A 1 337 ? 1.014 -26.578 -37.406 1 93.94 337 VAL A CA 1
ATOM 2616 C C . VAL A 1 337 ? 1.189 -25.453 -36.375 1 93.94 337 VAL A C 1
ATOM 2618 O O . VAL A 1 337 ? 0.274 -25.156 -35.594 1 93.94 337 VAL A O 1
ATOM 2621 N N . LEU A 1 338 ? 2.342 -24.875 -36.344 1 95 338 LEU A N 1
ATOM 2622 C CA . LEU A 1 338 ? 2.627 -23.703 -35.531 1 95 338 LEU A CA 1
ATOM 2623 C C . LEU A 1 338 ? 2.703 -22.438 -36.375 1 95 338 LEU A C 1
ATOM 2625 O O . LEU A 1 338 ? 3.572 -22.328 -37.25 1 95 338 LEU A O 1
ATOM 2629 N N . ARG A 1 339 ? 1.753 -21.547 -36.156 1 96.06 339 ARG A N 1
ATOM 2630 C CA . ARG A 1 339 ? 1.833 -20.219 -36.781 1 96.06 339 ARG A CA 1
ATOM 2631 C C . ARG A 1 339 ? 2.598 -19.25 -35.875 1 96.06 339 ARG A C 1
ATOM 2633 O O . ARG A 1 339 ? 2.266 -19.078 -34.719 1 96.06 339 ARG A O 1
ATOM 2640 N N . LEU A 1 340 ? 3.557 -18.656 -36.469 1 95.38 340 LEU A N 1
ATOM 2641 C CA . LEU A 1 340 ? 4.434 -17.781 -35.688 1 95.38 340 LEU A CA 1
ATOM 2642 C C . LEU A 1 340 ? 4.48 -16.391 -36.312 1 95.38 340 LEU A C 1
ATOM 2644 O O . LEU A 1 340 ? 4.668 -16.234 -37.5 1 95.38 340 LEU A O 1
ATOM 2648 N N . LYS A 1 341 ? 4.215 -15.438 -35.5 1 95.06 341 LYS A N 1
ATOM 2649 C CA . LYS A 1 341 ? 4.484 -14.062 -35.906 1 95.06 341 LYS A CA 1
ATOM 2650 C C . LYS A 1 341 ? 5.965 -13.727 -35.75 1 95.06 341 LYS A C 1
ATOM 2652 O O . LYS A 1 341 ? 6.387 -13.164 -34.75 1 95.06 341 LYS A O 1
ATOM 2657 N N . ALA A 1 342 ? 6.77 -14.07 -36.688 1 93.19 342 ALA A N 1
ATOM 2658 C CA . ALA A 1 342 ? 8.219 -13.859 -36.688 1 93.19 342 ALA A CA 1
ATOM 2659 C C . ALA A 1 342 ? 8.773 -13.828 -38.094 1 93.19 342 ALA A C 1
ATOM 2661 O O . ALA A 1 342 ? 8.086 -14.195 -39.062 1 93.19 342 ALA A O 1
ATOM 2662 N N . GLU A 1 343 ? 9.938 -13.328 -38.219 1 91.94 343 GLU A N 1
ATOM 2663 C CA . GLU A 1 343 ? 10.586 -13.219 -39.5 1 91.94 343 GLU A CA 1
ATOM 2664 C C . GLU A 1 343 ? 11.258 -14.531 -39.906 1 91.94 343 GLU A C 1
ATOM 2666 O O . GLU A 1 343 ? 11.375 -14.844 -41.094 1 91.94 343 GLU A O 1
ATOM 2671 N N . LYS A 1 344 ? 11.734 -15.195 -38.938 1 93.06 344 LYS A N 1
ATOM 2672 C CA . LYS A 1 344 ? 12.414 -16.469 -39.188 1 93.06 344 LYS A CA 1
ATOM 2673 C C . LYS A 1 344 ? 12.219 -17.422 -38 1 93.06 344 LYS A C 1
ATOM 2675 O O . LYS A 1 344 ? 11.828 -17 -36.906 1 93.06 344 LYS A O 1
ATOM 2680 N N . VAL A 1 345 ? 12.398 -18.625 -38.25 1 93.12 345 VAL A N 1
ATOM 2681 C CA . VAL A 1 345 ? 12.352 -19.641 -37.219 1 93.12 345 VAL A CA 1
ATOM 2682 C C . VAL A 1 345 ? 13.742 -19.844 -36.625 1 93.12 345 VAL A C 1
ATOM 2684 O O . VAL A 1 345 ? 14.68 -20.203 -37.312 1 93.12 345 VAL A O 1
ATOM 2687 N N . PRO A 1 346 ? 13.82 -19.609 -35.344 1 93.25 346 PRO A N 1
ATOM 2688 C CA . PRO A 1 346 ? 15.133 -19.812 -34.75 1 93.25 346 PRO A CA 1
ATOM 2689 C C . PRO A 1 346 ? 15.594 -21.266 -34.812 1 93.25 346 PRO A C 1
ATOM 2691 O O . PRO A 1 346 ? 14.781 -22.188 -34.656 1 93.25 346 PRO A O 1
ATOM 2694 N N . PRO A 1 347 ? 16.922 -21.438 -35.062 1 92.5 347 PRO A N 1
ATOM 2695 C CA . PRO A 1 347 ? 17.422 -22.797 -35.031 1 92.5 347 PRO A CA 1
ATOM 2696 C C . PRO A 1 347 ? 17.203 -23.516 -33.719 1 92.5 347 PRO A C 1
ATOM 2698 O O . PRO A 1 347 ? 17.375 -22.906 -32.656 1 92.5 347 PRO A O 1
ATOM 2701 N N . GLY A 1 348 ? 16.75 -24.719 -33.75 1 92 348 GLY A N 1
ATOM 2702 C CA . GLY A 1 348 ? 16.609 -25.516 -32.562 1 92 348 GLY A CA 1
ATOM 2703 C C . GLY A 1 348 ? 15.219 -25.422 -31.938 1 92 348 GLY A C 1
ATOM 2704 O O . GLY A 1 348 ? 14.906 -26.125 -30.984 1 92 348 GLY A O 1
ATOM 2705 N N . LEU A 1 349 ? 14.422 -24.516 -32.5 1 92.19 349 LEU A N 1
ATOM 2706 C CA . LEU A 1 349 ? 13.102 -24.281 -31.922 1 92.19 349 LEU A CA 1
ATOM 2707 C C . LEU A 1 349 ? 12.258 -25.562 -31.938 1 92.19 349 LEU A C 1
ATOM 2709 O O . LEU A 1 349 ? 11.625 -25.891 -30.938 1 92.19 349 LEU A O 1
ATOM 2713 N N . PHE A 1 350 ? 12.289 -26.312 -33 1 91.75 350 PHE A N 1
ATOM 2714 C CA . PHE A 1 350 ? 11.484 -27.516 -33.156 1 91.75 350 PHE A CA 1
ATOM 2715 C C . PHE A 1 350 ? 11.914 -28.578 -32.125 1 91.75 350 PHE A C 1
ATOM 2717 O O . PHE A 1 350 ? 11.07 -29.234 -31.516 1 91.75 350 PHE A O 1
ATOM 2724 N N . GLU A 1 351 ? 13.172 -28.688 -32 1 91.75 351 GLU A N 1
ATOM 2725 C CA . GLU A 1 351 ? 13.703 -29.625 -31.031 1 91.75 351 GLU A CA 1
ATOM 2726 C C . GLU A 1 351 ? 13.281 -29.25 -29.609 1 91.75 351 GLU A C 1
ATOM 2728 O O . GLU A 1 351 ? 12.922 -30.125 -28.812 1 91.75 351 GLU A O 1
ATOM 2733 N N . ALA A 1 352 ? 13.336 -28.016 -29.375 1 90.88 352 ALA A N 1
ATOM 2734 C CA . ALA A 1 352 ? 12.953 -27.531 -28.047 1 90.88 352 ALA A CA 1
ATOM 2735 C C . ALA A 1 352 ? 11.477 -27.781 -27.781 1 90.88 352 ALA A C 1
ATOM 2737 O O . ALA A 1 352 ? 11.102 -28.203 -26.672 1 90.88 352 ALA A O 1
ATOM 2738 N N . ILE A 1 353 ? 10.688 -27.547 -28.766 1 91.06 353 ILE A N 1
ATOM 2739 C CA . ILE A 1 353 ? 9.25 -27.766 -28.625 1 91.06 353 ILE A CA 1
ATOM 2740 C C . ILE A 1 353 ? 8.969 -29.25 -28.453 1 91.06 353 ILE A C 1
ATOM 2742 O O . ILE A 1 353 ? 8.172 -29.641 -27.578 1 91.06 353 ILE A O 1
ATOM 2746 N N . GLN A 1 354 ? 9.594 -30.031 -29.234 1 91.44 354 GLN A N 1
ATOM 2747 C CA . GLN A 1 354 ? 9.406 -31.469 -29.125 1 91.44 354 GLN A CA 1
ATOM 2748 C C . GLN A 1 354 ? 9.844 -31.984 -27.75 1 91.44 354 GLN A C 1
ATOM 2750 O O . GLN A 1 354 ? 9.172 -32.812 -27.156 1 91.44 354 GLN A O 1
ATOM 2755 N N . LYS A 1 355 ? 10.898 -31.531 -27.328 1 86.56 355 LYS A N 1
ATOM 2756 C CA . LYS A 1 355 ? 11.391 -31.906 -26 1 86.56 355 LYS A CA 1
ATOM 2757 C C . LYS A 1 355 ? 10.406 -31.484 -24.922 1 86.56 355 LYS A C 1
ATOM 2759 O O . LYS A 1 355 ? 10.172 -32.219 -23.953 1 86.56 355 LYS A O 1
ATOM 2764 N N . ALA A 1 356 ? 9.867 -30.344 -25.109 1 84.69 356 ALA A N 1
ATOM 2765 C CA . ALA A 1 356 ? 8.984 -29.766 -24.109 1 84.69 356 ALA A CA 1
ATOM 2766 C C . ALA A 1 356 ? 7.609 -30.438 -24.125 1 84.69 356 ALA A C 1
ATOM 2768 O O . ALA A 1 356 ? 6.977 -30.625 -23.094 1 84.69 356 ALA A O 1
ATOM 2769 N N . THR A 1 357 ? 7.148 -30.844 -25.297 1 86.25 357 THR A N 1
ATOM 2770 C CA . THR A 1 357 ? 5.75 -31.25 -25.422 1 86.25 357 THR A CA 1
ATOM 2771 C C . THR A 1 357 ? 5.648 -32.75 -25.766 1 86.25 357 THR A C 1
ATOM 2773 O O . THR A 1 357 ? 4.582 -33.344 -25.625 1 86.25 357 THR A O 1
ATOM 2776 N N . GLY A 1 358 ? 6.703 -33.25 -26.219 1 85.44 358 GLY A N 1
ATOM 2777 C CA . GLY A 1 358 ? 6.676 -34.625 -26.734 1 85.44 358 GLY A CA 1
ATOM 2778 C C . GLY A 1 358 ? 6.105 -34.719 -28.141 1 85.44 358 GLY A C 1
ATOM 2779 O O . GLY A 1 358 ? 6.02 -35.812 -28.703 1 85.44 358 GLY A O 1
ATOM 2780 N N . LEU A 1 359 ? 5.805 -33.531 -28.703 1 88.44 359 LEU A N 1
ATOM 2781 C CA . LEU A 1 359 ? 5.164 -33.531 -30.016 1 88.44 359 LEU A CA 1
ATOM 2782 C C . LEU A 1 359 ? 6.066 -32.875 -31.062 1 88.44 359 LEU A C 1
ATOM 2784 O O . LEU A 1 359 ? 6.762 -31.891 -30.781 1 88.44 359 LEU A O 1
ATOM 2788 N N . LYS A 1 360 ? 6.0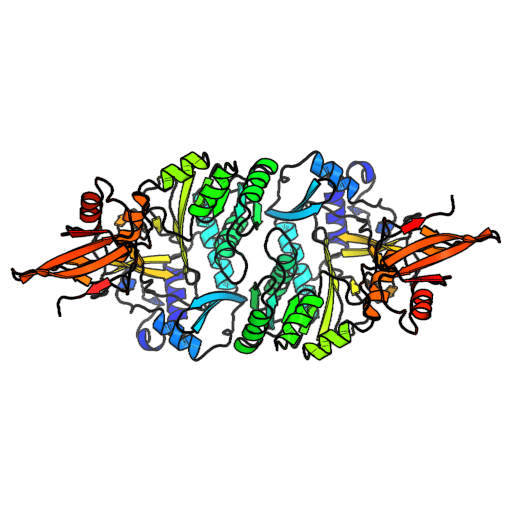27 -33.469 -32.125 1 90.06 360 LYS A N 1
ATOM 2789 C CA . LYS A 1 360 ? 6.738 -32.906 -33.281 1 90.06 360 LYS A CA 1
ATOM 2790 C C . LYS A 1 360 ? 5.844 -31.938 -34.062 1 90.06 360 LYS A C 1
ATOM 2792 O O . LYS A 1 360 ? 4.727 -32.312 -34.438 1 90.06 360 LYS A O 1
ATOM 2797 N N . VAL A 1 361 ? 6.332 -30.781 -34.281 1 91.56 361 VAL A N 1
ATOM 2798 C CA . VAL A 1 361 ? 5.641 -29.812 -35.125 1 91.56 361 VAL A CA 1
ATOM 2799 C C . VAL A 1 361 ? 5.836 -30.188 -36.594 1 91.56 361 VAL A C 1
ATOM 2801 O O . VAL A 1 361 ? 6.969 -30.344 -37.062 1 91.56 361 VAL A O 1
ATOM 2804 N N . ASP A 1 362 ? 4.781 -30.297 -37.25 1 91 362 ASP A N 1
ATOM 2805 C CA . ASP A 1 362 ? 4.855 -30.75 -38.625 1 91 362 ASP A CA 1
ATOM 2806 C C . ASP A 1 362 ? 5.23 -29.609 -39.562 1 91 362 ASP A C 1
ATOM 2808 O O . ASP A 1 362 ? 5.902 -29.812 -40.562 1 91 362 ASP A O 1
ATOM 2812 N N . GLU A 1 363 ? 4.742 -28.516 -39.219 1 91.38 363 GLU A N 1
ATOM 2813 C CA . GLU A 1 363 ? 4.922 -27.359 -40.094 1 91.38 363 GLU A CA 1
ATOM 2814 C C . GLU A 1 363 ? 4.887 -26.062 -39.281 1 91.38 363 GLU A C 1
ATOM 2816 O O . GLU A 1 363 ? 4.207 -25.969 -38.281 1 91.38 363 GLU A O 1
ATOM 2821 N N . VAL A 1 364 ? 5.684 -25.125 -39.719 1 93.88 364 VAL A N 1
ATOM 2822 C CA . VAL A 1 364 ? 5.629 -23.781 -39.156 1 93.88 364 VAL A CA 1
ATOM 2823 C C . VAL A 1 364 ? 5.242 -22.781 -40.25 1 93.88 364 VAL A C 1
ATOM 2825 O O . VAL A 1 364 ? 5.758 -22.844 -41.375 1 93.88 364 VAL A O 1
ATOM 2828 N N . GLU A 1 365 ? 4.309 -22 -39.938 1 94.38 365 GLU A N 1
ATOM 2829 C CA . GLU A 1 365 ? 3.914 -20.906 -40.844 1 94.38 365 GLU A CA 1
ATOM 2830 C C . GLU A 1 365 ? 4.277 -19.547 -40.25 1 94.38 365 GLU A C 1
ATOM 2832 O O . GLU A 1 365 ? 3.803 -19.188 -39.156 1 94.38 365 GLU A O 1
ATOM 2837 N N . LEU A 1 366 ? 5.07 -18.844 -40.938 1 95.44 366 LEU A N 1
ATOM 2838 C CA . LEU A 1 366 ? 5.391 -17.469 -40.531 1 95.44 366 LEU A CA 1
ATOM 2839 C C . LEU A 1 366 ? 4.348 -16.484 -41.031 1 95.44 366 LEU A C 1
ATOM 2841 O O . LEU A 1 366 ? 4.074 -16.438 -42.25 1 95.44 366 LEU A O 1
ATOM 2845 N N . VAL A 1 367 ? 3.779 -15.766 -40.125 1 94.62 367 VAL A N 1
ATOM 2846 C CA . VAL A 1 367 ? 2.682 -14.883 -40.5 1 94.62 367 VAL A CA 1
ATOM 2847 C C . VAL A 1 367 ? 2.918 -13.484 -39.906 1 94.62 367 VAL A C 1
ATOM 2849 O O . VAL A 1 367 ? 3.641 -13.328 -38.938 1 94.62 367 VAL A O 1
ATOM 2852 N N . GLU A 1 368 ? 2.357 -12.484 -40.531 1 92.19 368 GLU A N 1
ATOM 2853 C CA . GLU A 1 368 ? 2.438 -11.117 -40.031 1 92.19 368 GLU A CA 1
ATOM 2854 C C . GLU A 1 368 ? 1.356 -10.844 -38.969 1 92.19 368 GLU A C 1
ATOM 2856 O O . GLU A 1 368 ? 1.546 -10.016 -38.094 1 92.19 368 GLU A O 1
ATOM 2861 N N . THR A 1 369 ? 0.28 -11.508 -39.188 1 92.69 369 THR A N 1
ATOM 2862 C CA . THR A 1 369 ? -0.849 -11.328 -38.281 1 92.69 369 THR A CA 1
ATOM 2863 C C . THR A 1 369 ? -1.46 -12.68 -37.875 1 92.69 369 THR A C 1
ATOM 2865 O O . THR A 1 369 ? -1.458 -13.609 -38.688 1 92.69 369 THR A O 1
ATOM 2868 N N . LEU A 1 370 ? -1.84 -12.742 -36.656 1 92.19 370 LEU A N 1
ATOM 2869 C CA . LEU A 1 370 ? -2.529 -13.922 -36.156 1 92.19 370 LEU A CA 1
ATOM 2870 C C . LEU A 1 370 ? -4.023 -13.656 -36 1 92.19 370 LEU A C 1
ATOM 2872 O O . LEU A 1 370 ? -4.422 -12.695 -35.344 1 92.19 370 LEU A O 1
ATOM 2876 N N . GLU A 1 371 ? -4.785 -14.359 -36.781 1 87.81 371 GLU A N 1
ATOM 2877 C CA . GLU A 1 371 ? -6.238 -14.227 -36.688 1 87.81 371 GLU A CA 1
ATOM 2878 C C . GLU A 1 371 ? -6.832 -15.367 -35.844 1 87.81 371 GLU A C 1
ATOM 2880 O O . GLU A 1 371 ? -6.379 -16.516 -35.938 1 87.81 371 GLU A O 1
ATOM 2885 N N . GLY A 1 372 ? -7.805 -15.07 -35.062 1 85.5 372 GLY A N 1
ATOM 2886 C CA . GLY A 1 372 ? -8.469 -16.078 -34.281 1 85.5 372 GLY A CA 1
ATOM 2887 C C . GLY A 1 372 ? -7.805 -16.312 -32.938 1 85.5 372 GLY A C 1
ATOM 2888 O O . GLY A 1 372 ? -6.992 -15.484 -32.5 1 85.5 372 GLY A O 1
ATOM 2889 N N . GLY A 1 373 ? -8.164 -17.422 -32.312 1 88.81 373 GLY A N 1
ATOM 2890 C CA . GLY A 1 373 ? -7.648 -17.734 -30.984 1 88.81 373 GLY A CA 1
ATOM 2891 C C . GLY A 1 373 ? -6.336 -18.484 -31.016 1 88.81 373 GLY A C 1
ATOM 2892 O O . GLY A 1 373 ? -5.824 -18.812 -32.094 1 88.81 373 GLY A O 1
ATOM 2893 N N . LEU A 1 374 ? -5.781 -18.766 -29.859 1 92.5 374 LEU A N 1
ATOM 2894 C CA . LEU A 1 374 ? -4.5 -19.438 -29.703 1 92.5 374 LEU A CA 1
ATOM 2895 C C . LEU A 1 374 ? -4.535 -20.828 -30.328 1 92.5 374 LEU A C 1
ATOM 2897 O O . LEU A 1 374 ? -3.537 -21.281 -30.891 1 92.5 374 LEU A O 1
ATOM 2901 N N . LEU A 1 375 ? -5.637 -21.484 -30.25 1 92.88 375 LEU A N 1
ATOM 2902 C CA . LEU A 1 375 ? -5.812 -22.828 -30.781 1 92.88 375 LEU A CA 1
ATOM 2903 C C . LEU A 1 375 ? -6.863 -22.844 -31.891 1 92.88 375 LEU A C 1
ATOM 2905 O O . LEU A 1 375 ? -7.988 -22.375 -31.688 1 92.88 375 LEU A O 1
ATOM 2909 N N . VAL A 1 376 ? -6.469 -23.312 -33.094 1 92.69 376 VAL A N 1
ATOM 2910 C CA . VAL A 1 376 ? -7.375 -23.5 -34.219 1 92.69 376 VAL A CA 1
ATOM 2911 C C . VAL A 1 376 ? -7.449 -24.984 -34.562 1 92.69 376 VAL A C 1
ATOM 2913 O O . VAL A 1 376 ? -6.496 -25.562 -35.125 1 92.69 376 VAL A O 1
ATOM 2916 N N . ASP A 1 377 ? -8.562 -25.656 -34.281 1 89.88 377 ASP A N 1
ATOM 2917 C CA . ASP A 1 377 ? -8.773 -27.078 -34.562 1 89.88 377 ASP A CA 1
ATOM 2918 C C . ASP A 1 377 ? -9.578 -27.266 -35.844 1 89.88 377 ASP A C 1
ATOM 2920 O O . ASP A 1 377 ? -10.789 -27.031 -35.875 1 89.88 377 ASP A O 1
ATOM 2924 N N . ARG A 1 378 ? -8.953 -27.688 -36.906 1 86.69 378 ARG A N 1
ATOM 2925 C CA . ARG A 1 378 ? -9.57 -27.844 -38.219 1 86.69 378 ARG A CA 1
ATOM 2926 C C . ARG A 1 378 ? -9.812 -29.297 -38.562 1 86.69 378 ARG A C 1
ATOM 2928 O O . ARG A 1 378 ? -9.977 -29.656 -39.719 1 86.69 378 ARG A O 1
ATOM 2935 N N . ARG A 1 379 ? -9.844 -30.25 -37.719 1 86.25 379 ARG A N 1
ATOM 2936 C CA . ARG A 1 379 ? -9.992 -31.672 -38 1 86.25 379 ARG A CA 1
ATOM 2937 C C . ARG A 1 379 ? -11.445 -32.031 -38.312 1 86.25 379 ARG A C 1
ATOM 2939 O O . ARG A 1 379 ? -11.727 -33.062 -38.906 1 86.25 379 ARG A O 1
ATOM 2946 N N . PHE A 1 380 ? -12.32 -31.188 -37.906 1 73.94 380 PHE A N 1
ATOM 2947 C CA . PHE A 1 380 ? -13.734 -31.469 -38.125 1 73.94 380 PHE A CA 1
ATOM 2948 C C . PHE A 1 380 ? -14.383 -30.375 -38.969 1 73.94 380 PHE A C 1
ATOM 2950 O O . PHE A 1 380 ? -13.961 -29.219 -38.906 1 73.94 380 PHE A O 1
ATOM 2957 N N . MET B 1 1 ? -6.527 1.394 24.344 1 51.5 1 MET B N 1
ATOM 2958 C CA . MET B 1 1 ? -5.273 1.414 25.094 1 51.5 1 MET B CA 1
ATOM 2959 C C . MET B 1 1 ? -5.223 2.613 26.031 1 51.5 1 MET B C 1
ATOM 2961 O O . MET B 1 1 ? -5.523 3.738 25.625 1 51.5 1 MET B O 1
ATOM 2965 N N . ASP B 1 2 ? -5.469 2.465 27.172 1 59.97 2 ASP B N 1
ATOM 2966 C CA . ASP B 1 2 ? -5.25 3.541 28.125 1 59.97 2 ASP B CA 1
ATOM 2967 C C . ASP B 1 2 ? -3.775 3.939 28.188 1 59.97 2 ASP B C 1
ATOM 2969 O O . ASP B 1 2 ? -2.957 3.234 28.781 1 59.97 2 ASP B O 1
ATOM 2973 N N . VAL B 1 3 ? -3.377 4.73 27.109 1 67.94 3 VAL B N 1
ATOM 2974 C CA . VAL B 1 3 ? -1.972 5.117 27.047 1 67.94 3 VAL B CA 1
ATOM 2975 C C . VAL B 1 3 ? -1.679 6.156 28.141 1 67.94 3 VAL B C 1
ATOM 2977 O O . VAL B 1 3 ? -2.426 7.129 28.297 1 67.94 3 VAL B O 1
ATOM 2980 N N . ASP B 1 4 ? -0.792 5.766 29.062 1 86.75 4 ASP B N 1
ATOM 2981 C CA . ASP B 1 4 ? -0.195 6.777 29.938 1 86.75 4 ASP B CA 1
ATOM 2982 C C . ASP B 1 4 ? 0.608 7.789 29.125 1 86.75 4 ASP B C 1
ATOM 2984 O O . ASP B 1 4 ? 1.777 7.555 28.812 1 86.75 4 ASP B O 1
ATOM 2988 N N . ARG B 1 5 ? -0.047 8.898 28.828 1 93.19 5 ARG B N 1
ATOM 2989 C CA . ARG B 1 5 ? 0.5 9.93 27.953 1 93.19 5 ARG B CA 1
ATOM 2990 C C . ARG B 1 5 ? 1.825 10.453 28.484 1 93.19 5 ARG B C 1
ATOM 2992 O O . ARG B 1 5 ? 2.771 10.672 27.734 1 93.19 5 ARG B O 1
ATOM 2999 N N . LEU B 1 6 ? 1.905 10.633 29.781 1 94.88 6 LEU B N 1
ATOM 3000 C CA . LEU B 1 6 ? 3.119 11.148 30.406 1 94.88 6 LEU B CA 1
ATOM 3001 C C . LEU B 1 6 ? 4.266 10.148 30.266 1 94.88 6 LEU B C 1
ATOM 3003 O O . LEU B 1 6 ? 5.387 10.523 29.922 1 94.88 6 LEU B O 1
ATOM 3007 N N . ALA B 1 7 ? 3.955 8.906 30.547 1 96.12 7 ALA B N 1
ATOM 3008 C CA . ALA B 1 7 ? 4.977 7.871 30.422 1 96.12 7 ALA B CA 1
ATOM 3009 C C . ALA B 1 7 ? 5.504 7.797 29 1 96.12 7 ALA B C 1
ATOM 3011 O O . ALA B 1 7 ? 6.711 7.656 28.781 1 96.12 7 ALA B O 1
ATOM 3012 N N . ARG B 1 8 ? 4.57 7.84 28.078 1 96.81 8 ARG B N 1
ATOM 3013 C CA . ARG B 1 8 ? 4.957 7.781 26.672 1 96.81 8 ARG B CA 1
ATOM 3014 C C . ARG B 1 8 ? 5.785 9 26.281 1 96.81 8 ARG B C 1
ATOM 3016 O O . ARG B 1 8 ? 6.77 8.883 25.547 1 96.81 8 ARG B O 1
ATOM 3023 N N . PHE B 1 9 ? 5.379 10.156 26.781 1 97.06 9 PHE B N 1
ATOM 3024 C CA . PHE B 1 9 ? 6.125 11.391 26.547 1 97.06 9 PHE B CA 1
ATOM 3025 C C . PHE B 1 9 ? 7.562 11.258 27.047 1 97.06 9 PHE B C 1
ATOM 3027 O O . PHE B 1 9 ? 8.508 11.562 26.312 1 97.06 9 PHE B O 1
ATOM 3034 N N . ARG B 1 10 ? 7.742 10.727 28.172 1 97.75 10 ARG B N 1
ATOM 3035 C CA . ARG B 1 10 ? 9.07 10.547 28.766 1 97.75 10 ARG B CA 1
ATOM 3036 C C . ARG B 1 10 ? 9.898 9.562 27.953 1 97.75 10 ARG B C 1
ATOM 3038 O O . ARG B 1 10 ? 11.102 9.773 27.75 1 97.75 10 ARG B O 1
ATOM 3045 N N . GLU B 1 11 ? 9.258 8.547 27.469 1 97.62 11 GLU B N 1
ATOM 3046 C CA . GLU B 1 11 ? 9.938 7.566 26.625 1 97.62 11 GLU B CA 1
ATOM 3047 C C . GLU B 1 11 ? 10.445 8.203 25.328 1 97.62 11 GLU B C 1
ATOM 3049 O O . GLU B 1 11 ? 11.578 7.965 24.922 1 97.62 11 GLU B O 1
ATOM 3054 N N . VAL B 1 12 ? 9.625 9.031 24.703 1 98 12 VAL B N 1
ATOM 3055 C CA . VAL B 1 12 ? 9.984 9.68 23.453 1 98 12 VAL B CA 1
ATOM 3056 C C . VAL B 1 12 ? 11.148 10.641 23.672 1 98 12 VAL B C 1
ATOM 3058 O O . VAL B 1 12 ? 12.094 10.672 22.891 1 98 12 VAL B O 1
ATOM 3061 N N . VAL B 1 13 ? 11.117 11.391 24.766 1 98.25 13 VAL B N 1
ATOM 3062 C CA . VAL B 1 13 ? 12.188 12.344 25.062 1 98.25 13 VAL B CA 1
ATOM 3063 C C . VAL B 1 13 ? 13.484 11.594 25.359 1 98.25 13 VAL B C 1
ATOM 3065 O O . VAL B 1 13 ? 14.562 12.031 24.953 1 98.25 13 VAL B O 1
ATOM 3068 N N . ALA B 1 14 ? 13.359 10.477 26.062 1 98.38 14 ALA B N 1
ATOM 3069 C CA . ALA B 1 14 ? 14.539 9.664 26.344 1 98.38 14 ALA B CA 1
ATOM 3070 C C . ALA B 1 14 ? 15.188 9.164 25.062 1 98.38 14 ALA B C 1
ATOM 3072 O O . ALA B 1 14 ? 16.406 9.203 24.922 1 98.38 14 ALA B O 1
ATOM 3073 N N . LYS B 1 15 ? 14.383 8.68 24.156 1 98.19 15 LYS B N 1
ATOM 3074 C CA . LYS B 1 15 ? 14.891 8.242 22.859 1 98.19 15 LYS B CA 1
ATOM 3075 C C . LYS B 1 15 ? 15.508 9.398 22.078 1 98.19 15 LYS B C 1
ATOM 3077 O O . LYS B 1 15 ? 16.531 9.234 21.422 1 98.19 15 LYS B O 1
ATOM 3082 N N . ALA B 1 16 ? 14.828 10.594 22.172 1 98.38 16 ALA B N 1
ATOM 3083 C CA . ALA B 1 16 ? 15.367 11.781 21.531 1 98.38 16 ALA B CA 1
ATOM 3084 C C . ALA B 1 16 ? 16.734 12.148 22.094 1 98.38 16 ALA B C 1
ATOM 3086 O O . ALA B 1 16 ? 17.672 12.43 21.328 1 98.38 16 ALA B O 1
ATOM 3087 N N . LYS B 1 17 ? 16.859 12.109 23.344 1 98 17 LYS B N 1
ATOM 3088 C CA . LYS B 1 17 ? 18.109 12.461 24.016 1 98 17 LYS B CA 1
ATOM 3089 C C . LYS B 1 17 ? 19.266 11.578 23.531 1 98 17 LYS B C 1
ATOM 3091 O O . LYS B 1 17 ? 20.406 12.023 23.453 1 98 17 LYS B O 1
ATOM 3096 N N . ALA B 1 18 ? 19 10.367 23.172 1 97.19 18 ALA B N 1
ATOM 3097 C CA . ALA B 1 18 ? 20 9.414 22.719 1 97.19 18 ALA B CA 1
ATOM 3098 C C . ALA B 1 18 ? 20.312 9.594 21.234 1 97.19 18 ALA B C 1
ATOM 3100 O O . ALA B 1 18 ? 21.297 9.062 20.734 1 97.19 18 ALA B O 1
ATOM 3101 N N . HIS B 1 19 ? 19.531 10.312 20.531 1 97.75 19 HIS B N 1
ATOM 3102 C CA . HIS B 1 19 ? 19.703 10.477 19.094 1 97.75 19 HIS B CA 1
ATOM 3103 C C . HIS B 1 19 ? 20.625 11.656 18.781 1 97.75 19 HIS B C 1
ATOM 3105 O O . HIS B 1 19 ? 20.547 12.703 19.422 1 97.75 19 HIS B O 1
ATOM 3111 N N . PRO B 1 20 ? 21.375 11.578 17.703 1 97.38 20 PRO B N 1
ATOM 3112 C CA . PRO B 1 20 ? 22.375 12.609 17.375 1 97.38 20 PRO B CA 1
ATOM 3113 C C . PRO B 1 20 ? 21.734 13.969 17.094 1 97.38 20 PRO B C 1
ATOM 3115 O O . PRO B 1 20 ? 22.328 15 17.375 1 97.38 20 PRO B O 1
ATOM 3118 N N . VAL B 1 21 ? 20.531 14.016 16.625 1 98 21 VAL B N 1
ATOM 3119 C CA . VAL B 1 21 ? 19.875 15.266 16.297 1 98 21 VAL B CA 1
ATOM 3120 C C . VAL B 1 21 ? 19.594 16.062 17.562 1 98 21 VAL B C 1
ATOM 3122 O O . VAL B 1 21 ? 19.594 17.297 17.547 1 98 21 VAL B O 1
ATOM 3125 N N . TYR B 1 22 ? 19.391 15.359 18.688 1 98.12 22 TYR B N 1
ATOM 3126 C CA . TYR B 1 22 ? 18.891 16 19.891 1 98.12 22 TYR B CA 1
ATOM 3127 C C . TYR B 1 22 ? 19.938 15.969 21 1 98.12 22 TYR B C 1
ATOM 3129 O O . TYR B 1 22 ? 19.828 16.688 22 1 98.12 22 TYR B O 1
ATOM 3137 N N . ARG B 1 23 ? 20.906 15.141 20.906 1 96.25 23 ARG B N 1
ATOM 3138 C CA . ARG B 1 23 ? 21.812 14.781 22 1 96.25 23 ARG B CA 1
ATOM 3139 C C . ARG B 1 23 ? 22.391 16.016 22.656 1 96.25 23 ARG B C 1
ATOM 3141 O O . ARG B 1 23 ? 22.391 16.141 23.891 1 96.25 23 ARG B O 1
ATOM 3148 N N . GLU B 1 24 ? 22.891 17 21.859 1 96.56 24 GLU B N 1
ATOM 3149 C CA . GLU B 1 24 ? 23.5 18.203 22.422 1 96.56 24 GLU B CA 1
ATOM 3150 C C . GLU B 1 24 ? 22.469 19.109 23.062 1 96.56 24 GLU B C 1
ATOM 3152 O O . GLU B 1 24 ? 22.656 19.609 24.172 1 96.56 24 GLU B O 1
ATOM 3157 N N . LYS B 1 25 ? 21.344 19.312 22.453 1 95.44 25 LYS B N 1
ATOM 3158 C CA . LYS B 1 25 ? 20.375 20.297 22.953 1 95.44 25 LYS B CA 1
ATOM 3159 C C . LYS B 1 25 ? 19.578 19.734 24.141 1 95.44 25 LYS B C 1
ATOM 3161 O O . LYS B 1 25 ? 19.016 20.5 24.922 1 95.44 25 LYS B O 1
ATOM 3166 N N . LEU B 1 26 ? 19.547 18.375 24.328 1 97.56 26 LEU B N 1
ATOM 3167 C CA . LEU B 1 26 ? 18.828 17.797 25.453 1 97.56 26 LEU B CA 1
ATOM 3168 C C . LEU B 1 26 ? 19.781 17.234 26.5 1 97.56 26 LEU B C 1
ATOM 3170 O O . LEU B 1 26 ? 19.375 16.484 27.375 1 97.56 26 LEU B O 1
ATOM 3174 N N . ARG B 1 27 ? 21.062 17.594 26.422 1 96.75 27 ARG B N 1
ATOM 3175 C CA . ARG B 1 27 ? 22.109 17 27.25 1 96.75 27 ARG B CA 1
ATOM 3176 C C . ARG B 1 27 ? 21.781 17.156 28.734 1 96.75 27 ARG B C 1
ATOM 3178 O O . ARG B 1 27 ? 22.047 16.25 29.516 1 96.75 27 ARG B O 1
ATOM 3185 N N . ASP B 1 28 ? 21.141 18.203 29.141 1 96.69 28 ASP B N 1
ATOM 3186 C CA . ASP B 1 28 ? 20.922 18.5 30.547 1 96.69 28 ASP B CA 1
ATOM 3187 C C . ASP B 1 28 ? 19.5 18.141 30.969 1 96.69 28 ASP B C 1
ATOM 3189 O O . ASP B 1 28 ? 19.078 18.453 32.094 1 96.69 28 ASP B O 1
ATOM 3193 N N . VAL B 1 29 ? 18.766 17.562 30.125 1 97.38 29 VAL B N 1
ATOM 3194 C CA . VAL B 1 29 ? 17.375 17.219 30.391 1 97.38 29 VAL B CA 1
ATOM 3195 C C . VAL B 1 29 ? 17.312 15.812 30.984 1 97.38 29 VAL B C 1
ATOM 3197 O O . VAL B 1 29 ? 17.953 14.891 30.484 1 97.38 29 VAL B O 1
ATOM 3200 N N . ASP B 1 30 ? 16.625 15.68 32.125 1 97.62 30 ASP B N 1
ATOM 3201 C CA . ASP B 1 30 ? 16.297 14.367 32.656 1 97.62 30 ASP B CA 1
ATOM 3202 C C . ASP B 1 30 ? 14.875 13.961 32.312 1 97.62 30 ASP B C 1
ATOM 3204 O O . ASP B 1 30 ? 13.922 14.422 32.938 1 97.62 30 ASP B O 1
ATOM 3208 N N . PRO B 1 31 ? 14.742 13.062 31.375 1 97.25 31 PRO B N 1
ATOM 3209 C CA . PRO B 1 31 ? 13.406 12.695 30.906 1 97.25 31 PRO B CA 1
ATOM 3210 C C . PRO B 1 31 ? 12.484 12.219 32.031 1 97.25 31 PRO B C 1
ATOM 3212 O O . PRO B 1 31 ? 11.281 12.469 31.984 1 97.25 31 PRO B O 1
ATOM 3215 N N . GLU B 1 32 ? 12.977 11.602 33.031 1 96.81 32 GLU B N 1
ATOM 3216 C CA . GLU B 1 32 ? 12.172 11.016 34.094 1 96.81 32 GLU B CA 1
ATOM 3217 C C . GLU B 1 32 ? 11.539 12.094 34.969 1 96.81 32 GLU B C 1
ATOM 3219 O O . GLU B 1 32 ? 10.547 11.844 35.656 1 96.81 32 GLU B O 1
ATOM 3224 N N . LYS B 1 33 ? 12.047 13.258 34.938 1 96.88 33 LYS B N 1
ATOM 3225 C CA . LYS B 1 33 ? 11.57 14.344 35.781 1 96.88 33 LYS B CA 1
ATOM 3226 C C . LYS B 1 33 ? 10.609 15.258 35.031 1 96.88 33 LYS B C 1
ATOM 3228 O O . LYS B 1 33 ? 10.016 16.172 35.625 1 96.88 33 LYS B O 1
ATOM 3233 N N . LEU B 1 34 ? 10.438 14.984 33.781 1 96.31 34 LEU B N 1
ATOM 3234 C CA . LEU B 1 34 ? 9.617 15.867 32.969 1 96.31 34 LEU B CA 1
ATOM 3235 C C . LEU B 1 34 ? 8.133 15.602 33.188 1 96.31 34 LEU B C 1
ATOM 3237 O O . LEU B 1 34 ? 7.73 14.461 33.438 1 96.31 34 LEU B O 1
ATOM 3241 N N . THR B 1 35 ? 7.363 16.609 33.188 1 95 35 THR B N 1
ATOM 3242 C CA . THR B 1 35 ? 5.918 16.562 33 1 95 35 THR B CA 1
ATOM 3243 C C . THR B 1 35 ? 5.527 17.234 31.688 1 95 35 THR B C 1
ATOM 3245 O O . THR B 1 35 ? 6.371 17.828 31 1 95 35 THR B O 1
ATOM 3248 N N . LEU B 1 36 ? 4.297 17.078 31.312 1 92.5 36 LEU B N 1
ATOM 3249 C CA . LEU B 1 36 ? 3.848 17.672 30.047 1 92.5 36 LEU B CA 1
ATOM 3250 C C . LEU B 1 36 ? 3.938 19.188 30.094 1 92.5 36 LEU B C 1
ATOM 3252 O O . LEU B 1 36 ? 4.109 19.828 29.062 1 92.5 36 LEU B O 1
ATOM 3256 N N . LYS B 1 37 ? 3.914 19.766 31.297 1 91.12 37 LYS B N 1
ATOM 3257 C CA . LYS B 1 37 ? 4.004 21.219 31.469 1 91.12 37 LYS B CA 1
ATOM 3258 C C . LYS B 1 37 ? 5.41 21.719 31.156 1 91.12 37 LYS B C 1
ATOM 3260 O O . LYS B 1 37 ? 5.609 22.906 30.891 1 91.12 37 LYS B O 1
ATOM 3265 N N . ASP B 1 38 ? 6.34 20.797 31.172 1 93.88 38 ASP B N 1
ATOM 3266 C CA . ASP B 1 38 ? 7.738 21.156 30.953 1 93.88 38 ASP B CA 1
ATOM 3267 C C . ASP B 1 38 ? 8.07 21.203 29.453 1 93.88 38 ASP B C 1
ATOM 3269 O O . ASP B 1 38 ? 9.18 21.562 29.078 1 93.88 38 ASP B O 1
ATOM 3273 N N . LEU B 1 39 ? 7.102 20.859 28.656 1 93.75 39 LEU B N 1
ATOM 3274 C CA . LEU B 1 39 ? 7.34 20.766 27.219 1 93.75 39 LEU B CA 1
ATOM 3275 C C . LEU B 1 39 ? 7.895 22.078 26.672 1 93.75 39 LEU B C 1
ATOM 3277 O O . LEU B 1 39 ? 8.812 22.078 25.859 1 93.75 39 LEU B O 1
ATOM 3281 N N . SER B 1 40 ? 7.406 23.188 27.188 1 91.44 40 SER B N 1
ATOM 3282 C CA . SER B 1 40 ? 7.785 24.5 26.672 1 91.44 40 SER B CA 1
ATOM 3283 C C . SER B 1 40 ? 9.234 24.828 27 1 91.44 40 SER B C 1
ATOM 3285 O O . SER B 1 40 ? 9.82 25.75 26.422 1 91.44 40 SER B O 1
ATOM 3287 N N . SER B 1 41 ? 9.812 24.125 27.906 1 92.31 41 SER B N 1
ATOM 3288 C CA . SER B 1 41 ? 11.195 24.375 28.312 1 92.31 41 SER B CA 1
ATOM 3289 C C . SER B 1 41 ? 12.172 23.625 27.406 1 92.31 41 SER B C 1
ATOM 3291 O O . SER B 1 41 ? 13.375 23.906 27.406 1 92.31 41 SER B O 1
ATOM 3293 N N . LEU B 1 42 ? 11.688 22.672 26.641 1 96.69 42 LEU B N 1
ATOM 3294 C CA . LEU B 1 42 ? 12.547 21.922 25.734 1 96.69 42 LEU B CA 1
ATOM 3295 C C . LEU B 1 42 ? 12.766 22.703 24.438 1 96.69 42 LEU B C 1
ATOM 3297 O O . LEU B 1 42 ? 11.859 23.375 23.953 1 96.69 42 LEU B O 1
ATOM 3301 N N . PRO B 1 43 ? 13.938 22.641 23.938 1 96 43 PRO B N 1
ATOM 3302 C CA . PRO B 1 43 ? 14.195 23.328 22.672 1 96 43 PRO B CA 1
ATOM 3303 C C . PRO B 1 43 ? 13.414 22.719 21.5 1 96 43 PRO B C 1
ATOM 3305 O O . PRO B 1 43 ? 13.25 21.5 21.438 1 96 43 PRO B O 1
ATOM 3308 N N . PRO B 1 44 ? 12.938 23.531 20.594 1 97.12 44 PRO B N 1
ATOM 3309 C CA . PRO B 1 44 ? 12.273 22.984 19.406 1 97.12 44 PRO B CA 1
ATOM 3310 C C . PRO B 1 44 ? 13.25 22.359 18.422 1 97.12 44 PRO B C 1
ATOM 3312 O O . PRO B 1 44 ? 14.469 22.531 18.562 1 97.12 44 PRO B O 1
ATOM 3315 N N . THR B 1 45 ? 12.734 21.609 17.531 1 97.62 45 THR B N 1
ATOM 3316 C CA . THR B 1 45 ? 13.492 20.984 16.453 1 97.62 45 THR B CA 1
ATOM 3317 C C . THR B 1 45 ? 12.93 21.391 15.102 1 97.62 45 THR B C 1
ATOM 3319 O O . THR B 1 45 ? 11.711 21.531 14.938 1 97.62 45 THR B O 1
ATOM 3322 N N . THR B 1 46 ? 13.859 21.578 14.102 1 95.94 46 THR B N 1
ATOM 3323 C CA . THR B 1 46 ? 13.438 22.016 12.781 1 95.94 46 THR B CA 1
ATOM 3324 C C . THR B 1 46 ? 13.672 20.922 11.742 1 95.94 46 THR B C 1
ATOM 3326 O O . THR B 1 46 ? 14.422 19.969 11.992 1 95.94 46 THR B O 1
ATOM 3329 N N . ARG B 1 47 ? 12.992 21.062 10.656 1 94.81 47 ARG B N 1
ATOM 3330 C CA . ARG B 1 47 ? 13.195 20.156 9.539 1 94.81 47 ARG B CA 1
ATOM 3331 C C . ARG B 1 47 ? 14.641 20.219 9.039 1 94.81 47 ARG B C 1
ATOM 3333 O O . ARG B 1 47 ? 15.211 19.203 8.641 1 94.81 47 ARG B O 1
ATOM 3340 N N . GLU B 1 48 ? 15.234 21.391 9.062 1 95 48 GLU B N 1
ATOM 3341 C CA . GLU B 1 48 ? 16.609 21.594 8.602 1 95 48 GLU B CA 1
ATOM 3342 C C . GLU B 1 48 ? 17.594 20.766 9.414 1 95 48 GLU B C 1
ATOM 3344 O O . GLU B 1 48 ? 18.562 20.234 8.867 1 95 48 GLU B O 1
ATOM 3349 N N . GLU B 1 49 ? 17.328 20.672 10.688 1 97.06 49 GLU B N 1
ATOM 3350 C CA . GLU B 1 49 ? 18.188 19.859 11.539 1 97.06 49 GLU B CA 1
ATOM 3351 C C . GLU B 1 49 ? 18.125 18.391 11.133 1 97.06 49 GLU B C 1
ATOM 3353 O O . GLU B 1 49 ? 19.156 17.703 11.078 1 97.06 49 GLU B O 1
ATOM 3358 N N . TRP B 1 50 ? 16.969 17.891 10.844 1 96.88 50 TRP B N 1
ATOM 3359 C CA . TRP B 1 50 ? 16.812 16.5 10.43 1 96.88 50 TRP B CA 1
ATOM 3360 C C . TRP B 1 50 ? 17.406 16.281 9.039 1 96.88 50 TRP B C 1
ATOM 3362 O O . TRP B 1 50 ? 18.062 15.266 8.797 1 96.88 50 TRP B O 1
ATOM 3372 N N . LEU B 1 51 ? 17.219 17.234 8.164 1 96.56 51 LEU B N 1
ATOM 3373 C CA . LEU B 1 51 ? 17.75 17.109 6.812 1 96.56 51 LEU B CA 1
ATOM 3374 C C . LEU B 1 51 ? 19.281 17.078 6.84 1 96.56 51 LEU B C 1
ATOM 3376 O O . LEU B 1 51 ? 19.906 16.328 6.086 1 96.56 51 LEU B O 1
ATOM 3380 N N . ALA B 1 52 ? 19.844 17.906 7.684 1 96.94 52 ALA B N 1
ATOM 3381 C CA . ALA B 1 52 ? 21.297 17.891 7.836 1 96.94 52 ALA B CA 1
ATOM 3382 C C . ALA B 1 52 ? 21.797 16.531 8.305 1 96.94 52 ALA B C 1
ATOM 3384 O O . ALA B 1 52 ? 22.734 15.969 7.742 1 96.94 52 ALA B O 1
ATOM 3385 N N . TYR B 1 53 ? 21.141 15.984 9.281 1 97.5 53 TYR B N 1
ATOM 3386 C CA . TYR B 1 53 ? 21.516 14.68 9.805 1 97.5 53 TYR B CA 1
ATOM 3387 C C . TYR B 1 53 ? 21.359 13.594 8.75 1 97.5 53 TYR B C 1
ATOM 3389 O O . TYR B 1 53 ? 22.25 12.773 8.547 1 97.5 53 TYR B O 1
ATOM 3397 N N . LEU B 1 54 ? 20.25 13.586 8.055 1 96.88 54 LEU B N 1
ATOM 3398 C CA . LEU B 1 54 ? 19.938 12.555 7.074 1 96.88 54 LEU B CA 1
ATOM 3399 C C . LEU B 1 54 ? 20.859 12.656 5.867 1 96.88 54 LEU B C 1
ATOM 3401 O O . LEU B 1 54 ? 21.203 11.641 5.25 1 96.88 54 LEU B O 1
ATOM 3405 N N . GLY B 1 55 ? 21.234 13.906 5.535 1 95.81 55 GLY B N 1
ATOM 3406 C CA . GLY B 1 55 ? 22.219 14.094 4.484 1 95.81 55 GLY B CA 1
ATOM 3407 C C . GLY B 1 55 ? 23.562 13.453 4.797 1 95.81 55 GLY B C 1
ATOM 3408 O O . GLY B 1 55 ? 24.188 12.867 3.92 1 95.81 55 GLY B O 1
ATOM 3409 N N . GLU B 1 56 ? 23.938 13.516 6.078 1 96.62 56 GLU B N 1
ATOM 3410 C CA . GLU B 1 56 ? 25.219 12.977 6.523 1 96.62 56 GLU B CA 1
ATOM 3411 C C . GLU B 1 56 ? 25.125 11.484 6.809 1 96.62 56 GLU B C 1
ATOM 3413 O O . GLU B 1 56 ? 26.141 10.797 6.902 1 96.62 56 GLU B O 1
ATOM 3418 N N . ASN B 1 57 ? 23.922 11.055 6.996 1 96.31 57 ASN B N 1
ATOM 3419 C CA . ASN B 1 57 ? 23.656 9.656 7.297 1 96.31 57 ASN B CA 1
ATOM 3420 C C . ASN B 1 57 ? 22.594 9.078 6.363 1 96.31 57 ASN B C 1
ATOM 3422 O O . ASN B 1 57 ? 21.484 8.773 6.797 1 96.31 57 ASN B O 1
ATOM 3426 N N . PRO B 1 58 ? 22.906 8.766 5.164 1 93.69 58 PRO B N 1
ATOM 3427 C CA . PRO B 1 58 ? 21.906 8.43 4.148 1 93.69 58 PRO B CA 1
ATOM 3428 C C . PRO B 1 58 ? 21.344 7.016 4.305 1 93.69 58 PRO B C 1
ATOM 3430 O O . PRO B 1 58 ? 20.297 6.699 3.758 1 93.69 58 PRO B O 1
ATOM 3433 N N . LYS B 1 59 ? 22.031 6.094 4.973 1 95.75 59 LYS B N 1
ATOM 3434 C CA . LYS B 1 59 ? 21.562 4.719 5.105 1 95.75 59 LYS B CA 1
ATOM 3435 C C . LYS B 1 59 ? 20.516 4.594 6.203 1 95.75 59 LYS B C 1
ATOM 3437 O O . LYS B 1 59 ? 20.562 5.316 7.203 1 95.75 59 LYS B O 1
ATOM 3442 N N . PRO B 1 60 ? 19.578 3.689 6.004 1 97.75 60 PRO B N 1
ATOM 3443 C CA . PRO B 1 60 ? 18.578 3.479 7.055 1 97.75 60 PRO B CA 1
ATOM 3444 C C . PRO B 1 60 ? 19.203 3.143 8.406 1 97.75 60 PRO B C 1
ATOM 3446 O O . PRO B 1 60 ? 20.156 2.365 8.469 1 97.75 60 PRO B O 1
ATOM 3449 N N . PRO B 1 61 ? 18.688 3.768 9.453 1 97.31 61 PRO B N 1
ATOM 3450 C CA . PRO B 1 61 ? 19.219 3.465 10.781 1 97.31 61 PRO B CA 1
ATOM 3451 C C . PRO B 1 61 ? 18.875 2.049 11.25 1 97.31 61 PRO B C 1
ATOM 3453 O O . PRO B 1 61 ? 17.906 1.453 10.766 1 97.31 61 PRO B O 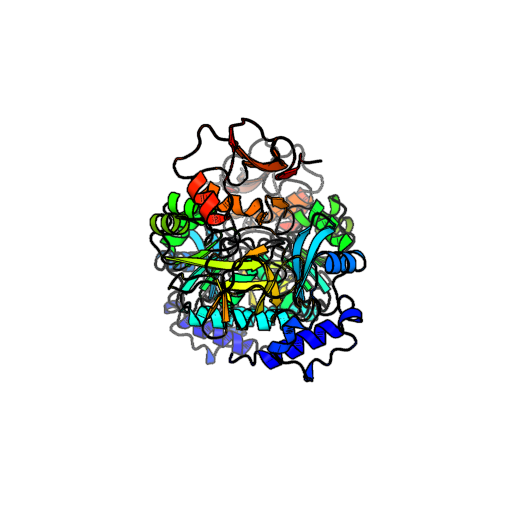1
ATOM 3456 N N . GLU B 1 62 ? 19.688 1.59 12.188 1 95.62 62 GLU B N 1
ATOM 3457 C CA . GLU B 1 62 ? 19.391 0.304 12.812 1 95.62 62 GLU B CA 1
ATOM 3458 C C . GLU B 1 62 ? 18.031 0.32 13.492 1 95.62 62 GLU B C 1
ATOM 3460 O O . GLU B 1 62 ? 17.656 1.306 14.141 1 95.62 62 GLU B O 1
ATOM 3465 N N . GLY B 1 63 ? 17.266 -0.704 13.297 1 96.56 63 GLY B N 1
ATOM 3466 C CA . GLY B 1 63 ? 15.969 -0.811 13.938 1 96.56 63 GLY B CA 1
ATOM 3467 C C . GLY B 1 63 ? 14.82 -0.378 13.039 1 96.56 63 GLY B C 1
ATOM 3468 O O . GLY B 1 63 ? 13.656 -0.583 13.375 1 96.56 63 GLY B O 1
ATOM 3469 N N . ALA B 1 64 ? 15.188 0.191 11.859 1 98.31 64 ALA B N 1
ATOM 3470 C CA . ALA B 1 64 ? 14.141 0.585 10.914 1 98.31 64 ALA B CA 1
ATOM 3471 C C . ALA B 1 64 ? 13.414 -0.637 10.359 1 98.31 64 ALA B C 1
ATOM 3473 O O . ALA B 1 64 ? 14.039 -1.65 10.047 1 98.31 64 ALA B O 1
ATOM 3474 N N . SER B 1 65 ? 12.094 -0.548 10.297 1 98.19 65 SER B N 1
ATOM 3475 C CA . SER B 1 65 ? 11.281 -1.654 9.797 1 98.19 65 SER B CA 1
ATOM 3476 C C . SER B 1 65 ? 10.453 -1.233 8.594 1 98.19 65 SER B C 1
ATOM 3478 O O . SER B 1 65 ? 10.062 -2.072 7.781 1 98.19 65 SER B O 1
ATOM 3480 N N . LEU B 1 66 ? 10.125 0.007 8.516 1 98.25 66 LEU B N 1
ATOM 3481 C CA . LEU B 1 66 ? 9.383 0.573 7.395 1 98.25 66 LEU B CA 1
ATOM 3482 C C . LEU B 1 66 ? 9.961 1.922 6.984 1 98.25 66 LEU B C 1
ATOM 3484 O O . LEU B 1 66 ? 10.352 2.723 7.836 1 98.25 66 LEU B O 1
ATOM 3488 N N . MET B 1 67 ? 10.039 2.113 5.711 1 97.94 67 MET B N 1
ATOM 3489 C CA . MET B 1 67 ? 10.586 3.34 5.137 1 97.94 67 MET B CA 1
ATOM 3490 C C . MET B 1 67 ? 9.602 3.965 4.156 1 97.94 67 MET B C 1
ATOM 3492 O O . MET B 1 67 ? 8.945 3.256 3.389 1 97.94 67 MET B O 1
ATOM 3496 N N . HIS B 1 68 ? 9.383 5.203 4.207 1 97.94 68 HIS B N 1
ATOM 3497 C CA . HIS B 1 68 ? 8.703 6.016 3.207 1 97.94 68 HIS B CA 1
ATOM 3498 C C . HIS B 1 68 ? 9.555 7.215 2.801 1 97.94 68 HIS B C 1
ATOM 3500 O O . HIS B 1 68 ? 10.594 7.48 3.412 1 97.94 68 HIS B O 1
ATOM 3506 N N . LEU B 1 69 ? 9.141 7.828 1.72 1 96.88 69 LEU B N 1
ATOM 3507 C CA . LEU B 1 69 ? 9.852 9.016 1.248 1 96.88 69 LEU B CA 1
ATOM 3508 C C . LEU B 1 69 ? 8.891 10.188 1.073 1 96.88 69 LEU B C 1
ATOM 3510 O O . LEU B 1 69 ? 7.73 9.992 0.697 1 96.88 69 LEU B O 1
ATOM 3514 N N . THR B 1 70 ? 9.336 11.305 1.378 1 93.88 70 THR B N 1
ATOM 3515 C CA . THR B 1 70 ? 8.617 12.547 1.122 1 93.88 70 THR B CA 1
ATOM 3516 C C . THR B 1 70 ? 9.477 13.508 0.308 1 93.88 70 THR B C 1
ATOM 3518 O O . THR B 1 70 ? 10.688 13.602 0.521 1 93.88 70 THR B O 1
ATOM 3521 N N . PRO B 1 71 ? 8.906 14.18 -0.59 1 89.62 71 PRO B N 1
ATOM 3522 C CA . PRO B 1 71 ? 9.688 15.125 -1.391 1 89.62 71 PRO B CA 1
ATOM 3523 C C . PRO B 1 71 ? 10.406 16.172 -0.537 1 89.62 71 PRO B C 1
ATOM 3525 O O . PRO B 1 71 ? 9.852 16.656 0.454 1 89.62 71 PRO B O 1
ATOM 3528 N N . SER B 1 72 ? 11.602 16.453 -0.871 1 90.44 72 SER B N 1
ATOM 3529 C CA . SER B 1 72 ? 12.453 17.422 -0.181 1 90.44 72 SER B CA 1
ATOM 3530 C C . SER B 1 72 ? 13.289 18.219 -1.169 1 90.44 72 SER B C 1
ATOM 3532 O O . SER B 1 72 ? 14.047 17.656 -1.957 1 90.44 72 SER B O 1
ATOM 3534 N N . PRO B 1 73 ? 13.125 19.562 -1.165 1 85 73 PRO B N 1
ATOM 3535 C CA . PRO B 1 73 ? 13.969 20.375 -2.053 1 85 73 PRO B CA 1
ATOM 3536 C C . PRO B 1 73 ? 15.461 20.219 -1.756 1 85 73 PRO B C 1
ATOM 3538 O O . PRO B 1 73 ? 16.281 20.359 -2.654 1 85 73 PRO B O 1
ATOM 3541 N N . VAL B 1 74 ? 15.781 19.828 -0.537 1 86.44 74 VAL B N 1
ATOM 3542 C CA . VAL B 1 74 ? 17.172 19.766 -0.101 1 86.44 74 VAL B CA 1
ATOM 3543 C C . VAL B 1 74 ? 17.766 18.406 -0.465 1 86.44 74 VAL B C 1
ATOM 3545 O O . VAL B 1 74 ? 18.844 18.344 -1.055 1 86.44 74 VAL B O 1
ATOM 3548 N N . LEU B 1 75 ? 17.094 17.406 -0.261 1 90.19 75 LEU B N 1
ATOM 3549 C CA . LEU B 1 75 ? 17.625 16.047 -0.425 1 90.19 75 LEU B CA 1
ATOM 3550 C C . LEU B 1 75 ? 17.016 15.367 -1.641 1 90.19 75 LEU B C 1
ATOM 3552 O O . LEU B 1 75 ? 17.438 14.273 -2.018 1 90.19 75 LEU B O 1
ATOM 3556 N N . GLY B 1 76 ? 16.062 16.078 -2.338 1 90.25 76 GLY B N 1
ATOM 3557 C CA . GLY B 1 76 ? 15.227 15.383 -3.299 1 90.25 76 GLY B CA 1
ATOM 3558 C C . GLY B 1 76 ? 14.102 14.594 -2.65 1 90.25 76 GLY B C 1
ATOM 3559 O O . GLY B 1 76 ? 12.922 14.898 -2.852 1 90.25 76 GLY B O 1
ATOM 3560 N N . TRP B 1 77 ? 14.562 13.586 -1.814 1 92.19 77 TRP B N 1
ATOM 3561 C CA . TRP B 1 77 ? 13.648 12.82 -0.982 1 92.19 77 TRP B CA 1
ATOM 3562 C C . TRP B 1 77 ? 14.133 12.773 0.464 1 92.19 77 TRP B C 1
ATOM 3564 O O . TRP B 1 77 ? 15.312 12.531 0.725 1 92.19 77 TRP B O 1
ATOM 3574 N N . MET B 1 78 ? 13.203 13.055 1.311 1 94.19 78 MET B N 1
ATOM 3575 C CA . MET B 1 78 ? 13.492 12.836 2.725 1 94.19 78 MET B CA 1
ATOM 3576 C C . MET B 1 78 ? 12.938 11.5 3.191 1 94.19 78 MET B C 1
ATOM 3578 O O . MET B 1 78 ? 11.734 11.25 3.078 1 94.19 78 MET B O 1
ATOM 3582 N N . PRO B 1 79 ? 13.805 10.648 3.693 1 96.94 79 PRO B N 1
ATOM 3583 C CA . PRO B 1 79 ? 13.305 9.367 4.188 1 96.94 79 PRO B CA 1
ATOM 3584 C C . PRO B 1 79 ? 12.68 9.477 5.578 1 96.94 79 PRO B C 1
ATOM 3586 O O . PRO B 1 79 ? 13.117 10.297 6.395 1 96.94 79 PRO B O 1
ATOM 3589 N N . GLU B 1 80 ? 11.711 8.758 5.77 1 96.38 80 GLU B N 1
ATOM 3590 C CA . GLU B 1 80 ? 11.078 8.531 7.07 1 96.38 80 GLU B CA 1
ATOM 3591 C C . GLU B 1 80 ? 11.148 7.059 7.465 1 96.38 80 GLU B C 1
ATOM 3593 O O . GLU B 1 80 ? 10.773 6.184 6.684 1 96.38 80 GLU B O 1
ATOM 3598 N N . TYR B 1 81 ? 11.633 6.828 8.664 1 97.69 81 TYR B N 1
ATOM 3599 C CA . TYR B 1 81 ? 11.812 5.465 9.156 1 97.69 81 TYR B CA 1
ATOM 3600 C C . TYR B 1 81 ? 10.953 5.207 10.383 1 97.69 81 TYR B C 1
ATOM 3602 O O . TYR B 1 81 ? 10.828 6.074 11.25 1 97.69 81 TYR B O 1
ATOM 3610 N N . LEU B 1 82 ? 10.375 4.086 10.438 1 98.06 82 LEU B N 1
ATOM 3611 C CA . LEU B 1 82 ? 9.641 3.623 11.609 1 98.06 82 LEU B CA 1
ATOM 3612 C C . LEU B 1 82 ? 10.164 2.273 12.086 1 98.06 82 LEU B C 1
ATOM 3614 O O . LEU B 1 82 ? 10.5 1.409 11.273 1 98.06 82 LEU B O 1
ATOM 3618 N N . SER B 1 83 ? 10.273 2.154 13.414 1 97.75 83 SER B N 1
ATOM 3619 C CA . SER B 1 83 ? 10.586 0.855 14 1 97.75 83 SER B CA 1
ATOM 3620 C C . SER B 1 83 ? 9.336 -0.007 14.133 1 97.75 83 SER B C 1
ATOM 3622 O O . SER B 1 83 ? 8.219 0.475 13.93 1 97.75 83 SER B O 1
ATOM 3624 N N . GLN B 1 84 ? 9.516 -1.266 14.484 1 96.62 84 GLN B N 1
ATOM 3625 C CA . GLN B 1 84 ? 8.391 -2.146 14.773 1 96.62 84 GLN B CA 1
ATOM 3626 C C . GLN B 1 84 ? 7.535 -1.591 15.906 1 96.62 84 GLN B C 1
ATOM 3628 O O . GLN B 1 84 ? 6.305 -1.648 15.852 1 96.62 84 GLN B O 1
ATOM 3633 N N . GLU B 1 85 ? 8.203 -1.082 16.844 1 96.44 85 GLU B N 1
ATOM 3634 C CA . GLU B 1 85 ? 7.5 -0.52 18 1 96.44 85 GLU B CA 1
ATOM 3635 C C . GLU B 1 85 ? 6.691 0.712 17.594 1 96.44 85 GLU B C 1
ATOM 3637 O O . GLU B 1 85 ? 5.547 0.877 18.031 1 96.44 85 GLU B O 1
ATOM 3642 N N . ASP B 1 86 ? 7.305 1.598 16.781 1 97.25 86 ASP B N 1
ATOM 3643 C CA . ASP B 1 86 ? 6.605 2.783 16.297 1 97.25 86 ASP B CA 1
ATOM 3644 C C . ASP B 1 86 ? 5.328 2.402 15.547 1 97.25 86 ASP B C 1
ATOM 3646 O O . ASP B 1 86 ? 4.27 2.99 15.773 1 97.25 86 ASP B O 1
ATOM 3650 N N . LEU B 1 87 ? 5.492 1.405 14.719 1 96.38 87 LEU B N 1
ATOM 3651 C CA . LEU B 1 87 ? 4.375 0.962 13.898 1 96.38 87 LEU B CA 1
ATOM 3652 C C . LEU B 1 87 ? 3.25 0.397 14.758 1 96.38 87 LEU B C 1
ATOM 3654 O O . LEU B 1 87 ? 2.078 0.721 14.555 1 96.38 87 LEU B O 1
ATOM 3658 N N . HIS B 1 88 ? 3.6 -0.388 15.68 1 95.62 88 HIS B N 1
ATOM 3659 C CA . HIS B 1 88 ? 2.615 -0.974 16.578 1 95.62 88 HIS B CA 1
ATOM 3660 C C . HIS B 1 88 ? 1.902 0.102 17.391 1 95.62 88 HIS B C 1
ATOM 3662 O O . HIS B 1 88 ? 0.671 0.12 17.469 1 95.62 88 HIS B O 1
ATOM 3668 N N . TYR B 1 89 ? 2.656 0.98 17.953 1 97.06 89 TYR B N 1
ATOM 3669 C CA . TYR B 1 89 ? 2.084 2.039 18.781 1 97.06 89 TYR B CA 1
ATOM 3670 C C . TYR B 1 89 ? 1.145 2.918 17.953 1 97.06 89 TYR B C 1
ATOM 3672 O O . TYR B 1 89 ? 0.007 3.17 18.359 1 97.06 89 TYR B O 1
ATOM 3680 N N . GLN B 1 90 ? 1.617 3.352 16.844 1 96.94 90 GLN B N 1
ATOM 3681 C CA . GLN B 1 90 ? 0.84 4.246 15.992 1 96.94 90 GLN B CA 1
ATOM 3682 C C . GLN B 1 90 ? -0.485 3.607 15.586 1 96.94 90 GLN B C 1
ATOM 3684 O O . GLN B 1 90 ? -1.535 4.25 15.648 1 96.94 90 GLN B O 1
ATOM 3689 N N . ALA B 1 91 ? -0.397 2.369 15.188 1 96.38 91 ALA B N 1
ATOM 3690 C CA . ALA B 1 91 ? -1.6 1.664 14.75 1 96.38 91 ALA B CA 1
ATOM 3691 C C . ALA B 1 91 ? -2.605 1.541 15.891 1 96.38 91 ALA B C 1
ATOM 3693 O O . ALA B 1 91 ? -3.797 1.802 15.703 1 96.38 91 ALA B O 1
ATOM 3694 N N . GLU B 1 92 ? -2.109 1.193 17.047 1 96.81 92 GLU B N 1
ATOM 3695 C CA . GLU B 1 92 ? -2.992 1.023 18.203 1 96.81 92 GLU B CA 1
ATOM 3696 C C . GLU B 1 92 ? -3.57 2.361 18.656 1 96.81 92 GLU B C 1
ATOM 3698 O O . GLU B 1 92 ? -4.762 2.457 18.969 1 96.81 92 GLU B O 1
ATOM 3703 N N . ALA B 1 93 ? -2.719 3.34 18.672 1 96.88 93 ALA B N 1
ATOM 3704 C CA . ALA B 1 93 ? -3.137 4.668 19.109 1 96.88 93 ALA B CA 1
ATOM 3705 C C . ALA B 1 93 ? -4.215 5.238 18.188 1 96.88 93 ALA B C 1
ATOM 3707 O O . ALA B 1 93 ? -5.262 5.691 18.656 1 96.88 93 ALA B O 1
ATOM 3708 N N . LEU B 1 94 ? -4.008 5.156 16.969 1 97.38 94 LEU B N 1
ATOM 3709 C CA . LEU B 1 94 ? -4.965 5.695 16 1 97.38 94 LEU B CA 1
ATOM 3710 C C . LEU B 1 94 ? -6.219 4.828 15.938 1 97.38 94 LEU B C 1
ATOM 3712 O O . LEU B 1 94 ? -7.316 5.34 15.711 1 97.38 94 LEU B O 1
ATOM 3716 N N . ALA B 1 95 ? -6.043 3.533 16.125 1 97.75 95 ALA B N 1
ATOM 3717 C CA . ALA B 1 95 ? -7.211 2.662 16.188 1 97.75 95 ALA B CA 1
ATOM 3718 C C . ALA B 1 95 ? -8.133 3.076 17.344 1 97.75 95 ALA B C 1
ATOM 3720 O O . ALA B 1 95 ? -9.352 3.094 17.188 1 97.75 95 ALA B O 1
ATOM 3721 N N . ALA B 1 96 ? -7.527 3.377 18.484 1 96.56 96 ALA B N 1
ATOM 3722 C CA . ALA B 1 96 ? -8.312 3.832 19.625 1 96.56 96 ALA B CA 1
ATOM 3723 C C . ALA B 1 96 ? -9.078 5.109 19.281 1 96.56 96 ALA B C 1
ATOM 3725 O O . ALA B 1 96 ? -10.25 5.25 19.641 1 96.56 96 ALA B O 1
ATOM 3726 N N . HIS B 1 97 ? -8.422 5.988 18.609 1 95.94 97 HIS B N 1
ATOM 3727 C CA . HIS B 1 97 ? -9.047 7.227 18.172 1 95.94 97 HIS B CA 1
ATOM 3728 C C . HIS B 1 97 ? -10.25 6.949 17.266 1 95.94 97 HIS B C 1
ATOM 3730 O O . HIS B 1 97 ? -11.336 7.48 17.5 1 95.94 97 HIS B O 1
ATOM 3736 N N . TYR B 1 98 ? -10.117 6.098 16.328 1 97.69 98 TYR B N 1
ATOM 3737 C CA . TYR B 1 98 ? -11.188 5.84 15.367 1 97.69 98 TYR B CA 1
ATOM 3738 C C . TYR B 1 98 ? -12.305 5.027 16 1 97.69 98 TYR B C 1
ATOM 3740 O O . TYR B 1 98 ? -13.477 5.195 15.656 1 97.69 98 TYR B O 1
ATOM 3748 N N . ARG B 1 99 ? -12 4.156 16.969 1 97.38 99 ARG B N 1
ATOM 3749 C CA . ARG B 1 99 ? -13.039 3.475 17.734 1 97.38 99 ARG B CA 1
ATOM 3750 C C . ARG B 1 99 ? -13.914 4.477 18.484 1 97.38 99 ARG B C 1
ATOM 3752 O O . ARG B 1 99 ? -15.133 4.332 18.531 1 97.38 99 ARG B O 1
ATOM 3759 N N . ARG B 1 100 ? -13.258 5.496 19.031 1 95.25 100 ARG B N 1
ATOM 3760 C CA . ARG B 1 100 ? -14.008 6.527 19.75 1 95.25 100 ARG B CA 1
ATOM 3761 C C . ARG B 1 100 ? -14.922 7.293 18.797 1 95.25 100 ARG B C 1
ATOM 3763 O O . ARG B 1 100 ? -15.969 7.801 19.219 1 95.25 100 ARG B O 1
ATOM 3770 N N . LEU B 1 101 ? -14.523 7.34 17.562 1 95.75 101 LEU B N 1
ATOM 3771 C CA . LEU B 1 101 ? -15.336 8.023 16.562 1 95.75 101 LEU B CA 1
ATOM 3772 C C . LEU B 1 101 ? -16.406 7.094 16.016 1 95.75 101 LEU B C 1
ATOM 3774 O O . LEU B 1 101 ? -17.156 7.473 15.102 1 95.75 101 LEU B O 1
ATOM 3778 N N . GLY B 1 102 ? -16.469 5.855 16.469 1 96.56 102 GLY B N 1
ATOM 3779 C CA . GLY B 1 102 ? -17.484 4.906 16.062 1 96.56 102 GLY B CA 1
ATOM 3780 C C . GLY B 1 102 ? -17.141 4.148 14.805 1 96.56 102 GLY B C 1
ATOM 3781 O O . GLY B 1 102 ? -18.016 3.549 14.172 1 96.56 102 GLY B O 1
ATOM 3782 N N . LEU B 1 103 ? -15.93 4.16 14.414 1 97.62 103 LEU B N 1
ATOM 3783 C CA . LEU B 1 103 ? -15.516 3.484 13.195 1 97.62 103 LEU B CA 1
ATOM 3784 C C . LEU B 1 103 ? -15.039 2.064 13.492 1 97.62 103 LEU B C 1
ATOM 3786 O O . LEU B 1 103 ? -13.844 1.778 13.422 1 97.62 103 LEU B O 1
ATOM 3790 N N . VAL B 1 104 ? -15.953 1.208 13.727 1 97.62 104 VAL B N 1
ATOM 3791 C CA . VAL B 1 104 ? -15.773 -0.22 13.969 1 97.62 104 VAL B CA 1
ATOM 3792 C C . VAL B 1 104 ? -16.766 -1.015 13.125 1 97.62 104 VAL B C 1
ATOM 3794 O O . VAL B 1 104 ? -17.953 -0.663 13.055 1 97.62 104 VAL B O 1
ATOM 3797 N N . GLY B 1 105 ? -16.234 -2.078 12.477 1 97.88 105 GLY B N 1
ATOM 3798 C CA . GLY B 1 105 ? -17.125 -2.914 11.672 1 97.88 105 GLY B CA 1
ATOM 3799 C C . GLY B 1 105 ? -17.594 -2.232 10.398 1 97.88 105 GLY B C 1
ATOM 3800 O O . GLY B 1 105 ? -18.656 -2.561 9.875 1 97.88 105 GLY B O 1
ATOM 3801 N N . LYS B 1 106 ? -16.875 -1.221 9.977 1 98.56 106 LYS B N 1
ATOM 3802 C CA . LYS B 1 106 ? -17.219 -0.489 8.758 1 98.56 106 LYS B CA 1
ATOM 3803 C C . LYS B 1 106 ? -16.453 -1.034 7.555 1 98.56 106 LYS B C 1
ATOM 3805 O O . LYS B 1 106 ? -15.469 -1.764 7.711 1 98.56 106 LYS B O 1
ATOM 3810 N N . LYS B 1 107 ? -16.984 -0.777 6.387 1 98.75 107 LYS B N 1
ATOM 3811 C CA . LYS B 1 107 ? -16.281 -1.008 5.129 1 98.75 107 LYS B CA 1
ATOM 3812 C C . LYS B 1 107 ? -15.617 0.27 4.633 1 98.75 107 LYS B C 1
ATOM 3814 O O . LYS B 1 107 ? -16.297 1.241 4.289 1 98.75 107 LYS B O 1
ATOM 3819 N N . VAL B 1 108 ? -14.305 0.232 4.562 1 98.88 108 VAL B N 1
ATOM 3820 C CA . VAL B 1 108 ? -13.531 1.444 4.32 1 98.88 108 VAL B CA 1
ATOM 3821 C C . VAL B 1 108 ? -12.789 1.327 2.988 1 98.88 108 VAL B C 1
ATOM 3823 O O . VAL B 1 108 ? -12.094 0.342 2.746 1 98.88 108 VAL B O 1
ATOM 3826 N N . LEU B 1 109 ? -12.969 2.25 2.109 1 98.94 109 LEU B N 1
ATOM 3827 C CA . LEU B 1 109 ? -12.188 2.383 0.881 1 98.94 109 LEU B CA 1
ATOM 3828 C C . LEU B 1 109 ? -11.148 3.49 1.01 1 98.94 109 LEU B C 1
ATOM 3830 O O . LEU B 1 109 ? -11.5 4.652 1.224 1 98.94 109 LEU B O 1
ATOM 3834 N N . VAL B 1 110 ? -9.859 3.148 0.916 1 98.88 110 VAL B N 1
ATOM 3835 C CA . VAL B 1 110 ? -8.781 4.121 1.037 1 98.88 110 VAL B CA 1
ATOM 3836 C C . VAL B 1 110 ? -8.266 4.5 -0.35 1 98.88 110 VAL B C 1
ATOM 3838 O O . VAL B 1 110 ? -7.727 3.66 -1.07 1 98.88 110 VAL B O 1
ATOM 3841 N N . ALA B 1 111 ? -8.375 5.75 -0.659 1 98.69 111 ALA B N 1
ATOM 3842 C CA . ALA B 1 111 ? -7.984 6.227 -1.982 1 98.69 111 ALA B CA 1
ATOM 3843 C C . ALA B 1 111 ? -6.75 7.117 -1.901 1 98.69 111 ALA B C 1
ATOM 3845 O O . ALA B 1 111 ? -6.539 7.977 -2.76 1 98.69 111 ALA B O 1
ATOM 3846 N N . PHE B 1 112 ? -5.926 6.98 -0.863 1 98 112 PHE B N 1
ATOM 3847 C CA . PHE B 1 112 ? -4.578 7.535 -0.782 1 98 112 PHE B CA 1
ATOM 3848 C C . PHE B 1 112 ? -3.553 6.543 -1.318 1 98 112 PHE B C 1
ATOM 3850 O O . PHE B 1 112 ? -3.807 5.34 -1.359 1 98 112 PHE B O 1
ATOM 3857 N N . SER B 1 113 ? -2.443 7.117 -1.72 1 97.19 113 SER B N 1
ATOM 3858 C CA . SER B 1 113 ? -1.4 6.266 -2.287 1 97.19 113 SER B CA 1
ATOM 3859 C C . SER B 1 113 ? -0.726 5.426 -1.21 1 97.19 113 SER B C 1
ATOM 3861 O O . SER B 1 113 ? -0.491 5.902 -0.098 1 97.19 113 SER B O 1
ATOM 3863 N N . TYR B 1 114 ? -0.368 4.18 -1.614 1 97.81 114 TYR B N 1
ATOM 3864 C CA . TYR B 1 114 ? 0.423 3.268 -0.793 1 97.81 114 TYR B CA 1
ATOM 3865 C C . TYR B 1 114 ? 1.852 3.166 -1.313 1 97.81 114 TYR B C 1
ATOM 3867 O O . TYR B 1 114 ? 2.664 2.416 -0.77 1 97.81 114 TYR B O 1
ATOM 3875 N N . HIS B 1 115 ? 2.182 3.93 -2.418 1 97.94 115 HIS B N 1
ATOM 3876 C CA . HIS B 1 115 ? 3.498 3.828 -3.037 1 97.94 115 HIS B CA 1
ATOM 3877 C C . HIS B 1 115 ? 4.383 5.004 -2.645 1 97.94 115 HIS B C 1
ATOM 3879 O O . HIS B 1 115 ? 3.996 6.164 -2.811 1 97.94 115 HIS B O 1
ATOM 3885 N N . VAL B 1 116 ? 5.543 4.676 -2.09 1 97.44 116 VAL B N 1
ATOM 3886 C CA . VAL B 1 116 ? 6.598 5.641 -1.793 1 97.44 116 VAL B CA 1
ATOM 3887 C C . VAL B 1 116 ? 6.188 6.504 -0.604 1 97.44 116 VAL B C 1
ATOM 3889 O O . VAL B 1 116 ? 6.969 6.695 0.333 1 97.44 116 VAL B O 1
ATOM 3892 N N . PHE B 1 117 ? 4.871 6.887 -0.52 1 94.62 117 PHE B N 1
ATOM 3893 C CA . PHE B 1 117 ? 4.359 7.805 0.489 1 94.62 117 PHE B CA 1
ATOM 3894 C C . PHE B 1 117 ? 3.658 7.047 1.608 1 94.62 117 PHE B C 1
ATOM 3896 O O . PHE B 1 117 ? 3.289 5.883 1.439 1 94.62 117 PHE B O 1
ATOM 3903 N N . ALA B 1 118 ? 3.4 7.793 2.682 1 95 118 ALA B N 1
ATOM 3904 C CA . ALA B 1 118 ? 2.867 7.137 3.873 1 95 118 ALA B CA 1
ATOM 3905 C C . ALA B 1 118 ? 1.354 7.309 3.961 1 95 118 ALA B C 1
ATOM 3907 O O . ALA B 1 118 ? 0.696 6.66 4.777 1 95 118 ALA B O 1
ATOM 3908 N N . GLY B 1 119 ? 0.781 8.109 3.127 1 94.31 119 GLY B N 1
ATOM 3909 C CA . GLY B 1 119 ? -0.586 8.57 3.311 1 94.31 119 GLY B CA 1
ATOM 3910 C C . GLY B 1 119 ? -1.579 7.438 3.496 1 94.31 119 GLY B C 1
ATOM 3911 O O . GLY B 1 119 ? -2.277 7.379 4.508 1 94.31 119 GLY B O 1
ATOM 3912 N N . GLY B 1 120 ? -1.637 6.523 2.535 1 97.06 120 GLY B N 1
ATOM 3913 C CA . GLY B 1 120 ? -2.562 5.406 2.613 1 97.06 120 GLY B CA 1
ATOM 3914 C C . GLY B 1 120 ? -2.307 4.5 3.803 1 97.06 120 GLY B C 1
ATOM 3915 O O . GLY B 1 120 ? -3.246 4.02 4.441 1 97.06 120 GLY B O 1
ATOM 3916 N N . TRP B 1 121 ? -1.098 4.336 4.18 1 97.12 121 TRP B N 1
ATOM 3917 C CA . TRP B 1 121 ? -0.675 3.436 5.246 1 97.12 121 TRP B CA 1
ATOM 3918 C C . TRP B 1 121 ? -1.164 3.93 6.602 1 97.12 121 TRP B C 1
ATOM 3920 O O . TRP B 1 121 ? -1.614 3.139 7.434 1 97.12 121 TRP B O 1
ATOM 3930 N N . LEU B 1 122 ? -1.105 5.223 6.824 1 95.94 122 LEU B N 1
ATOM 3931 C CA . LEU B 1 122 ? -1.474 5.809 8.109 1 95.94 122 LEU B CA 1
ATOM 3932 C C . LEU B 1 122 ? -2.932 5.512 8.445 1 95.94 122 LEU B C 1
ATOM 3934 O O . LEU B 1 122 ? -3.244 5.09 9.555 1 95.94 122 LEU B O 1
ATOM 3938 N N . PHE B 1 123 ? -3.773 5.668 7.469 1 97.81 123 PHE B N 1
ATOM 3939 C CA . PHE B 1 123 ? -5.195 5.41 7.68 1 97.81 123 PHE B CA 1
ATOM 3940 C C . PHE B 1 123 ? -5.477 3.912 7.695 1 97.81 123 PHE B C 1
ATOM 3942 O O . PHE B 1 123 ? -6.203 3.422 8.562 1 97.81 123 PHE B O 1
ATOM 3949 N N . HIS B 1 124 ? -4.879 3.207 6.781 1 98.12 124 HIS B N 1
ATOM 3950 C CA . HIS B 1 124 ? -5.133 1.782 6.605 1 98.12 124 HIS B CA 1
ATOM 3951 C C . HIS B 1 124 ? -4.859 1.011 7.891 1 98.12 124 HIS B C 1
ATOM 3953 O O . HIS B 1 124 ? -5.727 0.281 8.375 1 98.12 124 HIS B O 1
ATOM 3959 N N . GLN B 1 125 ? -3.678 1.143 8.445 1 96.88 125 GLN B N 1
ATOM 3960 C CA . GLN B 1 125 ? -3.275 0.36 9.609 1 96.88 125 GLN B CA 1
ATOM 3961 C C . GLN B 1 125 ? -4.172 0.654 10.805 1 96.88 125 GLN B C 1
ATOM 3963 O O . GLN B 1 125 ? -4.547 -0.257 11.547 1 96.88 125 GLN B O 1
ATOM 3968 N N . ALA B 1 126 ? -4.508 1.938 10.938 1 97.56 126 ALA B N 1
ATOM 3969 C CA . ALA B 1 126 ? -5.336 2.354 12.062 1 97.56 126 ALA B CA 1
ATOM 3970 C C . ALA B 1 126 ? -6.75 1.797 11.945 1 97.56 126 ALA B C 1
ATOM 3972 O O . ALA B 1 126 ? -7.285 1.226 12.898 1 97.56 126 ALA B O 1
ATOM 3973 N N . LEU B 1 127 ? -7.34 1.955 10.781 1 98.56 127 LEU B N 1
ATOM 3974 C CA . LEU B 1 127 ? -8.727 1.556 10.57 1 98.56 127 LEU B CA 1
ATOM 3975 C C . LEU B 1 127 ? -8.859 0.036 10.539 1 98.56 127 LEU B C 1
ATOM 3977 O O . LEU B 1 127 ? -9.859 -0.515 11 1 98.56 127 LEU B O 1
ATOM 3981 N N . TRP B 1 128 ? -7.824 -0.579 9.977 1 97.88 128 TRP B N 1
ATOM 3982 C CA . TRP B 1 128 ? -7.762 -2.037 10.023 1 97.88 128 TRP B CA 1
ATOM 3983 C C . TRP B 1 128 ? -7.707 -2.533 11.461 1 97.88 128 TRP B C 1
ATOM 3985 O O . TRP B 1 128 ? -8.484 -3.41 11.852 1 97.88 128 TRP B O 1
ATOM 3995 N N . ARG B 1 129 ? -6.809 -1.982 12.289 1 96.94 129 ARG B N 1
ATOM 3996 C CA . ARG B 1 129 ? -6.633 -2.365 13.688 1 96.94 129 ARG B CA 1
ATOM 3997 C C . ARG B 1 129 ? -7.891 -2.07 14.5 1 96.94 129 ARG B C 1
ATOM 3999 O O . ARG B 1 129 ? -8.18 -2.766 15.477 1 96.94 129 ARG B O 1
ATOM 4006 N N . ALA B 1 130 ? -8.648 -1.104 14.078 1 97.81 130 ALA B N 1
ATOM 4007 C CA . ALA B 1 130 ? -9.867 -0.726 14.781 1 97.81 130 ALA B CA 1
ATOM 4008 C C . ALA B 1 130 ? -10.977 -1.743 14.531 1 97.81 130 ALA B C 1
ATOM 4010 O O . ALA B 1 130 ? -12.031 -1.69 15.172 1 97.81 130 ALA B O 1
ATOM 4011 N N . GLY B 1 131 ? -10.789 -2.674 13.594 1 97.5 131 GLY B N 1
ATOM 4012 C CA . GLY B 1 131 ? -11.75 -3.746 13.391 1 97.5 131 GLY B CA 1
ATOM 4013 C C . GLY B 1 131 ? -12.602 -3.561 12.148 1 97.5 131 GLY B C 1
ATOM 4014 O O . GLY B 1 131 ? -13.711 -4.094 12.07 1 97.5 131 GLY B O 1
ATOM 4015 N N . ASN B 1 132 ? -12.109 -2.783 11.18 1 98.69 132 ASN B N 1
ATOM 4016 C CA . ASN B 1 132 ? -12.852 -2.516 9.953 1 98.69 132 ASN B CA 1
ATOM 4017 C C . ASN B 1 132 ? -12.352 -3.373 8.797 1 98.69 132 ASN B C 1
ATOM 4019 O O . ASN B 1 132 ? -11.266 -3.943 8.867 1 98.69 132 ASN B O 1
ATOM 4023 N N . LEU B 1 133 ? -13.203 -3.537 7.75 1 98.75 133 LEU B N 1
ATOM 4024 C CA . LEU B 1 133 ? -12.75 -3.988 6.438 1 98.75 133 LEU B CA 1
ATOM 4025 C C . LEU B 1 133 ? -12.125 -2.838 5.656 1 98.75 133 LEU B C 1
ATOM 4027 O O . LEU B 1 133 ? -12.734 -1.774 5.516 1 98.75 133 LEU B O 1
ATOM 4031 N N . VAL B 1 134 ? -10.914 -3.029 5.176 1 98.88 134 VAL B N 1
ATOM 4032 C CA . VAL B 1 134 ? -10.25 -1.964 4.438 1 98.88 134 VAL B CA 1
ATOM 4033 C C . VAL B 1 134 ? -9.914 -2.443 3.027 1 98.88 134 VAL B C 1
ATOM 4035 O O . VAL B 1 134 ? -9.469 -3.578 2.838 1 98.88 134 VAL B O 1
ATOM 4038 N N . PHE B 1 135 ? -10.234 -1.635 2.033 1 98.81 135 PHE B N 1
ATOM 4039 C CA . PHE B 1 135 ? -9.883 -1.837 0.631 1 98.81 135 PHE B CA 1
ATOM 4040 C C . PHE B 1 135 ? -8.891 -0.783 0.161 1 98.81 135 PHE B C 1
ATOM 4042 O O . PHE B 1 135 ? -9.242 0.39 0.021 1 98.81 135 PHE B O 1
ATOM 4049 N N . PRO B 1 136 ? -7.613 -1.229 -0.115 1 98.62 136 PRO B N 1
ATOM 4050 C CA . PRO B 1 136 ? -6.602 -0.281 -0.59 1 98.62 136 PRO B CA 1
ATOM 4051 C C . PRO B 1 136 ? -6.738 0.029 -2.078 1 98.62 136 PRO B C 1
ATOM 4053 O O . PRO B 1 136 ? -5.996 -0.521 -2.896 1 98.62 136 PRO B O 1
ATOM 4056 N N . HIS B 1 137 ? -7.582 0.948 -2.4 1 98.56 137 HIS B N 1
ATOM 4057 C CA . HIS B 1 137 ? -7.848 1.296 -3.793 1 98.56 137 HIS B CA 1
ATOM 4058 C C . HIS B 1 137 ? -6.68 2.062 -4.402 1 98.56 137 HIS B C 1
ATOM 4060 O O . HIS B 1 137 ? -6.277 1.791 -5.535 1 98.56 137 HIS B O 1
ATOM 4066 N N . GLY B 1 138 ? -6.145 3.002 -3.662 1 97.88 138 GLY B N 1
ATOM 4067 C CA . GLY B 1 138 ? -5.16 3.908 -4.23 1 97.88 138 GLY B CA 1
ATOM 4068 C C . GLY B 1 138 ? -5.785 5.098 -4.938 1 97.88 138 GLY B C 1
ATOM 4069 O O . GLY B 1 138 ? -7.008 5.172 -5.082 1 97.88 138 GLY B O 1
ATOM 4070 N N . PRO B 1 139 ? -4.965 6.02 -5.312 1 96.06 139 PRO B N 1
ATOM 4071 C CA . PRO B 1 139 ? -5.477 7.262 -5.895 1 96.06 139 PRO B CA 1
ATOM 4072 C C . PRO B 1 139 ? -5.988 7.078 -7.32 1 96.06 139 PRO B C 1
ATOM 4074 O O . PRO B 1 139 ? -5.695 6.066 -7.961 1 96.06 139 PRO B O 1
ATOM 4077 N N . GLY B 1 140 ? -6.832 8.023 -7.699 1 92.88 140 GLY B N 1
ATOM 4078 C CA . GLY B 1 140 ? -7.297 8.102 -9.078 1 92.88 140 GLY B CA 1
ATOM 4079 C C . GLY B 1 140 ? -8.508 7.23 -9.344 1 92.88 140 GLY B C 1
ATOM 4080 O O . GLY B 1 140 ? -9.125 6.703 -8.414 1 92.88 140 GLY B O 1
ATOM 4081 N N . GLU B 1 141 ? -9.023 7.297 -10.539 1 96 141 GLU B N 1
ATOM 4082 C CA . GLU B 1 141 ? -10.133 6.492 -11.055 1 96 141 GLU B CA 1
ATOM 4083 C C . GLU B 1 141 ? -11.406 6.727 -10.242 1 96 141 GLU B C 1
ATOM 4085 O O . GLU B 1 141 ? -11.992 5.781 -9.711 1 96 141 GLU B O 1
ATOM 4090 N N . ALA B 1 142 ? -11.859 7.941 -10.25 1 98.44 142 ALA B N 1
ATOM 4091 C CA . ALA B 1 142 ? -13.039 8.344 -9.484 1 98.44 142 ALA B CA 1
ATOM 4092 C C . ALA B 1 142 ? -14.25 7.496 -9.852 1 98.44 142 ALA B C 1
ATOM 4094 O O . ALA B 1 142 ? -15.031 7.113 -8.984 1 98.44 142 ALA B O 1
ATOM 4095 N N . LYS B 1 143 ? -14.375 7.227 -11.148 1 98.25 143 LYS B N 1
ATOM 4096 C CA . LYS B 1 143 ? -15.5 6.418 -11.602 1 98.25 143 LYS B CA 1
ATOM 4097 C C . LYS B 1 143 ? -15.453 5.02 -10.992 1 98.25 143 LYS B C 1
ATOM 4099 O O . LYS B 1 143 ? -16.484 4.488 -10.555 1 98.25 143 LYS B O 1
ATOM 4104 N N . ARG B 1 144 ? -14.281 4.406 -10.953 1 97.44 144 ARG B N 1
ATOM 4105 C CA . ARG B 1 144 ? -14.141 3.09 -10.344 1 97.44 144 ARG B CA 1
ATOM 4106 C C . ARG B 1 144 ? -14.508 3.131 -8.859 1 97.44 144 ARG B C 1
ATOM 4108 O O . ARG B 1 144 ? -15.188 2.236 -8.359 1 97.44 144 ARG B O 1
ATOM 4115 N N . VAL B 1 145 ? -14.039 4.156 -8.219 1 98.62 145 VAL B N 1
ATOM 4116 C CA . VAL B 1 145 ? -14.336 4.305 -6.793 1 98.62 145 VAL B CA 1
ATOM 4117 C C . VAL B 1 145 ? -15.844 4.387 -6.582 1 98.62 145 VAL B C 1
ATOM 4119 O O . VAL B 1 145 ? -16.391 3.742 -5.684 1 98.62 145 VAL B O 1
ATOM 4122 N N . ALA B 1 146 ? -16.5 5.188 -7.41 1 98.62 146 ALA B N 1
ATOM 4123 C CA . ALA B 1 146 ? -17.953 5.324 -7.324 1 98.62 146 ALA B CA 1
ATOM 4124 C C . ALA B 1 146 ? -18.656 3.982 -7.527 1 98.62 146 ALA B C 1
ATOM 4126 O O . ALA B 1 146 ? -19.516 3.602 -6.742 1 98.62 146 ALA B O 1
ATOM 4127 N N . GLU B 1 147 ? -18.203 3.27 -8.523 1 97.12 147 GLU B N 1
ATOM 4128 C CA . GLU B 1 147 ? -18.797 1.98 -8.852 1 97.12 147 GLU B CA 1
ATOM 4129 C C . GLU B 1 147 ? -18.578 0.964 -7.734 1 97.12 147 GLU B C 1
ATOM 4131 O O . GLU B 1 147 ? -19.5 0.24 -7.355 1 97.12 147 GLU B O 1
ATOM 4136 N N . LEU B 1 148 ? -17.406 0.901 -7.242 1 97.31 148 LEU B N 1
ATOM 4137 C CA . LEU B 1 148 ? -17.078 -0.032 -6.168 1 97.31 148 LEU B CA 1
ATOM 4138 C C . LEU B 1 148 ? -17.844 0.316 -4.895 1 97.31 148 LEU B C 1
ATOM 4140 O O . LEU B 1 148 ? -18.281 -0.576 -4.168 1 97.31 148 LEU B O 1
ATOM 4144 N N . GLY B 1 149 ? -17.891 1.626 -4.637 1 97.62 149 GLY B N 1
ATOM 4145 C CA . GLY B 1 149 ? -18.641 2.072 -3.477 1 97.62 149 GLY B CA 1
ATOM 4146 C C . GLY B 1 149 ? -20.062 1.547 -3.451 1 97.62 149 GLY B C 1
ATOM 4147 O O . GLY B 1 149 ? -20.531 1.059 -2.422 1 97.62 149 GLY B O 1
ATOM 4148 N N . GLU B 1 150 ? -20.672 1.672 -4.555 1 96.38 150 GLU B N 1
ATOM 4149 C CA . GLU B 1 150 ? -22.047 1.212 -4.684 1 96.38 150 GLU B CA 1
ATOM 4150 C C . GLU B 1 150 ? -22.125 -0.312 -4.652 1 96.38 150 GLU B C 1
ATOM 4152 O O . GLU B 1 150 ? -22.938 -0.881 -3.916 1 96.38 150 GLU B O 1
ATOM 4157 N N . ARG B 1 151 ? -21.312 -0.995 -5.367 1 95.81 151 ARG B N 1
ATOM 4158 C CA . ARG B 1 151 ? -21.359 -2.441 -5.551 1 95.81 151 ARG B CA 1
ATOM 4159 C C . ARG B 1 151 ? -21.125 -3.17 -4.23 1 95.81 151 ARG B C 1
ATOM 4161 O O . ARG B 1 151 ? -21.828 -4.133 -3.916 1 95.81 151 ARG B O 1
ATOM 4168 N N . TYR B 1 152 ? -20.172 -2.676 -3.445 1 97.25 152 TYR B N 1
ATOM 4169 C CA . TYR B 1 152 ? -19.781 -3.42 -2.254 1 97.25 152 TYR B CA 1
ATOM 4170 C C . TYR B 1 152 ? -20.312 -2.754 -0.993 1 97.25 152 TYR B C 1
ATOM 4172 O O . TYR B 1 152 ? -20.188 -3.299 0.107 1 97.25 152 TYR B O 1
ATOM 4180 N N . GLY B 1 153 ? -20.891 -1.552 -1.15 1 97.44 153 GLY B N 1
ATOM 4181 C CA . GLY B 1 153 ? -21.531 -0.891 -0.025 1 97.44 153 GLY B CA 1
ATOM 4182 C C . GLY B 1 153 ? -20.547 -0.312 0.97 1 97.44 153 GLY B C 1
ATOM 4183 O O . GLY B 1 153 ? -20.688 -0.499 2.18 1 97.44 153 GLY B O 1
ATOM 4184 N N . PHE B 1 154 ? -19.562 0.373 0.5 1 98.5 154 PHE B N 1
ATOM 4185 C CA . PHE B 1 154 ? -18.562 0.98 1.381 1 98.5 154 PHE B CA 1
ATOM 4186 C C . PHE B 1 154 ? -19.188 2.096 2.211 1 98.5 154 PHE B C 1
ATOM 4188 O O . PHE B 1 154 ? -20 2.869 1.706 1 98.5 154 PHE B O 1
ATOM 4195 N N . ASP B 1 155 ? -18.766 2.186 3.482 1 98.44 155 ASP B N 1
ATOM 4196 C CA . ASP B 1 155 ? -19.281 3.162 4.434 1 98.44 155 ASP B CA 1
ATOM 4197 C C . ASP B 1 155 ? -18.422 4.426 4.449 1 98.44 155 ASP B C 1
ATOM 4199 O O . ASP B 1 155 ? -18.938 5.52 4.707 1 98.44 155 ASP B O 1
ATOM 4203 N N . VAL B 1 156 ? -17.188 4.25 4.297 1 98.81 156 VAL B N 1
ATOM 4204 C CA . VAL B 1 156 ? -16.219 5.309 4.543 1 98.81 156 VAL B CA 1
ATOM 4205 C C . VAL B 1 156 ? -15.297 5.457 3.336 1 98.81 156 VAL B C 1
ATOM 4207 O O . VAL B 1 156 ? -14.758 4.469 2.828 1 98.81 156 VAL B O 1
ATOM 4210 N N . LEU B 1 157 ? -15.156 6.609 2.844 1 98.88 157 LEU B N 1
ATOM 4211 C CA . LEU B 1 157 ? -14.141 6.977 1.862 1 98.88 157 LEU B CA 1
ATOM 4212 C C . LEU B 1 157 ? -13.008 7.766 2.516 1 98.88 157 LEU B C 1
ATOM 4214 O O . LEU B 1 157 ? -13.258 8.711 3.268 1 98.88 157 LEU B O 1
ATOM 4218 N N . VAL B 1 158 ? -11.789 7.355 2.334 1 98.88 158 VAL B N 1
ATOM 4219 C CA . VAL B 1 158 ? -10.609 8.047 2.842 1 98.88 158 VAL B CA 1
ATOM 4220 C C . VAL B 1 158 ? -9.82 8.648 1.681 1 98.88 158 VAL B C 1
ATOM 4222 O O . VAL B 1 158 ? -9.25 7.922 0.867 1 98.88 158 VAL B O 1
ATOM 4225 N N . THR B 1 159 ? -9.805 9.945 1.593 1 98.56 159 THR B N 1
ATOM 4226 C CA . THR B 1 159 ? -9.109 10.602 0.493 1 98.56 159 THR B CA 1
ATOM 4227 C C . THR B 1 159 ? -9.039 12.109 0.726 1 98.56 159 THR B C 1
ATOM 4229 O O . THR B 1 159 ? -9.5 12.609 1.756 1 98.56 159 THR B O 1
ATOM 4232 N N . ASN B 1 160 ? -8.352 12.773 -0.107 1 97.25 160 ASN B N 1
ATOM 4233 C CA . ASN B 1 160 ? -8.406 14.234 -0.037 1 97.25 160 ASN B CA 1
ATOM 4234 C C . ASN B 1 160 ? -9.75 14.773 -0.513 1 97.25 160 ASN B C 1
ATOM 4236 O O . ASN B 1 160 ? -10.422 14.141 -1.332 1 97.25 160 ASN B O 1
ATOM 4240 N N . PRO B 1 161 ? -10.164 15.945 -0.042 1 96.19 161 PRO B N 1
ATOM 4241 C CA . PRO B 1 161 ? -11.492 16.469 -0.357 1 96.19 161 PRO B CA 1
ATOM 4242 C C . PRO B 1 161 ? -11.688 16.719 -1.85 1 96.19 161 PRO B C 1
ATOM 4244 O O . PRO B 1 161 ? -12.773 16.484 -2.381 1 96.19 161 PRO B O 1
ATOM 4247 N N . SER B 1 162 ? -10.695 17.203 -2.57 1 94.19 162 SER B N 1
ATOM 4248 C CA . SER B 1 162 ? -10.836 17.484 -3.998 1 94.19 162 SER B CA 1
ATOM 4249 C C . SER B 1 162 ? -11.156 16.203 -4.773 1 94.19 162 SER B C 1
ATOM 4251 O O . SER B 1 162 ? -11.969 16.234 -5.703 1 94.19 162 SER B O 1
ATOM 4253 N N . PHE B 1 163 ? -10.539 15.086 -4.426 1 98.06 163 PHE B N 1
ATOM 4254 C CA . PHE B 1 163 ? -10.828 13.82 -5.094 1 98.06 163 PHE B CA 1
ATOM 4255 C C . PHE B 1 163 ? -12.203 13.305 -4.699 1 98.06 163 PHE B C 1
ATOM 4257 O O . PHE B 1 163 ? -12.906 12.711 -5.516 1 98.06 163 PHE B O 1
ATOM 4264 N N . ALA B 1 164 ? -12.57 13.5 -3.451 1 98.31 164 ALA B N 1
ATOM 4265 C CA . ALA B 1 164 ? -13.906 13.109 -3.014 1 98.31 164 ALA B CA 1
ATOM 4266 C C . ALA B 1 164 ? -14.977 13.781 -3.871 1 98.31 164 ALA B C 1
ATOM 4268 O O . ALA B 1 164 ? -15.984 13.156 -4.211 1 98.31 164 ALA B O 1
ATOM 4269 N N . LEU B 1 165 ? -14.766 15.008 -4.203 1 96.69 165 LEU B N 1
ATOM 4270 C CA . LEU B 1 165 ? -15.703 15.719 -5.066 1 96.69 165 LEU B CA 1
ATOM 4271 C C . LEU B 1 165 ? -15.781 15.062 -6.441 1 96.69 165 LEU B C 1
ATOM 4273 O O . LEU B 1 165 ? -16.875 14.938 -7.008 1 96.69 165 LEU B O 1
ATOM 4277 N N . LYS B 1 166 ? -14.641 14.68 -6.973 1 97.94 166 LYS B N 1
ATOM 4278 C CA . LYS B 1 166 ? -14.625 13.992 -8.258 1 97.94 166 LYS B CA 1
ATOM 4279 C C . LYS B 1 166 ? -15.383 12.672 -8.18 1 97.94 166 LYS B C 1
ATOM 4281 O O . LYS B 1 166 ? -16.094 12.297 -9.125 1 97.94 166 LYS B O 1
ATOM 4286 N N . VAL B 1 167 ? -15.203 11.938 -7.102 1 98.75 167 VAL B N 1
ATOM 4287 C CA . VAL B 1 167 ? -15.922 10.688 -6.887 1 98.75 167 VAL B CA 1
ATOM 4288 C C . VAL B 1 167 ? -17.422 10.953 -6.863 1 98.75 167 VAL B C 1
ATOM 4290 O O . VAL B 1 167 ? -18.203 10.219 -7.477 1 98.75 167 VAL B O 1
ATOM 4293 N N . ALA B 1 168 ? -17.812 12 -6.195 1 98.5 168 ALA B N 1
ATOM 4294 C CA . ALA B 1 168 ? -19.234 12.367 -6.117 1 98.5 168 ALA B CA 1
ATOM 4295 C C . ALA B 1 168 ? -19.781 12.719 -7.5 1 98.5 168 ALA B C 1
ATOM 4297 O O . ALA B 1 168 ? -20.906 12.328 -7.844 1 98.5 168 ALA B O 1
ATOM 4298 N N . GLN B 1 169 ? -19 13.445 -8.211 1 97.88 169 GLN B N 1
ATOM 4299 C CA . GLN B 1 169 ? -19.391 13.836 -9.555 1 97.88 169 GLN B CA 1
ATOM 4300 C C . GLN B 1 169 ? -19.562 12.617 -10.461 1 97.88 169 GLN B C 1
ATOM 4302 O O . GLN B 1 169 ? -20.375 12.633 -11.383 1 97.88 169 GLN B O 1
ATOM 4307 N N . ALA B 1 170 ? -18.812 11.609 -10.164 1 98.38 170 ALA B N 1
ATOM 4308 C CA . ALA B 1 170 ? -18.906 10.367 -10.922 1 98.38 170 ALA B CA 1
ATOM 4309 C C . ALA B 1 170 ? -20.062 9.5 -10.43 1 98.38 170 ALA B C 1
ATOM 4311 O O . ALA B 1 170 ? -20.25 8.375 -10.906 1 98.38 170 ALA B O 1
ATOM 4312 N N . GLY B 1 171 ? -20.766 10 -9.477 1 98.19 171 GLY B N 1
ATOM 4313 C CA . GLY B 1 171 ? -21.953 9.305 -8.992 1 98.19 171 GLY B CA 1
ATOM 4314 C C . GLY B 1 171 ? -21.734 8.602 -7.664 1 98.19 171 GLY B C 1
ATOM 4315 O O . GLY B 1 171 ? -22.625 7.902 -7.172 1 98.19 171 GLY B O 1
ATOM 4316 N N . GLY B 1 172 ? -20.578 8.773 -7.117 1 98.44 172 GLY B N 1
ATOM 4317 C CA . GLY B 1 172 ? -20.266 8.109 -5.859 1 98.44 172 GLY B CA 1
ATOM 4318 C C . GLY B 1 172 ? -20.969 8.742 -4.668 1 98.44 172 GLY B C 1
ATOM 4319 O O . GLY B 1 172 ? -21.094 9.961 -4.598 1 98.44 172 GLY B O 1
ATOM 4320 N N . ARG B 1 173 ? -21.438 7.93 -3.775 1 98.31 173 ARG B N 1
ATOM 4321 C CA . ARG B 1 173 ? -22.016 8.344 -2.504 1 98.31 173 ARG B CA 1
ATOM 4322 C C . ARG B 1 173 ? -21.391 7.594 -1.339 1 98.31 173 ARG B C 1
ATOM 4324 O O . ARG B 1 173 ? -21.188 6.379 -1.41 1 98.31 173 ARG B O 1
ATOM 4331 N N . PHE B 1 174 ? -21.016 8.281 -0.362 1 98.62 174 PHE B N 1
ATOM 4332 C CA . PHE B 1 174 ? -20.422 7.707 0.835 1 98.62 174 PHE B CA 1
ATOM 4333 C C . PHE B 1 174 ? -20.969 8.375 2.092 1 98.62 174 PHE B C 1
ATOM 4335 O O . PHE B 1 174 ? -20.953 9.602 2.205 1 98.62 174 PHE B O 1
ATOM 4342 N N . PRO B 1 175 ? -21.391 7.59 3.033 1 98.31 175 PRO B N 1
ATOM 4343 C CA . PRO B 1 175 ? -21.922 8.156 4.277 1 98.31 175 PRO B CA 1
ATOM 4344 C C . PRO B 1 175 ? -20.891 8.984 5.035 1 98.31 175 PRO B C 1
ATOM 4346 O O . PRO B 1 175 ? -21.234 9.945 5.723 1 98.31 175 PRO B O 1
ATOM 4349 N N . LEU B 1 176 ? -19.625 8.617 4.945 1 98.69 176 LEU B N 1
ATOM 4350 C CA . LEU B 1 176 ? -18.578 9.289 5.703 1 98.69 176 LEU B CA 1
ATOM 4351 C C . LEU B 1 176 ? -17.312 9.453 4.859 1 98.69 176 LEU B C 1
ATOM 4353 O O . LEU B 1 176 ? -16.859 8.508 4.215 1 98.69 176 LEU B O 1
ATOM 4357 N N . LEU B 1 177 ? -16.812 10.648 4.824 1 98.69 177 LEU B N 1
ATOM 4358 C CA . LEU B 1 177 ? -15.5 10.961 4.281 1 98.69 177 LEU B CA 1
ATOM 4359 C C . LEU B 1 177 ? -14.516 11.281 5.398 1 98.69 17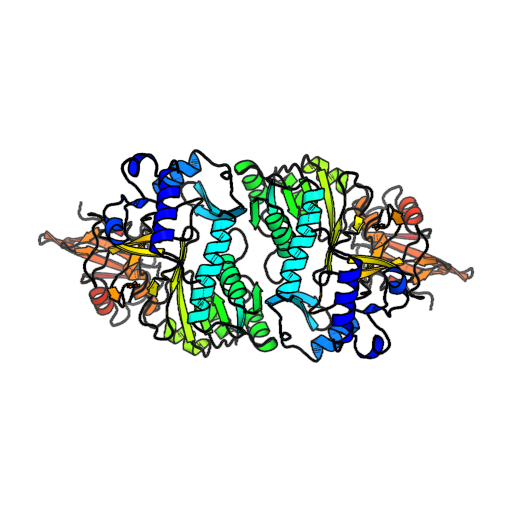7 LEU B C 1
ATOM 4361 O O . LEU B 1 177 ? -14.773 12.148 6.234 1 98.69 177 LEU B O 1
ATOM 4365 N N . LEU B 1 178 ? -13.5 10.508 5.508 1 98.69 178 LEU B N 1
ATOM 4366 C CA . LEU B 1 178 ? -12.32 10.914 6.254 1 98.69 178 LEU B CA 1
ATOM 4367 C C . LEU B 1 178 ? -11.312 11.609 5.344 1 98.69 178 LEU B C 1
ATOM 4369 O O . LEU B 1 178 ? -10.672 10.961 4.508 1 98.69 178 LEU B O 1
ATOM 4373 N N . ALA B 1 179 ? -11.164 12.867 5.539 1 97.88 179 ALA B N 1
ATOM 4374 C CA . ALA B 1 179 ? -10.406 13.695 4.605 1 97.88 179 ALA B CA 1
ATOM 4375 C C . ALA B 1 179 ? -9.047 14.078 5.188 1 97.88 179 ALA B C 1
ATOM 4377 O O . ALA B 1 179 ? -8.914 14.234 6.402 1 97.88 179 ALA B O 1
ATOM 4378 N N . GLY B 1 180 ? -8.047 14.195 4.363 1 95.88 180 GLY B N 1
ATOM 4379 C CA . GLY B 1 180 ? -6.711 14.688 4.68 1 95.88 180 GLY B CA 1
ATOM 4380 C C . GLY B 1 180 ? -5.906 15.055 3.451 1 95.88 180 GLY B C 1
ATOM 4381 O O . GLY B 1 180 ? -6.402 14.969 2.326 1 95.88 180 GLY B O 1
ATOM 4382 N N . GLY B 1 181 ? -4.75 15.555 3.668 1 92.75 181 GLY B N 1
ATOM 4383 C CA . GLY B 1 181 ? -3.795 15.758 2.592 1 92.75 181 GLY B CA 1
ATOM 4384 C C . GLY B 1 181 ? -3.889 17.125 1.959 1 92.75 181 GLY B C 1
ATOM 4385 O O . GLY B 1 181 ? -3.045 17.5 1.142 1 92.75 181 GLY B O 1
ATOM 4386 N N . GLU B 1 182 ? -4.965 17.891 2.191 1 89.75 182 GLU B N 1
ATOM 4387 C CA . GLU B 1 182 ? -5.109 19.266 1.749 1 89.75 182 GLU B CA 1
ATOM 4388 C C . GLU B 1 182 ? -6.031 20.047 2.678 1 89.75 182 GLU B C 1
ATOM 4390 O O . GLU B 1 182 ? -6.809 19.469 3.432 1 89.75 182 GLU B O 1
ATOM 4395 N N . PRO B 1 183 ? -5.91 21.391 2.604 1 88.69 183 PRO B N 1
ATOM 4396 C CA . PRO B 1 183 ? -6.77 22.203 3.463 1 88.69 183 PRO B CA 1
ATOM 4397 C C . PRO B 1 183 ? -8.258 21.906 3.273 1 88.69 183 PRO B C 1
ATOM 4399 O O . PRO B 1 183 ? -8.711 21.734 2.141 1 88.69 183 PRO B O 1
ATOM 4402 N N . PHE B 1 184 ? -8.977 21.828 4.383 1 91.94 184 PHE B N 1
ATOM 4403 C CA . PHE B 1 184 ? -10.391 21.453 4.355 1 91.94 184 PHE B CA 1
ATOM 4404 C C . PHE B 1 184 ? -11.18 22.281 5.367 1 91.94 184 PHE B C 1
ATOM 4406 O O . PHE B 1 184 ? -11.867 23.234 5 1 91.94 184 PHE B O 1
ATOM 4413 N N . THR B 1 185 ? -10.898 22.141 6.578 1 84.81 185 THR B N 1
ATOM 4414 C CA . THR B 1 185 ? -11.516 22.906 7.648 1 84.81 185 THR B CA 1
ATOM 4415 C C . THR B 1 185 ? -11.297 24.406 7.449 1 84.81 185 THR B C 1
ATOM 4417 O O . THR B 1 185 ? -12.172 25.219 7.754 1 84.81 185 THR B O 1
ATOM 4420 N N . SER B 1 186 ? -10.242 24.734 6.863 1 87.94 186 SER B N 1
ATOM 4421 C CA . SER B 1 186 ? -9.812 26.125 6.766 1 87.94 186 SER B CA 1
ATOM 4422 C C . SER B 1 186 ? -10.43 26.812 5.547 1 87.94 186 SER B C 1
ATOM 4424 O O . SER B 1 186 ? -10.289 28.016 5.375 1 87.94 186 SER B O 1
ATOM 4426 N N . VAL B 1 187 ? -11.094 26.094 4.738 1 87.19 187 VAL B N 1
ATOM 4427 C CA . VAL B 1 187 ? -11.641 26.641 3.502 1 87.19 187 VAL B CA 1
ATOM 4428 C C . VAL B 1 187 ? -13.148 26.828 3.637 1 87.19 187 VAL B C 1
ATOM 4430 O O . VAL B 1 187 ? -13.906 25.859 3.562 1 87.19 187 VAL B O 1
ATOM 4433 N N . PRO B 1 188 ? -13.586 28.016 3.732 1 86.31 188 PRO B N 1
ATOM 4434 C CA . PRO B 1 188 ? -15.016 28.266 3.943 1 86.31 188 PRO B CA 1
ATOM 4435 C C . PRO B 1 188 ? -15.891 27.656 2.846 1 86.31 188 PRO B C 1
ATOM 4437 O O . PRO B 1 188 ? -15.594 27.812 1.658 1 86.31 188 PRO B O 1
ATOM 4440 N N . GLY B 1 189 ? -16.891 26.844 3.33 1 90.25 189 GLY B N 1
ATOM 4441 C CA . GLY B 1 189 ? -17.906 26.328 2.422 1 90.25 189 GLY B CA 1
ATOM 4442 C C . GLY B 1 189 ? -17.484 25.047 1.733 1 90.25 189 GLY B C 1
ATOM 4443 O O . GLY B 1 189 ? -18.312 24.375 1.125 1 90.25 189 GLY B O 1
ATOM 4444 N N . PHE B 1 190 ? -16.234 24.75 1.768 1 91.56 190 PHE B N 1
ATOM 4445 C CA . PHE B 1 190 ? -15.734 23.594 1.025 1 91.56 190 PHE B CA 1
ATOM 4446 C C . PHE B 1 190 ? -16.297 22.297 1.593 1 91.56 190 PHE B C 1
ATOM 4448 O O . PHE B 1 190 ? -16.75 21.438 0.843 1 91.56 190 PHE B O 1
ATOM 4455 N N . ARG B 1 191 ? -16.375 22.156 2.834 1 94.19 191 ARG B N 1
ATOM 4456 C CA . ARG B 1 191 ? -16.906 20.969 3.486 1 94.19 191 ARG B CA 1
ATOM 4457 C C . ARG B 1 191 ? -18.359 20.75 3.113 1 94.19 191 ARG B C 1
ATOM 4459 O O . ARG B 1 191 ? -18.766 19.641 2.764 1 94.19 191 ARG B O 1
ATOM 4466 N N . GLU B 1 192 ? -19.125 21.797 3.217 1 94.62 192 GLU B N 1
ATOM 4467 C CA . GLU B 1 192 ? -20.547 21.719 2.902 1 94.62 192 GLU B CA 1
ATOM 4468 C C . GLU B 1 192 ? -20.766 21.25 1.468 1 94.62 192 GLU B C 1
ATOM 4470 O O . GLU B 1 192 ? -21.641 20.422 1.209 1 94.62 192 GLU B O 1
ATOM 4475 N N . ARG B 1 193 ? -19.938 21.75 0.618 1 94.56 193 ARG B N 1
ATOM 4476 C CA . ARG B 1 193 ? -20.047 21.359 -0.787 1 94.56 193 ARG B CA 1
ATOM 4477 C C . ARG B 1 193 ? -19.734 19.891 -0.973 1 94.56 193 ARG B C 1
ATOM 4479 O O . ARG B 1 193 ? -20.438 19.188 -1.698 1 94.56 193 ARG B O 1
ATOM 4486 N N . VAL B 1 194 ? -18.703 19.406 -0.355 1 96.56 194 VAL B N 1
ATOM 4487 C CA . VAL B 1 194 ? -18.281 18.016 -0.469 1 96.56 194 VAL B CA 1
ATOM 4488 C C . VAL B 1 194 ? -19.344 17.109 0.148 1 96.56 194 VAL B C 1
ATOM 4490 O O . VAL B 1 194 ? -19.719 16.078 -0.437 1 96.56 194 VAL B O 1
ATOM 4493 N N . GLU B 1 195 ? -19.859 17.516 1.297 1 98.06 195 GLU B N 1
ATOM 4494 C CA . GLU B 1 195 ? -20.891 16.734 1.975 1 98.06 195 GLU B CA 1
ATOM 4495 C C . GLU B 1 195 ? -22.156 16.641 1.123 1 98.06 195 GLU B C 1
ATOM 4497 O O . GLU B 1 195 ? -22.734 15.562 0.998 1 98.06 195 GLU B O 1
ATOM 4502 N N . GLU B 1 196 ? -22.516 17.734 0.573 1 97.88 196 GLU B N 1
ATOM 4503 C CA . GLU B 1 196 ? -23.688 17.734 -0.294 1 97.88 196 GLU B CA 1
ATOM 4504 C C . GLU B 1 196 ? -23.484 16.828 -1.499 1 97.88 196 GLU B C 1
ATOM 4506 O O . GLU B 1 196 ? -24.375 16.047 -1.854 1 97.88 196 GLU B O 1
ATOM 4511 N N . ALA B 1 197 ? -22.359 16.906 -2.072 1 97.69 197 ALA B N 1
ATOM 4512 C CA . ALA B 1 197 ? -22.062 16.125 -3.271 1 97.69 197 ALA B CA 1
ATOM 4513 C C . ALA B 1 197 ? -22.016 14.641 -2.955 1 97.69 197 ALA B C 1
ATOM 4515 O O . ALA B 1 197 ? -22.547 13.82 -3.701 1 97.69 197 ALA B O 1
ATOM 4516 N N . LEU B 1 198 ? -21.422 14.234 -1.854 1 97.75 198 LEU B N 1
ATOM 4517 C CA . LEU B 1 198 ? -21.219 12.844 -1.482 1 97.75 198 LEU B CA 1
ATOM 4518 C C . LEU B 1 198 ? -22.484 12.273 -0.822 1 97.75 198 LEU B C 1
ATOM 4520 O O . LEU B 1 198 ? -22.656 11.055 -0.764 1 97.75 198 LEU B O 1
ATOM 4524 N N . GLY B 1 199 ? -23.266 13.172 -0.315 1 97.88 199 GLY B N 1
ATOM 4525 C CA . GLY B 1 199 ? -24.438 12.719 0.431 1 97.88 199 GLY B CA 1
ATOM 4526 C C . GLY B 1 199 ? -24.094 12.164 1.797 1 97.88 199 GLY B C 1
ATOM 4527 O O . GLY B 1 199 ? -24.688 11.188 2.246 1 97.88 199 GLY B O 1
ATOM 4528 N N . GLY B 1 200 ? -23.125 12.688 2.447 1 97.81 200 GLY B N 1
ATOM 4529 C CA . GLY B 1 200 ? -22.672 12.195 3.738 1 97.81 200 GLY B CA 1
ATOM 4530 C C . GLY B 1 200 ? -21.969 13.25 4.57 1 97.81 200 GLY B C 1
ATOM 4531 O O . GLY B 1 200 ? -22.125 14.453 4.316 1 97.81 200 GLY B O 1
ATOM 4532 N N . VAL B 1 201 ? -21.266 12.82 5.602 1 97.94 201 VAL B N 1
ATOM 4533 C CA . VAL B 1 201 ? -20.516 13.664 6.527 1 97.94 201 VAL B CA 1
ATOM 4534 C C . VAL B 1 201 ? -19.031 13.617 6.195 1 97.94 201 VAL B C 1
ATOM 4536 O O . VAL B 1 201 ? -18.516 12.578 5.773 1 97.94 201 VAL B O 1
ATOM 4539 N N . ALA B 1 202 ? -18.375 14.727 6.32 1 98.19 202 ALA B N 1
ATOM 4540 C CA . ALA B 1 202 ? -16.938 14.789 6.051 1 98.19 202 ALA B CA 1
ATOM 4541 C C . ALA B 1 202 ? -16.172 15.273 7.273 1 98.19 202 ALA B C 1
ATOM 4543 O O . ALA B 1 202 ? -16.5 16.312 7.852 1 98.19 202 ALA B O 1
ATOM 4544 N N . LEU B 1 203 ? -15.203 14.531 7.68 1 98.25 203 LEU B N 1
ATOM 4545 C CA . LEU B 1 203 ? -14.344 14.883 8.805 1 98.25 203 LEU B CA 1
ATOM 4546 C C . LEU B 1 203 ? -12.906 15.086 8.344 1 98.25 203 LEU B C 1
ATOM 4548 O O . LEU B 1 203 ? -12.383 14.312 7.543 1 98.25 203 LEU B O 1
ATOM 4552 N N . ASP B 1 204 ? -12.273 16.078 8.875 1 97.94 204 ASP B N 1
ATOM 4553 C CA . ASP B 1 204 ? -10.906 16.453 8.531 1 97.94 204 ASP B CA 1
ATOM 4554 C C . ASP B 1 204 ? -9.906 15.805 9.484 1 97.94 204 ASP B C 1
ATOM 4556 O O . ASP B 1 204 ? -10.227 15.523 10.641 1 97.94 204 ASP B O 1
ATOM 4560 N N . ALA B 1 205 ? -8.734 15.5 8.953 1 97.88 205 ALA B N 1
ATOM 4561 C CA . ALA B 1 205 ? -7.594 15.023 9.727 1 97.88 205 ALA B CA 1
ATOM 4562 C C . ALA B 1 205 ? -6.312 15.742 9.312 1 97.88 205 ALA B C 1
ATOM 4564 O O . ALA B 1 205 ? -6.16 16.125 8.148 1 97.88 205 ALA B O 1
ATOM 4565 N N . TYR B 1 206 ? -5.477 15.945 10.281 1 97.75 206 TYR B N 1
ATOM 4566 C CA . TYR B 1 206 ? -4.172 16.547 10.031 1 97.75 206 TYR B CA 1
ATOM 4567 C C . TYR B 1 206 ? -3.045 15.594 10.398 1 97.75 206 TYR B C 1
ATOM 4569 O O . TYR B 1 206 ? -3.027 15.047 11.508 1 97.75 206 TYR B O 1
ATOM 4577 N N . GLY B 1 207 ? -2.191 15.453 9.453 1 95.94 207 GLY B N 1
ATOM 4578 C CA . GLY B 1 207 ? -1.01 14.625 9.633 1 95.94 207 GLY B CA 1
ATOM 4579 C C . GLY B 1 207 ? 0.039 14.844 8.555 1 95.94 207 GLY B C 1
ATOM 4580 O O . GLY B 1 207 ? -0.24 15.461 7.527 1 95.94 207 GLY B O 1
ATOM 4581 N N . THR B 1 208 ? 1.238 14.5 8.844 1 92.56 208 THR B N 1
ATOM 4582 C CA . THR B 1 208 ? 2.35 14.477 7.902 1 92.56 208 THR B CA 1
ATOM 4583 C C . THR B 1 208 ? 3.07 13.133 7.957 1 92.56 208 THR B C 1
ATOM 4585 O O . THR B 1 208 ? 2.834 12.328 8.867 1 92.56 208 THR B O 1
ATOM 4588 N N . SER B 1 209 ? 3.857 12.875 6.969 1 88.94 209 SER B N 1
ATOM 4589 C CA . SER B 1 209 ? 4.609 11.625 6.938 1 88.94 209 SER B CA 1
ATOM 4590 C C . SER B 1 209 ? 5.527 11.508 8.148 1 88.94 209 SER B C 1
ATOM 4592 O O . SER B 1 209 ? 5.738 10.406 8.672 1 88.94 209 SER B O 1
ATOM 4594 N N . GLU B 1 210 ? 6.008 12.633 8.656 1 91 210 GLU B N 1
ATOM 4595 C CA . GLU B 1 210 ? 6.961 12.648 9.758 1 91 210 GLU B CA 1
ATOM 4596 C C . GLU B 1 210 ? 6.262 12.414 11.094 1 91 210 GLU B C 1
ATOM 4598 O O . GLU B 1 210 ? 6.844 11.828 12.016 1 91 210 GLU B O 1
ATOM 4603 N N . LEU B 1 211 ? 5.008 12.812 11.109 1 95.75 211 LEU B N 1
ATOM 4604 C CA . LEU B 1 211 ? 4.367 12.883 12.422 1 95.75 211 LEU B CA 1
ATOM 4605 C C . LEU B 1 211 ? 3.275 11.828 12.547 1 95.75 211 LEU B C 1
ATOM 4607 O O . LEU B 1 211 ? 2.883 11.469 13.664 1 95.75 211 LEU B O 1
ATOM 4611 N N . GLY B 1 212 ? 2.754 11.352 11.398 1 96.25 212 GLY B N 1
ATOM 4612 C CA . GLY B 1 212 ? 1.495 10.625 11.438 1 96.25 212 GLY B CA 1
ATOM 4613 C C . GLY B 1 212 ? 0.284 11.531 11.547 1 96.25 212 GLY B C 1
ATOM 4614 O O . GLY B 1 212 ? 0.393 12.75 11.367 1 96.25 212 GLY B O 1
ATOM 4615 N N . ILE B 1 213 ? -0.815 10.953 11.727 1 98.19 213 ILE B N 1
ATOM 4616 C CA . ILE B 1 213 ? -2.021 11.734 11.969 1 98.19 213 ILE B CA 1
ATOM 4617 C C . ILE B 1 213 ? -2.059 12.195 13.43 1 98.19 213 ILE B C 1
ATOM 4619 O O . ILE B 1 213 ? -2.102 11.367 14.344 1 98.19 213 ILE B O 1
ATOM 4623 N N . VAL B 1 214 ? -2.109 13.5 13.648 1 98.31 214 VAL B N 1
ATOM 4624 C CA . VAL B 1 214 ? -1.898 13.977 15.016 1 98.31 214 VAL B CA 1
ATOM 4625 C C . VAL B 1 214 ? -3.117 14.766 15.484 1 98.31 214 VAL B C 1
ATOM 4627 O O . VAL B 1 214 ? -3.266 15.039 16.672 1 98.31 214 VAL B O 1
ATOM 4630 N N . ALA B 1 215 ? -3.996 15.133 14.586 1 98.31 215 ALA B N 1
ATOM 4631 C CA . ALA B 1 215 ? -5.23 15.836 14.922 1 98.31 215 ALA B CA 1
ATOM 4632 C C . ALA B 1 215 ? -6.367 15.422 13.984 1 98.31 215 ALA B C 1
ATOM 4634 O O . ALA B 1 215 ? -6.125 15.031 12.836 1 98.31 215 ALA B O 1
ATOM 4635 N N . GLY B 1 216 ? -7.574 15.484 14.469 1 97.94 216 GLY B N 1
ATOM 4636 C CA . GLY B 1 216 ? -8.742 15.125 13.68 1 97.94 216 GLY B CA 1
ATOM 4637 C C . GLY B 1 216 ? -10.031 15.719 14.211 1 97.94 216 GLY B C 1
ATOM 4638 O O . GLY B 1 216 ? -10.109 16.109 15.375 1 97.94 216 GLY B O 1
ATOM 4639 N N . GLU B 1 217 ? -10.969 15.797 13.352 1 97.81 217 GLU B N 1
ATOM 4640 C CA . GLU B 1 217 ? -12.273 16.312 13.742 1 97.81 217 GLU B CA 1
ATOM 4641 C C . GLU B 1 217 ? -13.141 15.227 14.367 1 97.81 217 GLU B C 1
ATOM 4643 O O . GLU B 1 217 ? -12.969 14.047 14.07 1 97.81 217 GLU B O 1
ATOM 4648 N N . ARG B 1 218 ? -14.039 15.703 15.211 1 96.12 218 ARG B N 1
ATOM 4649 C CA . ARG B 1 218 ? -15.164 14.922 15.719 1 96.12 218 ARG B CA 1
ATOM 4650 C C . ARG B 1 218 ? -16.438 15.25 14.961 1 96.12 218 ARG B C 1
ATOM 4652 O O . ARG B 1 218 ? -16.469 16.141 14.117 1 96.12 218 ARG B O 1
ATOM 4659 N N . PRO B 1 219 ? -17.453 14.43 15.18 1 95.12 219 PRO B N 1
ATOM 4660 C CA . PRO B 1 219 ? -18.703 14.656 14.438 1 95.12 219 PRO B CA 1
ATOM 4661 C C . PRO B 1 219 ? -19.25 16.062 14.617 1 95.12 219 PRO B C 1
ATOM 4663 O O . PRO B 1 219 ? -19.953 16.578 13.742 1 95.12 219 PRO B O 1
ATOM 4666 N N . GLU B 1 220 ? -18.844 16.766 15.664 1 95.31 220 GLU B N 1
ATOM 4667 C CA . GLU B 1 220 ? -19.297 18.125 15.945 1 95.31 220 GLU B CA 1
ATOM 4668 C C . GLU B 1 220 ? -18.641 19.125 14.992 1 95.31 220 GLU B C 1
ATOM 4670 O O . GLU B 1 220 ? -19.109 20.266 14.875 1 95.31 220 GLU B O 1
ATOM 4675 N N . LYS B 1 221 ? -17.578 18.734 14.352 1 96 221 LYS B N 1
ATOM 4676 C CA . LYS B 1 221 ? -16.875 19.547 13.367 1 96 221 LYS B CA 1
ATOM 4677 C C . LYS B 1 221 ? -16.516 20.922 13.938 1 96 221 LYS B C 1
ATOM 4679 O O . LYS B 1 221 ? -16.719 21.938 13.281 1 96 221 LYS B O 1
ATOM 4684 N N . ASP B 1 222 ? -16.031 20.891 15.133 1 95.38 222 ASP B N 1
ATOM 4685 C CA . ASP B 1 222 ? -15.711 22.141 15.828 1 95.38 222 ASP B CA 1
ATOM 4686 C C . ASP B 1 222 ? -14.195 22.359 15.883 1 95.38 222 ASP B C 1
ATOM 4688 O O . ASP B 1 222 ? -13.68 22.953 16.828 1 95.38 222 ASP B O 1
ATOM 4692 N N . GLY B 1 223 ? -13.461 21.844 14.898 1 96.19 223 GLY B N 1
ATOM 4693 C CA . GLY B 1 223 ? -12.016 22.031 14.82 1 96.19 223 GLY B CA 1
ATOM 4694 C C . GLY B 1 223 ? -11.25 20.734 14.82 1 96.19 223 GLY B C 1
ATOM 4695 O O . GLY B 1 223 ? -11.828 19.656 15.016 1 96.19 223 GLY B O 1
ATOM 4696 N N . LEU B 1 224 ? -10 20.844 14.523 1 97.75 224 LEU B N 1
ATOM 4697 C CA . LEU B 1 224 ? -9.086 19.703 14.617 1 97.75 224 LEU B CA 1
ATOM 4698 C C . LEU B 1 224 ? -8.617 19.5 16.062 1 97.75 224 LEU B C 1
ATOM 4700 O O . LEU B 1 224 ? -7.895 20.328 16.609 1 97.75 224 LEU B O 1
ATOM 4704 N N . TRP B 1 225 ? -9.039 18.406 16.594 1 97.88 225 TRP B N 1
ATOM 4705 C CA . TRP B 1 225 ? -8.664 18.078 17.969 1 97.88 225 TRP B CA 1
ATOM 4706 C C . TRP B 1 225 ? -7.348 17.312 18 1 97.88 225 TRP B C 1
ATOM 4708 O O . TRP B 1 225 ? -7.164 16.359 17.234 1 97.88 225 TRP B O 1
ATOM 4718 N N . GLU B 1 226 ? -6.547 17.734 18.891 1 97.56 226 GLU B N 1
ATOM 4719 C CA . GLU B 1 226 ? -5.379 16.922 19.219 1 97.56 226 GLU B CA 1
ATOM 4720 C C . GLU B 1 226 ? -5.773 15.492 19.531 1 97.56 226 GLU B C 1
ATOM 4722 O O . GLU B 1 226 ? -6.766 15.25 20.234 1 97.56 226 GLU B O 1
ATOM 4727 N N . ILE B 1 227 ? -5.047 14.523 18.906 1 97.38 227 ILE B N 1
ATOM 4728 C CA . ILE B 1 227 ? -5.195 13.125 19.281 1 97.38 227 ILE B CA 1
ATOM 4729 C C . ILE B 1 227 ? -4.219 12.797 20.406 1 97.38 227 ILE B C 1
ATOM 4731 O O . ILE B 1 227 ? -3.016 12.656 20.172 1 97.38 227 ILE B O 1
ATOM 4735 N N . PRO B 1 228 ? -4.695 12.602 21.562 1 95.56 228 PRO B N 1
ATOM 4736 C CA . PRO B 1 228 ? -3.811 12.609 22.734 1 95.56 228 PRO B CA 1
ATOM 4737 C C . PRO B 1 228 ? -2.805 11.461 22.719 1 95.56 228 PRO B C 1
ATOM 4739 O O . PRO B 1 228 ? -1.695 11.602 23.234 1 95.56 228 PRO B O 1
ATOM 4742 N N . GLU B 1 229 ? -3.172 10.367 22.094 1 95.75 229 GLU B N 1
ATOM 4743 C CA . GLU B 1 229 ? -2.266 9.227 22.031 1 95.75 229 GLU B CA 1
ATOM 4744 C C . GLU B 1 229 ? -1.165 9.445 21 1 95.75 229 GLU B C 1
ATOM 4746 O O . GLU B 1 229 ? -0.147 8.75 21 1 95.75 229 GLU B O 1
ATOM 4751 N N . MET B 1 230 ? -1.332 10.43 20.172 1 97.69 230 MET B N 1
ATOM 4752 C CA . MET B 1 230 ? -0.438 10.539 19.016 1 97.69 230 MET B CA 1
ATOM 4753 C C . MET B 1 230 ? 0.515 11.719 19.188 1 97.69 230 MET B C 1
ATOM 4755 O O . MET B 1 230 ? 1.622 11.703 18.641 1 97.69 230 MET B O 1
ATOM 4759 N N . ALA B 1 231 ? 0.028 12.781 19.953 1 97.56 231 ALA B N 1
ATOM 4760 C CA . ALA B 1 231 ? 0.89 13.961 19.938 1 97.56 231 ALA B CA 1
ATOM 4761 C C . ALA B 1 231 ? 0.498 14.945 21.031 1 97.56 231 ALA B C 1
ATOM 4763 O O . ALA B 1 231 ? -0.57 14.812 21.641 1 97.56 231 ALA B O 1
ATOM 4764 N N . VAL B 1 232 ? 1.402 15.82 21.297 1 97.12 232 VAL B N 1
ATOM 4765 C CA . VAL B 1 232 ? 1.149 17.078 22 1 97.12 232 VAL B CA 1
ATOM 4766 C C . VAL B 1 232 ? 1.335 18.25 21.031 1 97.12 232 VAL B C 1
ATOM 4768 O O . VAL B 1 232 ? 2.404 18.422 20.453 1 97.12 232 VAL B O 1
ATOM 4771 N N . LEU B 1 233 ? 0.25 19.031 20.906 1 97.69 233 LEU B N 1
ATOM 4772 C CA . LEU B 1 233 ? 0.286 20.156 19.969 1 97.69 233 LEU B CA 1
ATOM 4773 C C . LEU B 1 233 ? 0.534 21.469 20.719 1 97.69 233 LEU B C 1
ATOM 4775 O O . LEU B 1 233 ? -0.013 21.688 21.797 1 97.69 233 LEU B O 1
ATOM 4779 N N . GLU B 1 234 ? 1.345 22.266 20.141 1 97.25 234 GLU B N 1
ATOM 4780 C CA . GLU B 1 234 ? 1.557 23.656 20.547 1 97.25 234 GLU B CA 1
ATOM 4781 C C . GLU B 1 234 ? 1.426 24.609 19.375 1 97.25 234 GLU B C 1
ATOM 4783 O O . GLU B 1 234 ? 1.666 24.234 18.234 1 97.25 234 GLU B O 1
ATOM 4788 N N . VAL B 1 235 ? 0.96 25.719 19.688 1 97.62 235 VAL B N 1
ATOM 4789 C CA . VAL B 1 235 ? 1.042 26.828 18.734 1 97.62 235 VAL B CA 1
ATOM 4790 C C . VAL B 1 235 ? 1.9 27.953 19.312 1 97.62 235 VAL B C 1
ATOM 4792 O O . VAL B 1 235 ? 1.582 28.5 20.375 1 97.62 235 VAL B O 1
ATOM 4795 N N . LEU B 1 236 ? 2.979 28.234 18.562 1 97.25 236 LEU B N 1
ATOM 4796 C CA . LEU B 1 236 ? 3.977 29.156 19.094 1 97.25 236 LEU B CA 1
ATOM 4797 C C . LEU B 1 236 ? 4.117 30.375 18.188 1 97.25 236 LEU B C 1
ATOM 4799 O O . LEU B 1 236 ? 3.887 30.297 16.984 1 97.25 236 LEU B O 1
ATOM 4803 N N . ASP B 1 237 ? 4.477 31.453 18.859 1 94.62 237 ASP B N 1
ATOM 4804 C CA . ASP B 1 237 ? 4.98 32.562 18.047 1 94.62 237 ASP B CA 1
ATOM 4805 C C . ASP B 1 237 ? 6.258 32.188 17.312 1 94.62 237 ASP B C 1
ATOM 4807 O O . ASP B 1 237 ? 7.223 31.734 17.922 1 94.62 237 ASP B O 1
ATOM 4811 N N . PRO B 1 238 ? 6.227 32.344 16.016 1 93.62 238 PRO B N 1
ATOM 4812 C CA . PRO B 1 238 ? 7.359 31.828 15.242 1 93.62 238 PRO B CA 1
ATOM 4813 C C . PRO B 1 238 ? 8.664 32.562 15.539 1 93.62 238 PRO B C 1
ATOM 4815 O O . PRO B 1 238 ? 9.75 32.031 15.266 1 93.62 238 PRO B O 1
ATOM 4818 N N . GLU B 1 239 ? 8.625 33.719 16.047 1 91.25 239 GLU B N 1
ATOM 4819 C CA . GLU B 1 239 ? 9.828 34.5 16.344 1 91.25 239 GLU B CA 1
ATOM 4820 C C . GLU B 1 239 ? 10.312 34.25 17.766 1 91.25 239 GLU B C 1
ATOM 4822 O O . GLU B 1 239 ? 11.492 33.969 17.984 1 91.25 239 GLU B O 1
ATOM 4827 N N . THR B 1 240 ? 9.43 34.312 18.703 1 92.25 240 THR B N 1
ATOM 4828 C CA . THR B 1 240 ? 9.836 34.188 20.109 1 92.25 240 THR B CA 1
ATOM 4829 C C . THR B 1 240 ? 9.844 32.75 20.562 1 92.25 240 THR B C 1
ATOM 4831 O O . THR B 1 240 ? 10.438 32.406 21.594 1 92.25 240 THR B O 1
ATOM 4834 N N . LEU B 1 241 ? 9.094 31.891 19.828 1 94.31 241 LEU B N 1
ATOM 4835 C CA . LEU B 1 241 ? 8.953 30.469 20.109 1 94.31 241 LEU B CA 1
ATOM 4836 C C . LEU B 1 241 ? 8.266 30.25 21.453 1 94.31 241 LEU B C 1
ATOM 4838 O O . LEU B 1 241 ? 8.492 29.234 22.109 1 94.31 241 LEU B O 1
ATOM 4842 N N . ARG B 1 242 ? 7.504 31.25 21.828 1 93.69 242 ARG B N 1
ATOM 4843 C CA . ARG B 1 242 ? 6.648 31.141 23 1 93.69 242 ARG B CA 1
ATOM 4844 C C . ARG B 1 242 ? 5.207 30.828 22.609 1 93.69 242 ARG B C 1
ATOM 4846 O O . ARG B 1 242 ? 4.766 31.219 21.516 1 93.69 242 ARG B O 1
ATOM 4853 N N . PRO B 1 243 ? 4.551 30.078 23.5 1 93.44 243 PRO B N 1
ATOM 4854 C CA . PRO B 1 243 ? 3.145 29.797 23.188 1 93.44 243 PRO B CA 1
ATOM 4855 C C . PRO B 1 243 ? 2.318 31.062 23 1 93.44 243 PRO B C 1
ATOM 4857 O O . PRO B 1 243 ? 2.512 32.062 23.703 1 93.44 243 PRO B O 1
ATOM 4860 N N . VAL B 1 244 ? 1.495 31.062 22.047 1 93.75 244 VAL B N 1
ATOM 4861 C CA . VAL B 1 244 ? 0.596 32.188 21.812 1 93.75 244 VAL B CA 1
ATOM 4862 C C . VAL B 1 244 ? -0.641 32.062 22.703 1 93.75 244 VAL B C 1
ATOM 4864 O O . VAL B 1 244 ? -0.937 30.969 23.203 1 93.75 244 VAL B O 1
ATOM 4867 N N . ALA B 1 245 ? -1.344 33.156 22.922 1 92.94 245 ALA B N 1
ATOM 4868 C CA . ALA B 1 245 ? -2.609 33.125 23.641 1 92.94 245 ALA B CA 1
ATOM 4869 C C . ALA B 1 245 ? -3.688 32.406 22.828 1 92.94 245 ALA B C 1
ATOM 4871 O O . ALA B 1 245 ? -3.582 32.312 21.594 1 92.94 245 ALA B O 1
ATOM 4872 N N . ASP B 1 246 ? -4.684 31.859 23.547 1 93.5 246 ASP B N 1
ATOM 4873 C CA . ASP B 1 246 ? -5.812 31.234 22.859 1 93.5 246 ASP B CA 1
ATOM 4874 C C . ASP B 1 246 ? -6.406 32.188 21.812 1 93.5 246 ASP B C 1
ATOM 4876 O O . ASP B 1 246 ? -6.605 33.375 22.109 1 93.5 246 ASP B O 1
ATOM 4880 N N . GLY B 1 247 ? -6.578 31.688 20.672 1 92.25 247 GLY B N 1
ATOM 4881 C CA . GLY B 1 247 ? -7.215 32.469 19.625 1 92.25 247 GLY B CA 1
ATOM 4882 C C . GLY B 1 247 ? -6.219 33.219 18.766 1 92.25 247 GLY B C 1
ATOM 4883 O O . GLY B 1 247 ? -6.586 33.75 17.719 1 92.25 247 GLY B O 1
ATOM 4884 N N . GLU B 1 248 ? -5 33.219 19.156 1 92.44 248 GLU B N 1
ATOM 4885 C CA . GLU B 1 248 ? -3.971 33.906 18.375 1 92.44 248 GLU B CA 1
ATOM 4886 C C . GLU B 1 248 ? -3.279 32.938 17.422 1 92.44 248 GLU B C 1
ATOM 4888 O O . GLU B 1 248 ? -3.113 31.75 17.734 1 92.44 248 GLU B O 1
ATOM 4893 N N . LYS B 1 249 ? -2.963 33.469 16.266 1 93.56 249 LYS B N 1
ATOM 4894 C CA . LYS B 1 249 ? -2.301 32.625 15.281 1 93.56 249 LYS B CA 1
ATOM 4895 C C . LYS B 1 249 ? -0.823 32.469 15.609 1 93.56 249 LYS B C 1
ATOM 4897 O O . LYS B 1 249 ? -0.199 33.344 16.203 1 93.56 249 LYS B O 1
ATOM 4902 N N . GLY B 1 250 ? -0.269 31.375 15.211 1 96.31 250 GLY B N 1
ATOM 4903 C CA . GLY B 1 250 ? 1.131 31.016 15.359 1 96.31 250 GLY B CA 1
ATOM 4904 C C . GLY B 1 250 ? 1.512 29.766 14.594 1 96.31 250 GLY B C 1
ATOM 4905 O O . GLY B 1 250 ? 0.746 29.297 13.75 1 96.31 250 GLY B O 1
ATOM 4906 N N . GLU B 1 251 ? 2.717 29.328 14.836 1 97.88 251 GLU B N 1
ATOM 4907 C CA . GLU B 1 251 ? 3.23 28.125 14.172 1 97.88 251 GLU B CA 1
ATOM 4908 C C . GLU B 1 251 ? 2.867 26.875 14.953 1 97.88 251 GLU B C 1
ATOM 4910 O O . GLU B 1 251 ? 3.082 26.797 16.172 1 97.88 251 GLU B O 1
ATOM 4915 N N . LEU B 1 252 ? 2.297 25.922 14.227 1 98.12 252 LEU B N 1
ATOM 4916 C CA . LEU B 1 252 ? 2.004 24.625 14.82 1 98.12 252 LEU B CA 1
ATOM 4917 C C . LEU B 1 252 ? 3.287 23.859 15.086 1 98.12 252 LEU B C 1
ATOM 4919 O O . LEU B 1 252 ? 4.078 23.625 14.172 1 98.12 252 LEU B O 1
ATOM 4923 N N . VAL B 1 253 ? 3.51 23.516 16.312 1 98.31 253 VAL B N 1
ATOM 4924 C CA . VAL B 1 253 ? 4.645 22.719 16.766 1 98.31 253 VAL B CA 1
ATOM 4925 C C . VAL B 1 253 ? 4.152 21.422 17.391 1 98.31 253 VAL B C 1
ATOM 4927 O O . VAL B 1 253 ? 3.209 21.422 18.188 1 98.31 253 VAL B O 1
ATOM 4930 N N . VAL B 1 254 ? 4.77 20.297 17.016 1 98.56 254 VAL B N 1
ATOM 4931 C CA . VAL B 1 254 ? 4.207 19 17.391 1 98.56 254 VAL B CA 1
ATOM 4932 C C . VAL B 1 254 ? 5.273 18.141 18.078 1 98.56 254 VAL B C 1
ATOM 4934 O O . VAL B 1 254 ? 6.398 18.031 17.578 1 98.56 254 VAL B O 1
ATOM 4937 N N . THR B 1 255 ? 4.969 17.656 19.188 1 98.44 255 THR B N 1
ATOM 4938 C CA . THR B 1 255 ? 5.695 16.531 19.766 1 98.44 255 THR B CA 1
ATOM 4939 C C . THR B 1 255 ? 4.961 15.219 19.484 1 98.44 255 THR B C 1
ATOM 4941 O O . THR B 1 255 ? 3.893 14.969 20.047 1 98.44 255 THR B O 1
ATOM 4944 N N . ALA B 1 256 ? 5.527 14.414 18.609 1 98.31 256 ALA B N 1
ATOM 4945 C CA . ALA B 1 256 ? 4.902 13.148 18.234 1 98.31 256 ALA B CA 1
ATOM 4946 C C . ALA B 1 256 ? 5.176 12.07 19.281 1 98.31 256 ALA B C 1
ATOM 4948 O O . ALA B 1 256 ? 6.32 11.875 19.703 1 98.31 256 ALA B O 1
ATOM 4949 N N . LEU B 1 257 ? 4.137 11.391 19.641 1 97.88 257 LEU B N 1
ATOM 4950 C CA . LEU B 1 257 ? 4.27 10.359 20.656 1 97.88 257 LEU B CA 1
ATOM 4951 C C . LEU B 1 257 ? 4.414 8.984 20.031 1 97.88 257 LEU B C 1
ATOM 4953 O O . LEU B 1 257 ? 4.719 8.008 20.719 1 97.88 257 LEU B O 1
ATOM 4957 N N . SER B 1 258 ? 4.289 8.922 18.734 1 97.12 258 SER B N 1
ATOM 4958 C CA . SER B 1 258 ? 4.344 7.641 18.031 1 97.12 258 SER B CA 1
ATOM 4959 C C . SER B 1 258 ? 5.711 7.426 17.375 1 97.12 258 SER B C 1
ATOM 4961 O O . SER B 1 258 ? 5.91 6.457 16.641 1 97.12 258 SER B O 1
ATOM 4963 N N . ARG B 1 259 ? 6.641 8.289 17.594 1 97.12 259 ARG B N 1
ATOM 4964 C CA . ARG B 1 259 ? 7.941 8.234 16.938 1 97.12 259 ARG B CA 1
ATOM 4965 C C . ARG B 1 259 ? 9.062 8.07 17.953 1 97.12 259 ARG B C 1
ATOM 4967 O O . ARG B 1 259 ? 9.336 8.984 18.75 1 97.12 259 ARG B O 1
ATOM 4974 N N . THR B 1 260 ? 9.789 6.98 17.922 1 97.5 260 THR B N 1
ATOM 4975 C CA . THR B 1 260 ? 10.914 6.793 18.812 1 97.5 260 THR B CA 1
ATOM 4976 C C . THR B 1 260 ? 12.203 6.566 18.031 1 97.5 260 THR B C 1
ATOM 4978 O O . THR B 1 260 ? 13.297 6.895 18.516 1 97.5 260 THR B O 1
ATOM 4981 N N . LEU B 1 261 ? 12.109 5.988 16.828 1 98.06 261 LEU B N 1
ATOM 4982 C CA . LEU B 1 261 ? 13.289 5.801 15.984 1 98.06 261 LEU B CA 1
ATOM 4983 C C . LEU B 1 261 ? 13.766 7.133 15.414 1 98.06 261 LEU B C 1
ATOM 4985 O O . LEU B 1 261 ? 14.961 7.441 15.469 1 98.06 261 LEU B O 1
ATOM 4989 N N . MET B 1 262 ? 12.82 7.891 14.875 1 97.81 262 MET B N 1
ATOM 4990 C CA . MET B 1 262 ? 13 9.281 14.469 1 97.81 262 MET B CA 1
ATOM 4991 C C . MET B 1 262 ? 12.117 10.211 15.305 1 97.81 262 MET B C 1
ATOM 4993 O O . MET B 1 262 ? 11.102 10.703 14.82 1 97.81 262 MET B O 1
ATOM 4997 N N . PRO B 1 263 ? 12.633 10.484 16.516 1 98.12 263 PRO B N 1
ATOM 4998 C CA . PRO B 1 263 ? 11.773 11.25 17.406 1 98.12 263 PRO B CA 1
ATOM 4999 C C . PRO B 1 263 ? 11.523 12.672 16.922 1 98.12 263 PRO B C 1
ATOM 5001 O O . PRO B 1 263 ? 12.422 13.305 16.359 1 98.12 263 PRO B O 1
ATOM 5004 N N . MET B 1 264 ? 10.336 13.094 17.031 1 98.19 264 MET B N 1
ATOM 5005 C CA . MET B 1 264 ? 9.938 14.461 16.719 1 98.19 264 MET B CA 1
ATOM 5006 C C . MET B 1 264 ? 9.445 15.195 17.969 1 98.19 264 MET B C 1
ATOM 5008 O O . MET B 1 264 ? 8.25 15.18 18.266 1 98.19 264 MET B O 1
ATOM 5012 N N . VAL B 1 265 ? 10.383 15.828 18.625 1 98.31 265 VAL B N 1
ATOM 5013 C CA . VAL B 1 265 ? 10.086 16.578 19.844 1 98.31 265 VAL B CA 1
ATOM 5014 C C . VAL B 1 265 ? 10.047 18.062 19.547 1 98.31 265 VAL B C 1
ATOM 5016 O O . VAL B 1 265 ? 11.039 18.641 19.094 1 98.31 265 VAL B O 1
ATOM 5019 N N . ARG B 1 266 ? 8.828 18.625 19.797 1 98.19 266 ARG B N 1
ATOM 5020 C CA . ARG B 1 266 ? 8.57 20.031 19.5 1 98.19 266 ARG B CA 1
ATOM 5021 C C . ARG B 1 266 ? 9.039 20.375 18.094 1 98.19 266 ARG B C 1
ATOM 5023 O O . ARG B 1 266 ? 9.781 21.344 17.906 1 98.19 266 ARG B O 1
ATOM 5030 N N . PHE B 1 267 ? 8.648 19.562 17.219 1 98.25 267 PHE B N 1
ATOM 5031 C CA . PHE B 1 267 ? 8.977 19.719 15.812 1 98.25 267 PHE B CA 1
ATOM 5032 C C . PHE B 1 267 ? 8.211 20.891 15.203 1 98.25 267 PHE B C 1
ATOM 5034 O O . PHE B 1 267 ? 6.977 20.906 15.227 1 98.25 267 PHE B O 1
ATOM 5041 N N . ARG B 1 268 ? 8.945 21.828 14.688 1 97.62 268 ARG B N 1
ATOM 5042 C CA . ARG B 1 268 ? 8.344 22.969 14.008 1 97.62 268 ARG B CA 1
ATOM 5043 C C . ARG B 1 268 ? 7.863 22.594 12.617 1 97.62 268 ARG B C 1
ATOM 5045 O O . ARG B 1 268 ? 8.672 22.328 11.719 1 97.62 268 ARG B O 1
ATOM 5052 N N . THR B 1 269 ? 6.547 22.625 12.406 1 96.81 269 THR B N 1
ATOM 5053 C CA . THR B 1 269 ? 5.969 22.125 11.164 1 96.81 269 THR B CA 1
ATOM 5054 C C . THR B 1 269 ? 6.035 23.188 10.07 1 96.81 269 THR B C 1
ATOM 5056 O O . THR B 1 269 ? 5.969 22.859 8.883 1 96.81 269 THR B O 1
ATOM 5059 N N . GLY B 1 270 ? 6.086 24.391 10.477 1 96 270 GLY B N 1
ATOM 5060 C CA . GLY B 1 270 ? 5.961 25.484 9.531 1 96 270 GLY B CA 1
ATOM 5061 C C . GLY B 1 270 ? 4.52 25.797 9.164 1 96 270 GLY B C 1
ATOM 5062 O O . GLY B 1 270 ? 4.258 26.703 8.359 1 96 270 GLY B O 1
ATOM 5063 N N . ASP B 1 271 ? 3.572 25.172 9.75 1 96.19 271 ASP B N 1
ATOM 5064 C CA . ASP B 1 271 ? 2.156 25.359 9.461 1 96.19 271 ASP B CA 1
ATOM 5065 C C . ASP B 1 271 ? 1.545 26.422 10.375 1 96.19 271 ASP B C 1
ATOM 5067 O O . ASP B 1 271 ? 1.865 26.484 11.562 1 96.19 271 ASP B O 1
ATOM 5071 N N . LEU B 1 272 ? 0.677 27.188 9.805 1 96.75 272 LEU B N 1
ATOM 5072 C CA . LEU B 1 272 ? 0.003 28.266 10.523 1 96.75 272 LEU B CA 1
ATOM 5073 C C . LEU B 1 272 ? -1.344 27.797 11.062 1 96.75 272 LEU B C 1
ATOM 5075 O O . LEU B 1 272 ? -2.135 27.188 10.336 1 96.75 272 LEU B O 1
ATOM 5079 N N . ALA B 1 273 ? -1.572 28.047 12.375 1 96.56 273 ALA B N 1
ATOM 5080 C CA . ALA B 1 273 ? -2.83 27.641 12.992 1 96.56 273 ALA B CA 1
ATOM 5081 C C . ALA B 1 273 ? -3.18 28.547 14.164 1 96.56 273 ALA B C 1
ATOM 5083 O O . ALA B 1 273 ? -2.363 29.375 14.586 1 96.56 273 ALA B O 1
ATOM 5084 N N . VAL B 1 274 ? -4.418 28.516 14.578 1 95.5 274 VAL B N 1
ATOM 5085 C CA . VAL B 1 274 ? -4.91 29.062 15.836 1 95.5 274 VAL B CA 1
ATOM 5086 C C . VAL B 1 274 ? -5.227 27.938 16.812 1 95.5 274 VAL B C 1
ATOM 5088 O O . VAL B 1 274 ? -5.75 26.891 16.406 1 95.5 274 VAL B O 1
ATOM 5091 N N . ALA B 1 275 ? -4.828 28.125 18.047 1 95.75 275 ALA B N 1
ATOM 5092 C CA . ALA B 1 275 ? -5.082 27.078 19.031 1 95.75 275 ALA B CA 1
ATOM 5093 C C . ALA B 1 275 ? -6.02 27.562 20.125 1 95.75 275 ALA B C 1
ATOM 5095 O O . ALA B 1 275 ? -6.012 28.734 20.484 1 95.75 275 ALA B O 1
ATOM 5096 N N . GLU B 1 276 ? -6.816 26.672 20.547 1 96.06 276 GLU B N 1
ATOM 5097 C CA . GLU B 1 276 ? -7.629 26.812 21.766 1 96.06 276 GLU B CA 1
ATOM 5098 C C . GLU B 1 276 ? -7.496 25.578 22.641 1 96.06 276 GLU B C 1
ATOM 5100 O O . GLU B 1 276 ? -7.371 24.453 22.156 1 96.06 276 GLU B O 1
ATOM 5105 N N . ARG B 1 277 ? -7.477 25.828 23.969 1 93.88 277 ARG B N 1
ATOM 5106 C CA . ARG B 1 277 ? -7.477 24.703 24.906 1 93.88 277 ARG B CA 1
ATOM 5107 C C . ARG B 1 277 ? -8.898 24.344 25.328 1 93.88 277 ARG B C 1
ATOM 5109 O O . ARG B 1 277 ? -9.625 25.188 25.844 1 93.88 277 ARG B O 1
ATOM 5116 N N . ARG B 1 278 ? -9.281 23.188 24.969 1 93.88 278 ARG B N 1
ATOM 5117 C CA . ARG B 1 278 ? -10.586 22.656 25.359 1 93.88 278 ARG B CA 1
ATOM 5118 C C . ARG B 1 278 ? -10.438 21.25 25.953 1 93.88 278 ARG B C 1
ATOM 5120 O O . ARG B 1 278 ? -9.828 20.375 25.359 1 93.88 278 ARG B O 1
ATOM 5127 N N . GLU B 1 279 ? -10.977 20.984 27.219 1 92.56 279 GLU B N 1
ATOM 5128 C CA . GLU B 1 279 ? -10.969 19.672 27.859 1 92.56 279 GLU B CA 1
ATOM 5129 C C . GLU B 1 279 ? -9.555 19.141 28.016 1 92.56 279 GLU B C 1
ATOM 5131 O O . GLU B 1 279 ? -9.297 17.953 27.812 1 92.56 279 GLU B O 1
ATOM 5136 N N . GLY B 1 280 ? -8.625 20.031 28.203 1 90.31 280 GLY B N 1
ATOM 5137 C CA . GLY B 1 280 ? -7.242 19.656 28.469 1 90.31 280 GLY B CA 1
ATOM 5138 C C . GLY B 1 280 ? -6.473 19.328 27.203 1 90.31 280 GLY B C 1
ATOM 5139 O O . GLY B 1 280 ? -5.324 18.875 27.266 1 90.31 280 GLY B O 1
ATOM 5140 N N . LEU B 1 281 ? -7.137 19.531 2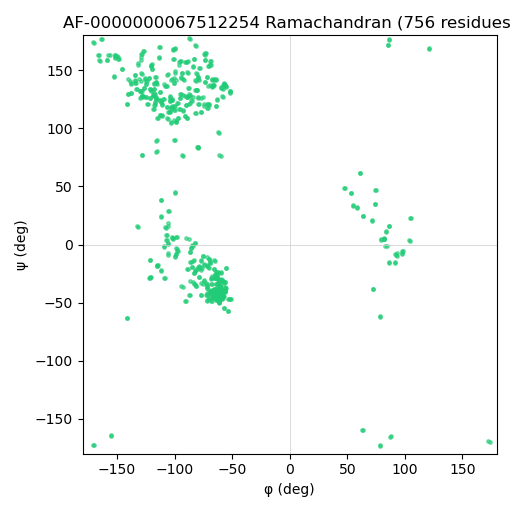6.031 1 94.38 281 LEU B N 1
ATOM 5141 C CA . LEU B 1 281 ? -6.496 19.25 24.75 1 94.38 281 LEU B CA 1
ATOM 5142 C C . LEU B 1 281 ? -6.422 20.5 23.891 1 94.38 281 LEU B C 1
ATOM 5144 O O . LEU B 1 281 ? -7.176 21.453 24.109 1 94.38 281 LEU B O 1
ATOM 5148 N N . THR B 1 282 ? -5.477 20.453 23.047 1 95.88 282 THR B N 1
ATOM 5149 C CA . THR B 1 282 ? -5.387 21.531 22.062 1 95.88 282 THR B CA 1
ATOM 5150 C C . THR B 1 282 ? -6.332 21.266 20.906 1 95.88 282 THR B C 1
ATOM 5152 O O . THR B 1 282 ? -6.387 20.156 20.359 1 95.88 282 THR B O 1
ATOM 5155 N N . VAL B 1 283 ? -7.062 22.281 20.547 1 97.44 283 VAL B N 1
ATOM 5156 C CA . VAL B 1 283 ? -7.949 22.25 19.375 1 97.44 283 VAL B CA 1
ATOM 5157 C C . VAL B 1 283 ? -7.551 23.359 18.391 1 97.44 283 VAL B C 1
ATOM 5159 O O . VAL B 1 283 ? -7.219 24.469 18.797 1 97.44 283 VAL B O 1
ATOM 5162 N N . LEU B 1 284 ? -7.492 22.953 17.172 1 97.69 284 LEU B N 1
ATOM 5163 C CA . LEU B 1 284 ? -7.297 23.922 16.094 1 97.69 284 LEU B CA 1
ATOM 5164 C C . LEU B 1 284 ? -8.617 24.25 15.414 1 97.69 284 LEU B C 1
ATOM 5166 O O . LEU B 1 284 ? -8.977 23.609 14.422 1 97.69 284 LEU B O 1
ATOM 5170 N N . PRO B 1 285 ? -9.305 25.25 15.898 1 95.75 285 PRO B N 1
ATOM 5171 C CA . PRO B 1 285 ? -10.68 25.484 15.445 1 95.75 285 PRO B CA 1
ATOM 5172 C C . PRO B 1 285 ? -10.75 25.859 13.961 1 95.75 285 PRO B C 1
ATOM 5174 O O . PRO B 1 285 ? -11.758 25.594 13.305 1 95.75 285 PRO B O 1
ATOM 5177 N N . ARG B 1 286 ? -9.68 26.422 13.398 1 93.44 286 ARG B N 1
ATOM 5178 C CA . ARG B 1 286 ? -9.648 26.812 12 1 93.44 286 ARG B CA 1
ATOM 5179 C C . ARG B 1 286 ? -8.781 25.875 11.18 1 93.44 286 ARG B C 1
ATOM 5181 O O . ARG B 1 286 ? -8.453 26.156 10.023 1 93.44 286 ARG B O 1
ATOM 5188 N N . GLY B 1 287 ? -8.344 24.766 11.812 1 94.75 287 GLY B N 1
ATOM 5189 C CA . GLY B 1 287 ? -7.398 23.891 11.133 1 94.75 287 GLY B CA 1
ATOM 5190 C C . GLY B 1 287 ? -6.074 24.562 10.836 1 94.75 287 GLY B C 1
ATOM 5191 O O . GLY B 1 287 ? -5.633 25.438 11.578 1 94.75 287 GLY B O 1
ATOM 5192 N N . VAL B 1 288 ? -5.383 24.031 9.93 1 95.25 288 VAL B N 1
ATOM 5193 C CA . VAL B 1 288 ? -4.152 24.609 9.398 1 95.25 288 VAL B CA 1
ATOM 5194 C C . VAL B 1 288 ? -4.465 25.406 8.141 1 95.25 288 VAL B C 1
ATOM 5196 O O . VAL B 1 288 ? -5.09 24.906 7.207 1 95.25 288 VAL B O 1
ATOM 5199 N N . PHE B 1 289 ? -4.055 26.672 8.094 1 92.25 289 PHE B N 1
ATOM 5200 C CA . PHE B 1 289 ? -4.594 27.516 7.043 1 92.25 289 PHE B CA 1
ATOM 5201 C C . PHE B 1 289 ? -3.477 28.297 6.355 1 92.25 289 PHE B C 1
ATOM 5203 O O . PHE B 1 289 ? -3.738 29.281 5.652 1 92.25 289 PHE B O 1
ATOM 5210 N N . GLY B 1 290 ? -2.236 27.891 6.543 1 92.62 290 GLY B N 1
ATOM 5211 C CA . GLY B 1 290 ? -1.123 28.516 5.859 1 92.62 290 GLY B CA 1
ATOM 5212 C C . GLY B 1 290 ? 0.231 28.031 6.34 1 92.62 290 GLY B C 1
ATOM 5213 O O . GLY B 1 290 ? 0.323 27 7.012 1 92.62 290 GLY B O 1
ATOM 5214 N N . ARG B 1 291 ? 1.26 28.781 5.871 1 93.06 291 ARG B N 1
ATOM 5215 C CA . ARG B 1 291 ? 2.652 28.531 6.227 1 93.06 291 ARG B CA 1
ATOM 5216 C C . ARG B 1 291 ? 3.27 29.75 6.91 1 93.06 291 ARG B C 1
ATOM 5218 O O . ARG B 1 291 ? 2.852 30.891 6.668 1 93.06 291 ARG B O 1
ATOM 5225 N N . THR B 1 292 ? 4.262 29.484 7.711 1 93.25 292 THR B N 1
ATOM 5226 C CA . THR B 1 292 ? 4.84 30.578 8.484 1 93.25 292 THR B CA 1
ATOM 5227 C C . THR B 1 292 ? 6.125 31.078 7.832 1 93.25 292 THR B C 1
ATOM 5229 O O . THR B 1 292 ? 6.68 32.094 8.25 1 93.25 292 THR B O 1
ATOM 5232 N N . ASP B 1 293 ? 6.672 30.406 6.84 1 86.12 293 ASP B N 1
ATOM 5233 C CA . ASP B 1 293 ? 8 30.672 6.301 1 86.12 293 ASP B CA 1
ATOM 5234 C C . ASP B 1 293 ? 8.039 32.031 5.598 1 86.12 293 ASP B C 1
ATOM 5236 O O . ASP B 1 293 ? 9.094 32.656 5.488 1 86.12 293 ASP B O 1
ATOM 5240 N N . GLN B 1 294 ? 6.992 32.625 5.004 1 84.06 294 GLN B N 1
ATOM 5241 C CA . GLN B 1 294 ? 7.055 33.875 4.281 1 84.06 294 GLN B CA 1
ATOM 5242 C C . GLN B 1 294 ? 6.301 34.969 5.031 1 84.06 294 GLN B C 1
ATOM 5244 O O . GLN B 1 294 ? 5.645 35.812 4.414 1 84.06 294 GLN B O 1
ATOM 5249 N N . MET B 1 295 ? 6.438 34.906 6.254 1 89.38 295 MET B N 1
ATOM 5250 C CA . MET B 1 295 ? 5.77 35.938 7.07 1 89.38 295 MET B CA 1
ATOM 5251 C C . MET B 1 295 ? 6.383 37.312 6.836 1 89.38 295 MET B C 1
ATOM 5253 O O . MET B 1 295 ? 7.602 37.438 6.719 1 89.38 295 MET B O 1
ATOM 5257 N N . VAL B 1 296 ? 5.562 38.344 6.707 1 89.56 296 VAL B N 1
ATOM 5258 C CA . VAL B 1 296 ? 6.023 39.688 6.531 1 89.56 296 VAL B CA 1
ATOM 5259 C C . VAL B 1 296 ? 5.238 40.625 7.457 1 89.56 296 VAL B C 1
ATOM 5261 O O . VAL B 1 296 ? 4.039 40.438 7.656 1 89.56 296 VAL B O 1
ATOM 5264 N N . LYS B 1 297 ? 5.902 41.531 8.047 1 89 297 LYS B N 1
ATOM 5265 C CA . LYS B 1 297 ? 5.227 42.5 8.875 1 89 297 LYS B CA 1
ATOM 5266 C C . LYS B 1 297 ? 4.734 43.688 8.031 1 89 297 LYS B C 1
ATOM 5268 O O . LYS B 1 297 ? 5.508 44.281 7.273 1 89 297 LYS B O 1
ATOM 5273 N N . VAL B 1 298 ? 3.49 43.938 8.055 1 88.31 298 VAL B N 1
ATOM 5274 C CA . VAL B 1 298 ? 2.861 45.062 7.359 1 88.31 298 VAL B CA 1
ATOM 5275 C C . VAL B 1 298 ? 2.09 45.906 8.359 1 88.31 298 VAL B C 1
ATOM 5277 O O . VAL B 1 298 ? 1.162 45.438 9.016 1 88.31 298 VAL B O 1
ATOM 5280 N N . LYS B 1 299 ? 2.432 47.188 8.477 1 84.88 299 LYS B N 1
ATOM 5281 C CA . LYS B 1 299 ? 1.771 48.094 9.398 1 84.88 299 LYS B CA 1
ATOM 5282 C C . LYS B 1 299 ? 1.787 47.562 10.82 1 84.88 299 LYS B C 1
ATOM 5284 O O . LYS B 1 299 ? 0.773 47.594 11.523 1 84.88 299 LYS B O 1
ATOM 5289 N N . GLY B 1 300 ? 2.875 46.844 11.195 1 82.88 300 GLY B N 1
ATOM 5290 C CA . GLY B 1 300 ? 3.059 46.312 12.547 1 82.88 300 GLY B CA 1
ATOM 5291 C C . GLY B 1 300 ? 2.35 45 12.781 1 82.88 300 GLY B C 1
ATOM 5292 O O . GLY B 1 300 ? 2.383 44.469 13.891 1 82.88 300 GLY B O 1
ATOM 5293 N N . VAL B 1 301 ? 1.693 44.562 11.805 1 87.5 301 VAL B N 1
ATOM 5294 C CA . VAL B 1 301 ? 0.941 43.344 11.922 1 87.5 301 VAL B CA 1
ATOM 5295 C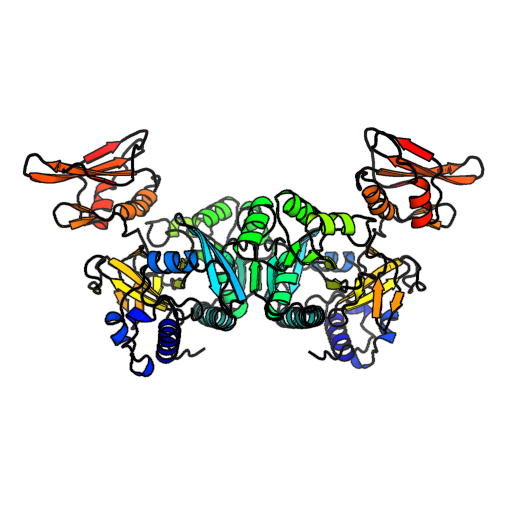 C . VAL B 1 301 ? 1.633 42.219 11.117 1 87.5 301 VAL B C 1
ATOM 5297 O O . VAL B 1 301 ? 2.113 42.469 10.008 1 87.5 301 VAL B O 1
ATOM 5300 N N . LYS B 1 302 ? 1.678 41.094 11.742 1 89.56 302 LYS B N 1
ATOM 5301 C CA . LYS B 1 302 ? 2.242 39.938 11.031 1 89.56 302 LYS B CA 1
ATOM 5302 C C . LYS B 1 302 ? 1.273 39.406 9.969 1 89.56 302 LYS B C 1
ATOM 5304 O O . LYS B 1 302 ? 0.136 39.062 10.281 1 89.56 302 LYS B O 1
ATOM 5309 N N . LEU B 1 303 ? 1.736 39.438 8.758 1 91.44 303 LEU B N 1
ATOM 5310 C CA . LEU B 1 303 ? 0.983 38.875 7.652 1 91.44 303 LEU B CA 1
ATOM 5311 C C . LEU B 1 303 ? 1.649 37.594 7.148 1 91.44 303 LEU B C 1
ATOM 5313 O O . LEU B 1 303 ? 2.852 37.562 6.867 1 91.44 303 LEU B O 1
ATOM 5317 N N . TYR B 1 304 ? 0.825 36.562 7.129 1 94.44 304 TYR B N 1
ATOM 5318 C CA . TYR B 1 304 ? 1.234 35.312 6.477 1 94.44 304 TYR B CA 1
ATOM 5319 C C . TYR B 1 304 ? 0.571 35.156 5.113 1 94.44 304 TYR B C 1
ATOM 5321 O O . TYR B 1 304 ? -0.59 34.75 5.02 1 94.44 304 TYR B O 1
ATOM 5329 N N . PRO B 1 305 ? 1.321 35.375 4.062 1 92.69 305 PRO B N 1
ATOM 5330 C CA . PRO B 1 305 ? 0.699 35.469 2.74 1 92.69 305 PRO B CA 1
ATOM 5331 C C . PRO B 1 305 ? -0.112 34.219 2.391 1 92.69 305 PRO B C 1
ATOM 5333 O O . PRO B 1 305 ? -1.192 34.312 1.805 1 92.69 305 PRO B O 1
ATOM 5336 N N . THR B 1 306 ? 0.373 33.031 2.793 1 92 306 THR B N 1
ATOM 5337 C CA . THR B 1 306 ? -0.251 31.766 2.402 1 92 306 THR B CA 1
ATOM 5338 C C . THR B 1 306 ? -1.609 31.609 3.08 1 92 306 THR B C 1
ATOM 5340 O O . THR B 1 306 ? -2.412 30.766 2.678 1 92 306 THR B O 1
ATOM 5343 N N . GLU B 1 307 ? -1.916 32.375 4.059 1 92.56 307 GLU B N 1
ATOM 5344 C CA . GLU B 1 307 ? -3.211 32.281 4.723 1 92.56 307 GLU B CA 1
ATOM 5345 C C . GLU B 1 307 ? -4.332 32.781 3.828 1 92.56 307 GLU B C 1
ATOM 5347 O O . GLU B 1 307 ? -5.512 32.562 4.109 1 92.56 307 GLU B O 1
ATOM 5352 N N . LEU B 1 308 ? -3.957 33.438 2.752 1 92.81 308 LEU B N 1
ATOM 5353 C CA . LEU B 1 308 ? -4.945 33.969 1.817 1 92.81 308 LEU B CA 1
ATOM 5354 C C . LEU B 1 308 ? -5.457 32.844 0.892 1 92.81 308 LEU B C 1
ATOM 5356 O O . LEU B 1 308 ? -6.562 32.969 0.349 1 92.81 308 LEU B O 1
ATOM 5360 N N . ALA B 1 309 ? -4.684 31.812 0.78 1 92.25 309 ALA B N 1
ATOM 5361 C CA . ALA B 1 309 ? -5 30.766 -0.188 1 92.25 309 ALA B CA 1
ATOM 5362 C C . ALA B 1 309 ? -6.348 30.125 0.12 1 92.25 309 ALA B C 1
ATOM 5364 O O . ALA B 1 309 ? -7.227 30.078 -0.743 1 92.25 309 ALA B O 1
ATOM 5365 N N . PRO B 1 310 ? -6.574 29.734 1.299 1 89.62 310 PRO B N 1
ATOM 5366 C CA . PRO B 1 310 ? -7.879 29.141 1.586 1 89.62 310 PRO B CA 1
ATOM 5367 C C . PRO B 1 310 ? -9.031 30.125 1.41 1 89.62 310 PRO B C 1
ATOM 5369 O O . PRO B 1 310 ? -10.133 29.734 1.026 1 89.62 310 PRO B O 1
ATOM 5372 N N . VAL B 1 311 ? -8.82 31.359 1.693 1 89.94 311 VAL B N 1
ATOM 5373 C CA . VAL B 1 311 ? -9.844 32.375 1.529 1 89.94 311 VAL B CA 1
ATOM 5374 C C . VAL B 1 311 ? -10.203 32.531 0.053 1 89.94 311 VAL B C 1
ATOM 5376 O O . VAL B 1 311 ? -11.383 32.5 -0.307 1 89.94 311 VAL B O 1
ATOM 5379 N N . LEU B 1 312 ? -9.141 32.594 -0.74 1 92.56 312 LEU B N 1
ATOM 5380 C CA . LEU B 1 312 ? -9.359 32.719 -2.178 1 92.56 312 LEU B CA 1
ATOM 5381 C C . LEU B 1 312 ? -10.094 31.5 -2.727 1 92.56 312 LEU B C 1
ATOM 5383 O O . LEU B 1 312 ? -11.016 31.625 -3.533 1 92.56 312 LEU B O 1
ATOM 5387 N N . ALA B 1 313 ? -9.711 30.359 -2.246 1 89.88 313 ALA B N 1
ATOM 5388 C CA . ALA B 1 313 ? -10.359 29.125 -2.672 1 89.88 313 ALA B CA 1
ATOM 5389 C C . ALA B 1 313 ? -11.844 29.141 -2.326 1 89.88 313 ALA B C 1
ATOM 5391 O O . ALA B 1 313 ? -12.672 28.672 -3.105 1 89.88 313 ALA B O 1
ATOM 5392 N N . GLY B 1 314 ? -12.188 29.641 -1.281 1 86.38 314 GLY B N 1
ATOM 5393 C CA . GLY B 1 314 ? -13.578 29.75 -0.859 1 86.38 314 GLY B CA 1
ATOM 5394 C C . GLY B 1 314 ? -14.414 30.609 -1.79 1 86.38 314 GLY B C 1
ATOM 5395 O O . GLY B 1 314 ? -15.633 30.438 -1.873 1 86.38 314 GLY B O 1
ATOM 5396 N N . PHE B 1 315 ? -13.75 31.484 -2.492 1 88.81 315 PHE B N 1
ATOM 5397 C CA . PHE B 1 315 ? -14.43 32.375 -3.432 1 88.81 315 PHE B CA 1
ATOM 5398 C C . PHE B 1 315 ? -14.328 31.844 -4.852 1 88.81 315 PHE B C 1
ATOM 5400 O O . PHE B 1 315 ? -14.617 32.562 -5.816 1 88.81 315 PHE B O 1
ATOM 5407 N N . GLY B 1 316 ? -13.766 30.625 -4.898 1 87.62 316 GLY B N 1
ATOM 5408 C CA . GLY B 1 316 ? -13.68 29.969 -6.199 1 87.62 316 GLY B CA 1
ATOM 5409 C C . GLY B 1 316 ? -12.469 30.422 -7 1 87.62 316 GLY B C 1
ATOM 5410 O O . GLY B 1 316 ? -12.391 30.156 -8.203 1 87.62 316 GLY B O 1
ATOM 5411 N N . LEU B 1 317 ? -11.57 31.109 -6.375 1 91.75 317 LEU B N 1
ATOM 5412 C CA . LEU B 1 317 ? -10.344 31.562 -7.039 1 91.75 317 LEU B CA 1
ATOM 5413 C C . LEU B 1 317 ? -9.25 30.5 -6.902 1 91.75 317 LEU B C 1
ATOM 5415 O O . LEU B 1 317 ? -9.336 29.609 -6.055 1 91.75 317 LEU B O 1
ATOM 5419 N N . ASP B 1 318 ? -8.336 30.562 -7.781 1 91.81 318 ASP B N 1
ATOM 5420 C CA . ASP B 1 318 ? -7.168 29.688 -7.707 1 91.81 318 ASP B CA 1
ATOM 5421 C C . ASP B 1 318 ? -6.344 29.984 -6.453 1 91.81 318 ASP B C 1
ATOM 5423 O O . ASP B 1 318 ? -5.805 31.078 -6.301 1 91.81 318 ASP B O 1
ATOM 5427 N N . PRO B 1 319 ? -6.223 29.016 -5.629 1 90.94 319 PRO B N 1
ATOM 5428 C CA . PRO B 1 319 ? -5.457 29.25 -4.398 1 90.94 319 PRO B CA 1
ATOM 5429 C C . PRO B 1 319 ? -3.98 29.531 -4.664 1 90.94 319 PRO B C 1
ATOM 5431 O O . PRO B 1 319 ? -3.268 30 -3.773 1 90.94 319 PRO B O 1
ATOM 5434 N N . LYS B 1 320 ? -3.539 29.266 -5.805 1 89.88 320 LYS B N 1
ATOM 5435 C CA . LYS B 1 320 ? -2.146 29.531 -6.156 1 89.88 320 LYS B CA 1
ATOM 5436 C C . LYS B 1 320 ? -2.035 30.734 -7.086 1 89.88 320 LYS B C 1
ATOM 5438 O O . LYS B 1 320 ? -0.937 31.109 -7.512 1 89.88 320 LYS B O 1
ATOM 5443 N N . GLY B 1 321 ? -3.115 31.391 -7.379 1 92.94 321 GLY B N 1
ATOM 5444 C CA . GLY B 1 321 ? -3.168 32.438 -8.375 1 92.94 321 GLY B CA 1
ATOM 5445 C C . GLY B 1 321 ? -3.104 33.844 -7.781 1 92.94 321 GLY B C 1
ATOM 5446 O O . GLY B 1 321 ? -3.869 34.719 -8.172 1 92.94 321 GLY B O 1
ATOM 5447 N N . PHE B 1 322 ? -2.221 34.031 -6.859 1 95.12 322 PHE B N 1
ATOM 5448 C CA . PHE B 1 322 ? -2.156 35.344 -6.277 1 95.12 322 PHE B CA 1
ATOM 5449 C C . PHE B 1 322 ? -0.737 35.688 -5.828 1 95.12 322 PHE B C 1
ATOM 5451 O O . PHE B 1 322 ? 0.121 34.812 -5.77 1 95.12 322 PHE B O 1
ATOM 5458 N N . GLN B 1 323 ? -0.516 36.938 -5.645 1 95.94 323 GLN B N 1
ATOM 5459 C CA . GLN B 1 323 ? 0.728 37.469 -5.121 1 95.94 323 GLN B CA 1
ATOM 5460 C C . GLN B 1 323 ? 0.455 38.625 -4.152 1 95.94 323 GLN B C 1
ATOM 5462 O O . GLN B 1 323 ? -0.485 39.406 -4.348 1 95.94 323 GLN B O 1
ATOM 5467 N N . VAL B 1 324 ? 1.244 38.688 -3.113 1 94.94 324 VAL B N 1
ATOM 5468 C CA . VAL B 1 324 ? 1.146 39.75 -2.143 1 94.94 324 VAL B CA 1
ATOM 5469 C C . VAL B 1 324 ? 2.297 40.75 -2.346 1 94.94 324 VAL B C 1
ATOM 5471 O O . VAL B 1 324 ? 3.467 40.344 -2.305 1 94.94 324 VAL B O 1
ATOM 5474 N N . VAL B 1 325 ? 1.922 41.969 -2.549 1 93.88 325 VAL B N 1
ATOM 5475 C CA . VAL B 1 325 ? 2.914 43.031 -2.756 1 93.88 325 VAL B CA 1
ATOM 5476 C C . VAL B 1 325 ? 2.828 44.062 -1.625 1 93.88 325 VAL B C 1
ATOM 5478 O O . VAL B 1 325 ? 1.749 44.562 -1.324 1 93.88 325 VAL B O 1
ATOM 5481 N N . VAL B 1 326 ? 3.918 44.312 -0.994 1 93.06 326 VAL B N 1
ATOM 5482 C CA . VAL B 1 326 ? 3.99 45.312 0.061 1 93.06 326 VAL B CA 1
ATOM 5483 C C . VAL B 1 326 ? 4.855 46.469 -0.401 1 93.06 326 VAL B C 1
ATOM 5485 O O . VAL B 1 326 ? 5.996 46.281 -0.82 1 93.06 326 VAL B O 1
ATOM 5488 N N . GLU B 1 327 ? 4.242 47.656 -0.346 1 91.44 327 GLU B N 1
ATOM 5489 C CA . GLU B 1 327 ? 4.914 48.875 -0.769 1 91.44 327 GLU B CA 1
ATOM 5490 C C . GLU B 1 327 ? 4.805 49.938 0.298 1 91.44 327 GLU B C 1
ATOM 5492 O O . GLU B 1 327 ? 4.059 49.812 1.269 1 91.44 327 GLU B O 1
ATOM 5497 N N . ARG B 1 328 ? 5.766 51 0.174 1 85.38 328 ARG B N 1
ATOM 5498 C CA . ARG B 1 328 ? 5.672 52.156 1.051 1 85.38 328 ARG B CA 1
ATOM 5499 C C . ARG B 1 328 ? 4.719 53.219 0.48 1 85.38 328 ARG B C 1
ATOM 5501 O O . ARG B 1 328 ? 4.773 53.531 -0.712 1 85.38 328 ARG B O 1
ATOM 5508 N N . LYS B 1 329 ? 3.779 53.594 1.396 1 76.81 329 LYS B N 1
ATOM 5509 C CA . LYS B 1 329 ? 2.924 54.719 0.976 1 76.81 329 LYS B CA 1
ATOM 5510 C C . LYS B 1 329 ? 3.672 56.031 1.037 1 76.81 329 LYS B C 1
ATOM 5512 O O . LYS B 1 329 ? 4.711 56.156 1.695 1 76.81 329 LYS B O 1
ATOM 5517 N N . LEU B 1 330 ? 3.068 56.906 0.385 1 66.19 330 LEU B N 1
ATOM 5518 C CA . LEU B 1 330 ? 3.617 58.25 0.401 1 66.19 330 LEU B CA 1
ATOM 5519 C C . LEU B 1 330 ? 3.627 58.812 1.817 1 66.19 330 LEU B C 1
ATOM 5521 O O . LEU B 1 330 ? 4.543 59.562 2.188 1 66.19 330 LEU B O 1
ATOM 5525 N N . GLU B 1 331 ? 2.711 58.469 2.621 1 72.56 331 GLU B N 1
ATOM 5526 C CA . GLU B 1 331 ? 2.588 59 3.971 1 72.56 331 GLU B CA 1
ATOM 5527 C C . GLU B 1 331 ? 3.402 58.188 4.973 1 72.56 331 GLU B C 1
ATOM 5529 O O . GLU B 1 331 ? 3.326 58.438 6.18 1 72.56 331 GLU B O 1
ATOM 5534 N N . GLY B 1 332 ? 4.133 57.25 4.523 1 74.31 332 GLY B N 1
ATOM 5535 C CA . GLY B 1 332 ? 5.066 56.531 5.375 1 74.31 332 GLY B CA 1
ATOM 5536 C C . GLY B 1 332 ? 4.52 55.219 5.875 1 74.31 332 GLY B C 1
ATOM 5537 O O . GLY B 1 332 ? 5.238 54.438 6.508 1 74.31 332 GLY B O 1
ATOM 5538 N N . THR B 1 333 ? 3.26 55 5.562 1 82.62 333 THR B N 1
ATOM 5539 C CA . THR B 1 333 ? 2.711 53.719 6.02 1 82.62 333 THR B CA 1
ATOM 5540 C C . THR B 1 333 ? 2.783 52.656 4.914 1 82.62 333 THR B C 1
ATOM 5542 O O . THR B 1 333 ? 2.971 53 3.744 1 82.62 333 THR B O 1
ATOM 5545 N N . ASP B 1 334 ? 2.781 51.406 5.262 1 89.94 334 ASP B N 1
ATOM 5546 C CA . ASP B 1 334 ? 2.865 50.281 4.305 1 89.94 334 ASP B CA 1
ATOM 5547 C C . ASP B 1 334 ? 1.576 50.188 3.494 1 89.94 334 ASP B C 1
ATOM 5549 O O . ASP B 1 334 ? 0.485 50.406 4.016 1 89.94 334 ASP B O 1
ATOM 5553 N N . LYS B 1 335 ? 1.737 49.969 2.248 1 91.31 335 LYS B N 1
ATOM 5554 C CA . LYS B 1 335 ? 0.631 49.656 1.347 1 91.31 335 LYS B CA 1
ATOM 5555 C C . LYS B 1 335 ? 0.604 48.156 1.005 1 91.31 335 LYS B C 1
ATOM 5557 O O . LYS B 1 335 ? 1.623 47.594 0.614 1 91.31 335 LYS B O 1
ATOM 5562 N N . LEU B 1 336 ? -0.53 47.5 1.238 1 92.94 336 LEU B N 1
ATOM 5563 C CA . LEU B 1 336 ? -0.717 46.094 0.91 1 92.94 336 LEU B CA 1
ATOM 5564 C C . LEU B 1 336 ? -1.487 45.938 -0.396 1 92.94 336 LEU B C 1
ATOM 5566 O O . LEU B 1 336 ? -2.658 46.312 -0.48 1 92.94 336 LEU B O 1
ATOM 5570 N N . VAL B 1 337 ? -0.823 45.375 -1.389 1 94.12 337 VAL B N 1
ATOM 5571 C CA . VAL B 1 337 ? -1.421 45.156 -2.699 1 94.12 337 VAL B CA 1
ATOM 5572 C C . VAL B 1 337 ? -1.573 43.656 -2.949 1 94.12 337 VAL B C 1
ATOM 5574 O O . VAL B 1 337 ? -0.637 42.875 -2.727 1 94.12 337 VAL B O 1
ATOM 5577 N N . LEU B 1 338 ? -2.734 43.25 -3.365 1 95.19 338 LEU B N 1
ATOM 5578 C CA . LEU B 1 338 ? -3.002 41.875 -3.758 1 95.19 338 LEU B CA 1
ATOM 5579 C C . LEU B 1 338 ? -3.105 41.75 -5.273 1 95.19 338 LEU B C 1
ATOM 5581 O O . LEU B 1 338 ? -3.996 42.344 -5.891 1 95.19 338 LEU B O 1
ATOM 5585 N N . ARG B 1 339 ? -2.154 41.031 -5.855 1 96.25 339 ARG B N 1
ATOM 5586 C CA . ARG B 1 339 ? -2.256 40.688 -7.27 1 96.25 339 ARG B CA 1
ATOM 5587 C C . ARG B 1 339 ? -3 39.375 -7.469 1 96.25 339 ARG B C 1
ATOM 5589 O O . ARG B 1 339 ? -2.641 38.375 -6.871 1 96.25 339 ARG B O 1
ATOM 5596 N N . LEU B 1 340 ? -3.971 39.438 -8.273 1 95.5 340 LEU B N 1
ATOM 5597 C CA . LEU B 1 340 ? -4.836 38.281 -8.469 1 95.5 340 LEU B CA 1
ATOM 5598 C C . LEU B 1 340 ? -4.902 37.906 -9.938 1 95.5 340 LEU B C 1
ATOM 5600 O O . LEU B 1 340 ? -5.129 38.75 -10.797 1 95.5 340 LEU B O 1
ATOM 5604 N N . LYS B 1 341 ? -4.621 36.688 -10.188 1 95.25 341 LYS B N 1
ATOM 5605 C CA . LYS B 1 341 ? -4.898 36.156 -11.508 1 95.25 341 LYS B CA 1
ATOM 5606 C C . LYS B 1 341 ? -6.379 35.781 -11.664 1 95.25 341 LYS B C 1
ATOM 5608 O O . LYS B 1 341 ? -6.77 34.656 -11.484 1 95.25 341 LYS B O 1
ATOM 5613 N N . ALA B 1 342 ? -7.195 36.719 -11.977 1 93.31 342 ALA B N 1
ATOM 5614 C CA . ALA B 1 342 ? -8.641 36.562 -12.102 1 93.31 342 ALA B CA 1
ATOM 5615 C C . ALA B 1 342 ? -9.242 37.656 -12.992 1 93.31 342 ALA B C 1
ATOM 5617 O O . ALA B 1 342 ? -8.57 38.625 -13.312 1 93.31 342 ALA B O 1
ATOM 5618 N N . GLU B 1 343 ? -10.406 37.406 -13.43 1 92 343 GLU B N 1
ATOM 5619 C CA . GLU B 1 343 ? -11.094 38.344 -14.312 1 92 343 GLU B CA 1
ATOM 5620 C C . GLU B 1 343 ? -11.773 39.438 -13.508 1 92 343 GLU B C 1
ATOM 5622 O O . GLU B 1 343 ? -11.914 40.562 -13.992 1 92 343 GLU B O 1
ATOM 5627 N N . LYS B 1 344 ? -12.219 39.094 -12.406 1 93.19 344 LYS B N 1
ATOM 5628 C CA . LYS B 1 344 ? -12.906 40.062 -11.539 1 93.19 344 LYS B CA 1
ATOM 5629 C C . LYS B 1 344 ? -12.672 39.719 -10.062 1 93.19 344 LYS B C 1
ATOM 5631 O O . LYS B 1 344 ? -12.258 38.625 -9.727 1 93.19 344 LYS B O 1
ATOM 5636 N N . VAL B 1 345 ? -12.859 40.656 -9.266 1 93.19 345 VAL B N 1
ATOM 5637 C CA . VAL B 1 345 ? -12.781 40.469 -7.82 1 93.19 345 VAL B CA 1
ATOM 5638 C C . VAL B 1 345 ? -14.148 40.094 -7.27 1 93.19 345 VAL B C 1
ATOM 5640 O O . VAL B 1 345 ? -15.109 40.875 -7.395 1 93.19 345 VAL B O 1
ATOM 5643 N N . PRO B 1 346 ? -14.195 38.969 -6.672 1 93.31 346 PRO B N 1
ATOM 5644 C CA . PRO B 1 346 ? -15.492 38.594 -6.109 1 93.31 346 PRO B CA 1
ATOM 5645 C C . PRO B 1 346 ? -15.945 39.531 -4.996 1 93.31 346 PRO B C 1
ATOM 5647 O O . PRO B 1 346 ? -15.125 40 -4.199 1 93.31 346 PRO B O 1
ATOM 5650 N N . PRO B 1 347 ? -17.281 39.781 -4.984 1 92.62 347 PRO B N 1
ATOM 5651 C CA . PRO B 1 347 ? -17.797 40.625 -3.898 1 92.62 347 PRO B CA 1
ATOM 5652 C C . PRO B 1 347 ? -17.531 40.031 -2.518 1 92.62 347 PRO B C 1
ATOM 5654 O O . PRO B 1 347 ? -17.656 38.812 -2.334 1 92.62 347 PRO B O 1
ATOM 5657 N N . GLY B 1 348 ? -17.078 40.844 -1.604 1 92 348 GLY B N 1
ATOM 5658 C CA . GLY B 1 348 ? -16.891 40.375 -0.233 1 92 348 GLY B CA 1
ATOM 5659 C C . GLY B 1 348 ? -15.484 39.875 0.041 1 92 348 GLY B C 1
ATOM 5660 O O . GLY B 1 348 ? -15.148 39.562 1.186 1 92 348 GLY B O 1
ATOM 5661 N N . LEU B 1 349 ? -14.711 39.75 -1.016 1 92.19 349 LEU B N 1
ATOM 5662 C CA . LEU B 1 349 ? -13.375 39.188 -0.875 1 92.19 349 LEU B CA 1
ATOM 5663 C C . LEU B 1 349 ? -12.531 40 0.099 1 92.19 349 LEU B C 1
ATOM 5665 O O . LEU B 1 349 ? -11.859 39.438 0.969 1 92.19 349 LEU B O 1
ATOM 5669 N N . PHE B 1 350 ? -12.578 41.312 0.035 1 92 350 PHE B N 1
ATOM 5670 C CA . PHE B 1 350 ? -11.773 42.188 0.876 1 92 350 PHE B CA 1
ATOM 5671 C C . PHE B 1 350 ? -12.172 42.062 2.34 1 92 350 PHE B C 1
ATOM 5673 O O . PHE B 1 350 ? -11.312 42 3.223 1 92 350 PHE B O 1
ATOM 5680 N N . GLU B 1 351 ? -13.422 41.969 2.539 1 91.94 351 GLU B N 1
ATOM 5681 C CA . GLU B 1 351 ? -13.922 41.781 3.896 1 91.94 351 GLU B CA 1
ATOM 5682 C C . GLU B 1 351 ? -13.461 40.469 4.477 1 91.94 351 GLU B C 1
ATOM 5684 O O . GLU B 1 351 ? -13.078 40.375 5.648 1 91.94 351 GLU B O 1
ATOM 5689 N N . ALA B 1 352 ? -13.516 39.5 3.656 1 90.75 352 ALA B N 1
ATOM 5690 C CA . ALA B 1 352 ? -13.094 38.156 4.09 1 90.75 352 ALA B CA 1
ATOM 5691 C C . ALA B 1 352 ? -11.609 38.156 4.426 1 90.75 352 ALA B C 1
ATOM 5693 O O . ALA B 1 352 ? -11.195 37.562 5.422 1 90.75 352 ALA B O 1
ATOM 5694 N N . ILE B 1 353 ? -10.859 38.781 3.607 1 91.25 353 ILE B N 1
ATOM 5695 C CA . ILE B 1 353 ? -9.414 38.844 3.832 1 91.25 353 ILE B CA 1
ATOM 5696 C C . ILE B 1 353 ? -9.125 39.656 5.109 1 91.25 353 ILE B C 1
ATOM 5698 O O . ILE B 1 353 ? -8.305 39.219 5.93 1 91.25 353 ILE B O 1
ATOM 5702 N N . GLN B 1 354 ? -9.773 40.719 5.242 1 91.69 354 GLN B N 1
ATOM 5703 C CA . GLN B 1 354 ? -9.578 41.531 6.438 1 91.69 354 GLN B CA 1
ATOM 5704 C C . GLN B 1 354 ? -9.969 40.781 7.695 1 91.69 354 GLN B C 1
ATOM 5706 O O . GLN B 1 354 ? -9.281 40.844 8.719 1 91.69 354 GLN B O 1
ATOM 5711 N N . LYS B 1 355 ? -11.016 40.156 7.633 1 86.56 355 LYS B N 1
ATOM 5712 C CA . LYS B 1 355 ? -11.461 39.312 8.758 1 86.56 355 LYS B CA 1
ATOM 5713 C C . LYS B 1 355 ? -10.445 38.219 9.078 1 86.56 355 LYS B C 1
ATOM 5715 O O . LYS B 1 355 ? -10.18 37.938 10.242 1 86.56 355 LYS B O 1
ATOM 5720 N N . ALA B 1 356 ? -9.906 37.688 8.047 1 84.88 356 ALA B N 1
ATOM 5721 C CA . ALA B 1 356 ? -8.984 36.562 8.203 1 84.88 356 ALA B CA 1
ATOM 5722 C C . ALA B 1 356 ? -7.617 37.031 8.68 1 84.88 356 ALA B C 1
ATOM 5724 O O . ALA B 1 356 ? -6.949 36.344 9.445 1 84.88 356 ALA B O 1
ATOM 5725 N N . THR B 1 357 ? -7.188 38.219 8.273 1 86.81 357 THR B N 1
ATOM 5726 C CA . THR B 1 357 ? -5.797 38.625 8.484 1 86.81 357 THR B CA 1
ATOM 5727 C C . THR B 1 357 ? -5.703 39.812 9.438 1 86.81 357 THR B C 1
ATOM 5729 O O . THR B 1 357 ? -4.633 40.094 9.977 1 86.81 357 THR B O 1
ATOM 5732 N N . GLY B 1 358 ? -6.77 40.438 9.578 1 85.94 358 GLY B N 1
ATOM 5733 C CA . GLY B 1 358 ? -6.758 41.688 10.328 1 85.94 358 GLY B CA 1
ATOM 5734 C C . GLY B 1 358 ? -6.234 42.875 9.523 1 85.94 358 GLY B C 1
ATOM 5735 O O . GLY B 1 358 ? -6.16 44 10.031 1 85.94 358 GLY B O 1
ATOM 5736 N N . LEU B 1 359 ? -5.957 42.594 8.227 1 88.88 359 LEU B N 1
ATOM 5737 C CA . LEU B 1 359 ? -5.359 43.625 7.395 1 88.88 359 LEU B CA 1
ATOM 5738 C C . LEU B 1 359 ? -6.293 44.031 6.254 1 88.88 359 LEU B C 1
ATOM 5740 O O . LEU B 1 359 ? -6.98 43.156 5.688 1 88.88 359 LEU B O 1
ATOM 5744 N N . LYS B 1 360 ? -6.281 45.219 6.051 1 90.44 360 LYS B N 1
ATOM 5745 C CA . LYS B 1 360 ? -7.027 45.75 4.902 1 90.44 360 LYS B CA 1
ATOM 5746 C C . LYS B 1 360 ? -6.152 45.781 3.65 1 90.44 360 LYS B C 1
ATOM 5748 O O . LYS B 1 360 ? -5.051 46.312 3.674 1 90.44 360 LYS B O 1
ATOM 5753 N N . VAL B 1 361 ? -6.66 45.188 2.625 1 91.81 361 VAL B N 1
ATOM 5754 C CA . VAL B 1 361 ? -5.992 45.281 1.33 1 91.81 361 VAL B CA 1
ATOM 5755 C C . VAL B 1 361 ? -6.219 46.656 0.72 1 91.81 361 VAL B C 1
ATOM 5757 O O . VAL B 1 361 ? -7.359 47.094 0.574 1 91.81 361 VAL B O 1
ATOM 5760 N N . ASP B 1 362 ? -5.172 47.25 0.377 1 91.19 362 ASP B N 1
ATOM 5761 C CA . ASP B 1 362 ? -5.277 48.625 -0.125 1 91.19 362 ASP B CA 1
ATOM 5762 C C . ASP B 1 362 ? -5.676 48.656 -1.598 1 91.19 362 ASP B C 1
ATOM 5764 O O . ASP B 1 362 ? -6.371 49.562 -2.049 1 91.19 362 ASP B O 1
ATOM 5768 N N . GLU B 1 363 ? -5.184 47.719 -2.242 1 91.56 363 GLU B N 1
ATOM 5769 C CA . GLU B 1 363 ? -5.387 47.688 -3.688 1 91.56 363 GLU B CA 1
ATOM 5770 C C . GLU B 1 363 ? -5.344 46.25 -4.215 1 91.56 363 GLU B C 1
ATOM 5772 O O . GLU B 1 363 ? -4.641 45.406 -3.662 1 91.56 363 GLU B O 1
ATOM 5777 N N . VAL B 1 364 ? -6.156 45.969 -5.191 1 94 364 VAL B N 1
ATOM 5778 C CA . VAL B 1 364 ? -6.098 44.719 -5.902 1 94 364 VAL B CA 1
ATOM 5779 C C . VAL B 1 364 ? -5.746 44.938 -7.367 1 94 364 VAL B C 1
ATOM 5781 O O . VAL B 1 364 ? -6.285 45.875 -8 1 94 364 VAL B O 1
ATOM 5784 N N . GLU B 1 365 ? -4.812 44.25 -7.809 1 94.56 365 GLU B N 1
ATOM 5785 C CA . GLU B 1 365 ? -4.445 44.281 -9.219 1 94.56 365 GLU B CA 1
ATOM 5786 C C . GLU B 1 365 ? -4.801 42.938 -9.906 1 94.56 365 GLU B C 1
ATOM 5788 O O . GLU B 1 365 ? -4.297 41.906 -9.523 1 94.56 365 GLU B O 1
ATOM 5793 N N . LEU B 1 366 ? -5.605 43.031 -10.883 1 95.62 366 LEU B N 1
ATOM 5794 C CA . LEU B 1 366 ? -5.922 41.875 -11.688 1 95.62 366 LEU B CA 1
ATOM 5795 C C . LEU B 1 366 ? -4.895 41.688 -12.797 1 95.62 366 LEU B C 1
ATOM 5797 O O . LEU B 1 366 ? -4.648 42.594 -13.586 1 95.62 366 LEU B O 1
ATOM 5801 N N . VAL B 1 367 ? -4.309 40.5 -12.805 1 94.69 367 VAL B N 1
ATOM 5802 C CA . VAL B 1 367 ? -3.223 40.281 -13.75 1 94.69 367 VAL B CA 1
ATOM 5803 C C . VAL B 1 367 ? -3.453 38.969 -14.484 1 94.69 367 VAL B C 1
ATOM 5805 O O . VAL B 1 367 ? -4.156 38.062 -13.984 1 94.69 367 VAL B O 1
ATOM 5808 N N . GLU B 1 368 ? -2.896 38.812 -15.641 1 92.25 368 GLU B N 1
ATOM 5809 C CA . GLU B 1 368 ? -2.971 37.562 -16.406 1 92.25 368 GLU B CA 1
ATOM 5810 C C . GLU B 1 368 ? -1.862 36.594 -16 1 92.25 368 GLU B C 1
ATOM 5812 O O . GLU B 1 368 ? -2.029 35.375 -16.094 1 92.25 368 GLU B O 1
ATOM 5817 N N . THR B 1 369 ? -0.79 37.188 -15.625 1 92.81 369 THR B N 1
ATOM 5818 C CA . THR B 1 369 ? 0.362 36.406 -15.227 1 92.81 369 THR B CA 1
ATOM 5819 C C . THR B 1 369 ? 0.988 36.938 -13.945 1 92.81 369 THR B C 1
ATOM 5821 O O . THR B 1 369 ? 0.965 38.156 -13.711 1 92.81 369 THR B O 1
ATOM 5824 N N . LEU B 1 370 ? 1.4 36.031 -13.141 1 92.19 370 LEU B N 1
ATOM 5825 C CA . LEU B 1 370 ? 2.107 36.375 -11.914 1 92.19 370 LEU B CA 1
ATOM 5826 C C . LEU B 1 370 ? 3.604 36.125 -12.055 1 92.19 370 LEU B C 1
ATOM 5828 O O . LEU B 1 370 ? 4.02 35.031 -12.406 1 92.19 370 LEU B O 1
ATOM 5832 N N . GLU B 1 371 ? 4.348 37.188 -12.008 1 87.88 371 GLU B N 1
ATOM 5833 C CA . GLU B 1 371 ? 5.801 37.031 -12.07 1 87.88 371 GLU B CA 1
ATOM 5834 C C . GLU B 1 371 ? 6.422 37.125 -10.68 1 87.88 371 GLU B C 1
ATOM 5836 O O . GLU B 1 371 ? 5.965 37.875 -9.828 1 87.88 371 GLU B O 1
ATOM 5841 N N . GLY B 1 372 ? 7.418 36.344 -10.453 1 85.62 372 GLY B N 1
ATOM 5842 C CA . GLY B 1 372 ? 8.102 36.344 -9.164 1 85.62 372 GLY B CA 1
ATOM 5843 C C . GLY B 1 372 ? 7.48 35.438 -8.148 1 85.62 372 GLY B C 1
ATOM 5844 O O . GLY B 1 372 ? 6.688 34.562 -8.5 1 85.62 372 GLY B O 1
ATOM 5845 N N . GLY B 1 373 ? 7.863 35.625 -6.902 1 89.12 373 GLY B N 1
ATOM 5846 C CA . GLY B 1 373 ? 7.387 34.781 -5.828 1 89.12 373 GLY B CA 1
ATOM 5847 C C . GLY B 1 373 ? 6.078 35.25 -5.227 1 89.12 373 GLY B C 1
ATOM 5848 O O . GLY B 1 373 ? 5.535 36.281 -5.637 1 89.12 373 GLY B O 1
ATOM 5849 N N . LEU B 1 374 ? 5.547 34.5 -4.281 1 92.62 374 LEU B N 1
ATOM 5850 C CA . LEU B 1 374 ? 4.27 34.781 -3.623 1 92.62 374 LEU B CA 1
ATOM 5851 C C . LEU B 1 374 ? 4.289 36.125 -2.922 1 92.62 374 LEU B C 1
ATOM 5853 O O . LEU B 1 374 ? 3.279 36.844 -2.895 1 92.62 374 LEU B O 1
ATOM 5857 N N . LEU B 1 375 ? 5.398 36.5 -2.371 1 93 375 LEU B N 1
ATOM 5858 C CA . LEU B 1 375 ? 5.566 37.75 -1.651 1 93 375 LEU B CA 1
ATOM 5859 C C . LEU B 1 375 ? 6.59 38.656 -2.346 1 93 375 LEU B C 1
ATOM 5861 O O . LEU B 1 375 ? 7.715 38.219 -2.605 1 93 375 LEU B O 1
ATOM 5865 N N . VAL B 1 376 ? 6.172 39.875 -2.729 1 92.81 376 VAL B N 1
ATOM 5866 C CA . VAL B 1 376 ? 7.051 40.906 -3.287 1 92.81 376 VAL B CA 1
ATOM 5867 C C . VAL B 1 376 ? 7.121 42.094 -2.34 1 92.81 376 VAL B C 1
ATOM 5869 O O . VAL B 1 376 ? 6.156 42.844 -2.215 1 92.81 376 VAL B O 1
ATOM 5872 N N . ASP B 1 377 ? 8.25 42.312 -1.667 1 90.12 377 ASP B N 1
ATOM 5873 C CA . ASP B 1 377 ? 8.453 43.406 -0.733 1 90.12 377 ASP B CA 1
ATOM 5874 C C . ASP B 1 377 ? 9.234 44.531 -1.388 1 90.12 377 ASP B C 1
ATOM 5876 O O . ASP B 1 377 ? 10.445 44.438 -1.596 1 90.12 377 ASP B O 1
ATOM 5880 N N . ARG B 1 378 ? 8.586 45.625 -1.704 1 87.25 378 ARG B N 1
ATOM 5881 C CA . ARG B 1 378 ? 9.172 46.75 -2.418 1 87.25 378 ARG B CA 1
ATOM 5882 C C . ARG B 1 378 ? 9.422 47.906 -1.479 1 87.25 378 ARG B C 1
ATOM 5884 O O . ARG B 1 378 ? 9.57 49.062 -1.926 1 87.25 378 ARG B O 1
ATOM 5891 N N . ARG B 1 379 ? 9.445 47.875 -0.217 1 86.44 379 ARG B N 1
ATOM 5892 C CA . ARG B 1 379 ? 9.602 48.969 0.723 1 86.44 379 ARG B CA 1
ATOM 5893 C C . ARG B 1 379 ? 11.055 49.438 0.792 1 86.44 379 ARG B C 1
ATOM 5895 O O . ARG B 1 379 ? 11.336 50.562 1.234 1 86.44 379 ARG B O 1
ATOM 5902 N N . PHE B 1 380 ? 11.93 48.625 0.386 1 74.12 380 PHE B N 1
ATOM 5903 C CA . PHE B 1 380 ? 13.336 48.969 0.454 1 74.12 380 PHE B CA 1
ATOM 5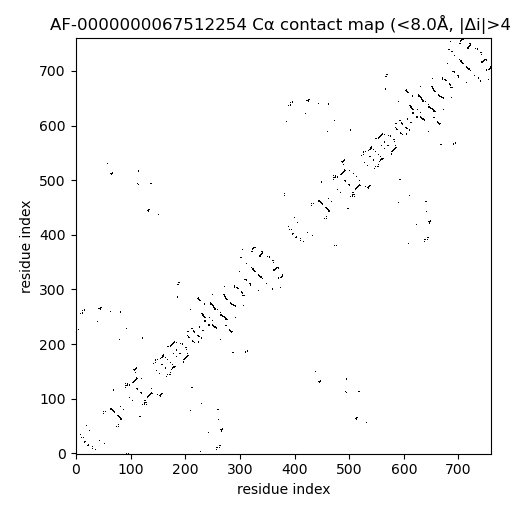904 C C . PHE B 1 380 ? 13.969 48.969 -0.934 1 74.12 380 PHE B C 1
ATOM 5906 O O . PHE B 1 380 ? 13.531 48.219 -1.811 1 74.12 380 PHE B O 1
#

InterPro domains:
  IPR000873 AMP-dependent synthetase/ligase domain [PF00501] (83-255)
  IPR042099 ANL, N-terminal domain [G3DSA:3.40.50.12780] (2-291)
  IPR045851 AMP-binding enzyme domain superfamily [G3DSA:3.30.300.30] (292-371)

Nearest PDB structures (foldseek):
  4rvo-assembly2_D  TM=7.468E-01  e=2.024E-31  Bacteroides thetaiotaomicron VPI-5482
  4rvn-assembly2_D  TM=7.472E-01  e=3.631E-31  Bacteroides thetaiotaomicron VPI-5482
  4r1m-assembly2_D  TM=7.412E-01  e=4.588E-31  Bacteroides thetaiotaomicron VPI-5482
  4rvo-assembly1_B  TM=7.517E-01  e=1.169E-30  Bacteroides thetaiotaomicron VPI-5482
  4r1m-assembly1_B  TM=7.496E-01  e=2.357E-30  Bacteroides thetaiotaomicron VPI-5482

Secondary structure (DSSP, 8-state):
----HHHHHHHHHHHHHHSTTTTTTTTT--GGG--GGGGGGSPPB-HHHHHHHHHH--SPPTTEEEEEEEEETTTEEEEEEEEHHHHHHHHHHHHHHHHHTT-SS-EEEE-S--SSSSHHHHHHHHHHHTT-EEEE--S--HHHHHHHHHHHT--EEEE-HHHHHHHHHTT---SEEEE-SS--TTSTTHHHHHHHHHTSEEEEEEEETTTEEEEE--TT--SEEE-TTTEEEEEE-TTT-PBPPTT-EEEEEEEESS-SSS--SSEEEEEEEE-EEETTEEEETT-EEEESTT-EEETTEEE-GGGHHHHHHHTT--TTSEEEEEEE-TTSSEEEEEEE-SSSPPTTHHHHHHHHHS----EEEE-S---S-SEEE---/----HHHHHHHHHHHHHHSTTTTTTTTT--GGG--GGGGGGSPPB-HHHHHHHHHH--SPPTTEEEEEEEEETTTEEEEEEEEHHHHHHHHHHHHHHHHHTT-SS-EEEE-S--SSSSHHHHHHHHHHHTT-EEEE--S--HHHHHHHHHHHT--EEEE-HHHHHHHHHTT---SEEEE-SS--TTSTTHHHHHHHHHTSEEEEEEEETTTEEEEE--TT--SEEE-TTTEEEEEE-TTT-PBPPTT-EEEEEEEESS-SSS--SSEEEEEEEE-EEETTEEEETT-EEEESTT-EEETTEEE-GGGHHHHHHHTT--TTSEEEEEEE-TTSSEEEEEEE-SSSPPTTHHHHHHHHHS----EEEE-S---S-SEEE---

Solvent-accessible surface area (backbone atoms only — not comparable to full-atom values): 39214 Å² total; per-residue (Å²): 118,89,70,58,55,64,60,45,47,31,51,25,46,47,40,28,38,73,31,83,90,32,26,75,83,36,62,86,60,58,41,89,74,59,53,81,84,48,53,81,75,51,71,69,36,51,62,65,57,52,51,53,50,42,69,77,45,60,51,78,60,89,67,42,28,38,44,32,44,40,85,28,95,84,68,56,51,41,77,42,59,32,22,66,64,26,51,52,46,39,25,51,39,43,10,45,54,37,42,74,72,63,46,50,71,40,34,33,39,34,36,30,42,53,46,37,34,48,63,25,50,60,52,47,48,11,42,37,66,31,52,12,24,36,29,45,50,19,58,74,59,34,54,56,52,15,51,49,27,64,64,46,56,37,39,31,39,33,31,35,63,72,57,49,43,46,16,19,73,52,66,16,58,30,56,29,32,48,25,30,95,59,79,44,76,36,21,61,66,50,56,61,52,41,21,63,54,22,62,32,48,71,35,48,41,43,61,46,79,85,55,40,69,31,28,32,38,51,97,79,64,75,23,29,29,49,32,69,65,28,26,50,72,43,38,19,31,81,84,79,67,40,74,47,58,73,72,36,69,23,27,35,25,37,25,30,51,40,28,48,77,55,46,34,56,38,26,51,67,46,32,22,28,31,36,37,82,53,97,92,33,45,25,19,60,46,28,56,41,33,41,49,86,67,54,42,73,52,82,87,37,76,38,42,68,49,45,47,24,33,57,36,38,48,71,73,41,62,52,79,37,52,31,40,34,37,34,64,36,94,87,73,45,61,36,38,32,38,36,32,55,50,92,68,78,63,86,62,48,62,58,51,46,20,70,73,61,74,43,73,70,71,41,74,43,73,34,92,69,83,80,81,61,58,68,44,77,58,68,114,119,90,71,57,56,64,60,43,47,30,52,28,48,46,40,29,39,73,30,83,89,32,27,77,82,36,64,87,60,58,40,88,77,57,53,79,84,47,55,83,75,51,71,69,36,50,62,66,57,52,49,56,52,42,69,76,45,61,52,78,60,91,68,41,28,35,45,34,44,40,83,27,96,85,66,56,51,41,76,39,57,33,22,64,63,29,51,51,46,40,24,52,38,45,10,45,54,38,43,73,71,62,47,51,72,39,35,34,38,33,35,31,42,54,46,37,35,48,64,26,51,61,53,47,48,10,42,37,67,30,53,11,24,37,29,44,49,20,59,74,58,34,54,56,52,15,51,48,27,64,64,46,58,36,39,32,38,33,32,35,63,73,56,48,40,49,15,19,74,52,65,15,56,29,56,27,34,48,26,29,96,60,78,45,76,35,21,59,66,49,57,60,50,42,22,62,54,23,62,32,48,72,35,48,40,42,62,46,81,83,55,39,69,32,26,31,37,51,98,80,63,75,23,29,30,50,33,69,68,28,26,50,72,43,37,20,30,80,83,80,66,39,75,47,57,75,72,36,69,22,27,36,24,36,25,30,51,37,28,48,78,54,45,34,57,38,26,49,68,45,32,23,27,31,37,36,81,53,97,92,34,44,26,19,60,46,31,55,40,32,40,51,86,68,56,44,74,52,81,88,35,76,39,41,67,48,45,47,24,33,56,34,39,47,72,72,41,60,54,79,35,52,31,41,34,37,33,64,36,93,87,71,44,62,35,38,33,38,36,31,55,48,92,68,80,62,87,63,48,63,57,52,46,21,71,73,61,74,44,72,70,71,41,74,44,72,35,93,70,85,79,83,62,57,68,44,76,59,67,113

Organism: Thermus thermophilus (strain ATCC 27634 / DSM 579 / HB8) (NCBI:txid300852)

pLDDT: mean 94.38, std 5.42, range [50.94, 98.94]

Radius of gyration: 30.49 Å; Cα contacts (8 Å, |Δi|>4): 1680; chains: 2; bounding box: 50×100×81 Å

Foldseek 3Di:
DPDPLLVLQLLQVVLQCVDPLCVVQCVPPDSVPDDPVCLLVGDADEPVSVLVVCVVVVDDDPQFDDWAWDQDPRPRTDIDTDHPQLLVLLLQLLLVVVVVLVLAAFAEEEAAAPPRACQSVLCCSNSVSNHYHYDDPYHDDLLVVQVCCVVVVGAEYEEALVSLLVNLVSVHAHAEYEHEDDDDLQAPPSQVNSCVSRVHHYKYWDDDRHQGTQWIDHSVLQFTWGSSSFWAWFFAAPPVRHGDDAPDKGWIFIFTSSGSPRGRRRYTPQWIFGWDDDPNTIGGRNYTQAGNPPWDAFQNFIDGLLSLLSLCVNVVFHSQFKAWEWEADPVGHIAIEIEGQDDDDDPCSQVSVCVRRVDGHPYYHHDNDDDDDRYHYHHD/DPDPLLVLQLLQVVLQCVDPLCVVQCVPPRSVPDDPVCLLVGDADEPVSVLVVCVVVVDDDPQFDDWAWDADPSPRTDIDTDHPQLLVLLQQLLLVVVVVLVLAAFAEEEAAAPPRACQSVLCCSNSVSNHYHYDDPYHDDLLVVQVCCVVVVGAEYEEALVSLLVNLVSVHAHAEYEHEDDDDLQAPPSQVNSCVSRVHHYKYWDDDRHQGTQWIDHSVLQFTWGSSSFWAWFFAAPPVRHGDDAPDKGWIFIFTSSHSPRGRRRYTPQWIFGWDDDPNTIGGRNYTQAGNPPWDAFQNFIDGLLSLLSLCVNVVFHSQFKAWEWEADPVGHIAIEIEGQDDDDDPCSQVSVCVRRVDGHPYYHHDNDDDDDRYHYDHD